Protein AF-A0AAV7JRM7-F1 (afdb_monomer)

Secondary structure (DSSP, 8-state):
--STTHHHHHHHHHHTT-SS-----S--HHHHHHHHHHSTT--EE-TTTSSB--HHHHHSSSSSS-TT--SS-----GGG-EEE-TTGGGT---EEEGGGHHHHHTT-TTSEEE-TTTTTT---EEEGGGHHHHHHHTHHHHHHHHHHHHHHHHHHHHHHHHHHHHHHHHHHHHHHHHHHHHHHHHHHHHHHHHHHHHHHT-EEEEEE-HHHHHHTT-EEEEEEEEETTEEEEEEEEETSSSTTEEEEEEEEE--TTGGGS-SS---SSEEEEEEEE-TTS-EEEEEEEE--GGGGGGSSPPSSSBPPPPEEEEEEEHHHIIIII-BTTEEEEEEEEEESS-HHHHHHHHHHHHHH----BSS-EEEEEE-HHHHHHHT--EE---EEETTEEEEEEEEEEESSSEEEEEEEEEE--TTTTSS-SS---TTEEEEEEEE-TTS-EEEEEEE---TTTGGGGSPPSSSB---EEEEEEEEHHHHHHTT-EETTEEEEEEEEEE-

pLDDT: mean 78.5, std 16.43, range [30.19, 96.25]

Sequence (503 aa):
MCTNISAYELLYEHVGKNNEQPVLGGYRKDLLIKELTELEEKMLICRVCGGVMREECFKQHDDSHSEGVDPGVVGETVAELRIQCPLHTHGCIWVDVIPKVQQHFEHCVYRAKSCVYSEYGCKTLIQRGKIDSHLKESCNEHMLQLLEQVKKCTLKLDSSNIKIEALTVRNLELESSLKQQTRLLAAQIEAVKLSNRIRADGVSWVVTGVAQQIEERAKIWGPYFYVDGYKFQIMLAFGYEDTSYVALFLCLVRGERDQDMIWPFRLDREKFVFTLRKTCGTEVTLLTVSTSESNTDNFKRPESSRNKAPGTAELVSISSLLSDYCSGDCITVTTCVRNRTDPIEDLNREVQILLRSQDIRGVGVVWKIENISKMMEEKKEKWGPSFYVGRYLFHPSVRFFCNSIPNMGLFITLFKGPYDNEIAWPFRMGNDRFIFAILDKQGNEAVTNSIILSEKNIHFFVRPEGPRNSAYGCANLISHDYIFNRDLLIGNCLNIKIMIRNK

Structure (mmCIF, N/CA/C/O backbone):
data_AF-A0AAV7JRM7-F1
#
_entry.id   AF-A0AAV7JRM7-F1
#
loop_
_atom_site.group_PDB
_atom_site.id
_atom_site.type_symbol
_atom_site.label_atom_id
_atom_site.label_alt_id
_atom_site.label_comp_id
_atom_site.label_asym_id
_atom_site.label_entity_id
_atom_site.label_seq_id
_atom_site.pdbx_PDB_ins_code
_atom_site.Cartn_x
_atom_site.Cartn_y
_atom_site.Cartn_z
_atom_site.occupancy
_atom_site.B_iso_or_equiv
_atom_site.auth_seq_id
_atom_site.auth_comp_id
_atom_site.auth_asym_id
_atom_site.auth_atom_id
_atom_site.pdbx_PDB_model_num
ATOM 1 N N . MET A 1 1 ? -33.321 2.020 65.229 1.00 30.92 1 MET A N 1
ATOM 2 C CA . MET A 1 1 ? -33.878 0.840 65.931 1.00 30.92 1 MET A CA 1
ATOM 3 C C . MET A 1 1 ? -33.296 -0.469 65.368 1.00 30.92 1 MET A C 1
ATOM 5 O O . MET A 1 1 ? -34.044 -1.391 65.082 1.00 30.92 1 MET A O 1
ATOM 9 N N . CYS A 1 2 ? -31.971 -0.572 65.195 1.00 30.61 2 CYS A N 1
ATOM 10 C CA . CYS A 1 2 ? -31.309 -1.787 64.676 1.00 30.61 2 CYS A CA 1
ATOM 11 C C . CYS A 1 2 ? -30.081 -2.172 65.517 1.00 30.61 2 CYS A C 1
ATOM 13 O O . CYS A 1 2 ? -29.108 -2.688 64.987 1.00 30.61 2 CYS A O 1
ATOM 15 N N . THR A 1 3 ? -30.094 -1.885 66.818 1.00 36.28 3 THR A N 1
ATOM 16 C CA . THR A 1 3 ? -28.989 -2.235 67.726 1.00 36.28 3 THR A CA 1
ATOM 17 C C . THR A 1 3 ? -29.085 -3.675 68.235 1.00 36.28 3 THR A C 1
ATOM 19 O O . THR A 1 3 ? -28.061 -4.285 68.498 1.00 36.28 3 THR A O 1
ATOM 22 N N . ASN A 1 4 ? -30.284 -4.270 68.284 1.00 46.41 4 ASN A N 1
ATOM 23 C CA . ASN A 1 4 ? -30.485 -5.561 68.966 1.00 46.41 4 ASN A CA 1
ATOM 24 C C . ASN A 1 4 ? -30.326 -6.787 68.041 1.00 46.41 4 ASN A C 1
ATOM 26 O O . ASN A 1 4 ? -30.424 -7.920 68.502 1.00 46.41 4 ASN A O 1
ATOM 30 N N . ILE A 1 5 ? -30.069 -6.584 66.740 1.00 47.69 5 ILE A N 1
ATOM 31 C CA . ILE A 1 5 ? -29.772 -7.673 65.787 1.00 47.69 5 ILE A CA 1
ATOM 32 C C . ILE A 1 5 ? -28.310 -8.144 65.928 1.00 47.69 5 ILE A C 1
ATOM 34 O O . ILE A 1 5 ? -28.046 -9.331 65.740 1.00 47.69 5 ILE A O 1
ATOM 38 N N . SER A 1 6 ? -27.379 -7.274 66.349 1.00 50.22 6 SER A N 1
ATOM 39 C CA . SER A 1 6 ? -25.947 -7.617 66.364 1.00 50.22 6 SER A CA 1
ATOM 40 C C . SER A 1 6 ? -25.574 -8.668 67.416 1.00 50.22 6 SER A C 1
ATOM 42 O O . SER A 1 6 ? -24.717 -9.503 67.155 1.00 50.22 6 SER A O 1
ATOM 44 N N . ALA A 1 7 ? -26.251 -8.708 68.570 1.00 49.91 7 ALA A N 1
ATOM 45 C CA . ALA A 1 7 ? -26.010 -9.723 69.603 1.00 49.91 7 ALA A CA 1
ATOM 46 C C . ALA A 1 7 ? -26.415 -11.143 69.154 1.00 49.91 7 ALA A C 1
ATOM 48 O O . ALA A 1 7 ? -25.801 -12.132 69.549 1.00 49.91 7 ALA A O 1
ATOM 49 N N . TYR A 1 8 ? -27.424 -11.250 68.285 1.00 55.22 8 TYR A N 1
ATOM 50 C CA . TYR A 1 8 ? -27.843 -12.521 67.697 1.00 55.22 8 TYR A CA 1
ATOM 51 C C . TYR A 1 8 ? -26.992 -12.914 66.482 1.00 55.22 8 TYR A C 1
ATOM 53 O O . TYR A 1 8 ? -26.700 -14.092 66.307 1.00 55.22 8 TYR A O 1
ATOM 61 N N . GLU A 1 9 ? -26.549 -11.951 65.667 1.00 53.00 9 GLU A N 1
ATOM 62 C CA . GLU A 1 9 ? -25.556 -12.199 64.609 1.00 53.00 9 GLU A CA 1
ATOM 63 C C . GLU A 1 9 ? -24.225 -12.706 65.197 1.00 53.00 9 GLU A C 1
ATOM 65 O O . GLU A 1 9 ? -23.627 -13.626 64.641 1.00 53.00 9 GLU A O 1
ATOM 70 N N . LEU A 1 10 ? -23.835 -12.218 66.383 1.00 51.03 10 LEU A N 1
ATOM 71 C CA . LEU A 1 10 ? -22.708 -12.749 67.158 1.00 51.03 10 LEU A CA 1
ATOM 72 C C . LEU A 1 10 ? -22.936 -14.208 67.602 1.00 51.03 10 LEU A C 1
ATOM 74 O O . LEU A 1 10 ? -22.048 -15.038 67.420 1.00 51.03 10 LEU A O 1
ATOM 78 N N . LEU A 1 11 ? -24.126 -14.575 68.095 1.00 50.66 11 LEU A N 1
ATOM 79 C CA . LEU A 1 11 ? -24.468 -15.981 68.393 1.00 50.66 11 LEU A CA 1
ATOM 80 C C . LEU A 1 11 ? -24.495 -16.869 67.138 1.00 50.66 11 LEU A C 1
ATOM 82 O O . LEU A 1 11 ? -24.088 -18.030 67.189 1.00 50.66 11 LEU A O 1
ATOM 86 N N . TYR A 1 12 ? -24.972 -16.330 66.015 1.00 50.44 12 TYR A N 1
ATOM 87 C CA . TYR A 1 12 ? -25.073 -17.020 64.730 1.00 50.44 12 TYR A CA 1
ATOM 88 C C . TYR A 1 12 ? -23.694 -17.393 64.168 1.00 50.44 12 TYR A C 1
ATOM 90 O O . TYR A 1 12 ? -23.509 -18.523 63.715 1.00 50.44 12 TYR A O 1
ATOM 98 N N . GLU A 1 13 ? -22.702 -16.500 64.260 1.00 49.00 13 GLU A N 1
ATOM 99 C CA . GLU A 1 13 ? -21.319 -16.807 63.866 1.00 49.00 13 GLU A CA 1
ATOM 100 C C . GLU A 1 13 ? -20.665 -17.889 64.741 1.00 49.00 13 GLU A C 1
ATOM 102 O O . GLU A 1 13 ? -19.853 -18.665 64.236 1.00 49.00 13 GLU A O 1
ATOM 107 N N . HIS A 1 14 ? -21.040 -17.975 66.023 1.00 47.66 14 HIS A N 1
ATOM 108 C CA . HIS A 1 14 ? -20.395 -18.862 66.998 1.00 47.66 14 HIS A CA 1
ATOM 109 C C . HIS A 1 14 ? -21.051 -20.246 67.123 1.00 47.66 14 HIS A C 1
ATOM 111 O O . HIS A 1 14 ? -20.359 -21.218 67.419 1.00 47.66 14 HIS A O 1
ATOM 117 N N . VAL A 1 15 ? -22.362 -20.365 66.885 1.00 46.75 15 VAL A N 1
ATOM 118 C CA . VAL A 1 15 ? -23.105 -21.638 67.000 1.00 46.75 15 VAL A CA 1
ATOM 119 C C . VAL A 1 15 ? -23.436 -22.244 65.625 1.00 46.75 15 VAL A C 1
ATOM 121 O O . VAL A 1 15 ? -23.560 -23.459 65.498 1.00 46.75 15 VAL A O 1
ATOM 124 N N . GLY A 1 16 ? -23.552 -21.429 64.571 1.00 41.06 16 GLY A N 1
ATOM 125 C CA . GLY A 1 16 ? -24.215 -21.804 63.315 1.00 41.06 16 GLY A CA 1
ATOM 126 C C . GLY A 1 16 ? -23.361 -22.404 62.193 1.00 41.06 16 GLY A C 1
ATOM 127 O O . GLY A 1 16 ? -23.903 -22.628 61.113 1.00 41.06 16 GLY A O 1
ATOM 128 N N . LYS A 1 17 ? -22.056 -22.665 62.372 1.00 39.72 17 LYS A N 1
ATOM 129 C CA . LYS A 1 17 ? -21.228 -23.228 61.277 1.00 39.72 17 LYS A CA 1
ATOM 130 C C . LYS A 1 17 ? -21.037 -24.743 61.286 1.00 39.72 17 LYS A C 1
ATOM 132 O O . LYS A 1 17 ? -20.718 -25.284 60.233 1.00 39.72 17 LYS A O 1
ATOM 137 N N . ASN A 1 18 ? -21.296 -25.438 62.393 1.00 36.28 18 ASN A N 1
ATOM 138 C CA . ASN A 1 18 ? -21.036 -26.876 62.474 1.00 36.28 18 ASN A CA 1
ATOM 139 C C . ASN A 1 18 ? -22.329 -27.655 62.734 1.00 36.28 18 ASN A C 1
ATOM 141 O O . ASN A 1 18 ? -22.671 -27.968 63.869 1.00 36.28 18 ASN A O 1
ATOM 145 N N . ASN A 1 19 ? -23.009 -28.041 61.651 1.00 37.97 19 ASN A N 1
ATOM 146 C CA . ASN A 1 19 ? -24.036 -29.096 61.653 1.00 37.97 19 ASN A CA 1
ATOM 147 C C . ASN A 1 19 ? -23.446 -30.509 61.897 1.00 37.97 19 ASN A C 1
ATOM 149 O O . ASN A 1 19 ? -24.096 -31.516 61.631 1.00 37.97 19 ASN A O 1
ATOM 153 N N . GLU A 1 20 ? -22.228 -30.598 62.430 1.00 33.56 20 GLU A N 1
ATOM 154 C CA . GLU A 1 20 ? -21.531 -31.831 62.782 1.00 33.56 20 GLU A CA 1
ATOM 155 C C . GLU A 1 20 ? -20.948 -31.667 64.190 1.00 33.56 20 GLU A C 1
ATOM 157 O O . GLU A 1 20 ? -19.907 -31.045 64.354 1.00 33.56 20 GLU A O 1
ATOM 162 N N . GLN A 1 21 ? -21.646 -32.216 65.193 1.00 30.67 21 GLN A N 1
ATOM 163 C CA . GLN A 1 21 ? -21.267 -32.289 66.616 1.00 30.67 21 GLN A CA 1
ATOM 164 C C . GLN A 1 21 ? -21.008 -30.938 67.335 1.00 30.67 21 GLN A C 1
ATOM 166 O O . GLN A 1 21 ? -20.298 -30.070 66.836 1.00 30.67 21 GLN A O 1
ATOM 171 N N . PRO A 1 22 ? -21.513 -30.732 68.571 1.00 31.72 22 PRO A N 1
ATOM 172 C CA . PRO A 1 22 ? -21.258 -29.513 69.333 1.00 31.72 22 PRO A CA 1
ATOM 173 C C . PRO A 1 22 ? -19.847 -29.561 69.935 1.00 31.72 22 PRO A C 1
ATOM 175 O O . PRO A 1 22 ? -19.673 -29.627 71.148 1.00 31.72 22 PRO A O 1
ATOM 178 N N . VAL A 1 23 ? -18.811 -29.536 69.099 1.00 34.53 23 VAL A N 1
ATOM 179 C CA . VAL A 1 23 ? -17.476 -29.183 69.570 1.00 34.53 23 VAL A CA 1
ATOM 180 C C . VAL A 1 23 ? -17.446 -27.663 69.607 1.00 34.53 23 VAL A C 1
ATOM 182 O O . VAL A 1 23 ? -17.144 -27.001 68.615 1.00 34.53 23 VAL A O 1
ATOM 185 N N . LEU A 1 24 ? -17.783 -27.105 70.773 1.00 40.69 24 LEU A N 1
ATOM 186 C CA . LEU A 1 24 ? -17.315 -25.784 71.191 1.00 40.69 24 LEU A CA 1
ATOM 187 C C . LEU A 1 24 ? -15.785 -25.842 71.216 1.00 40.69 24 LEU A C 1
ATOM 189 O O . LEU A 1 24 ? -15.160 -26.037 72.255 1.00 40.69 24 LEU A O 1
ATOM 193 N N . GLY A 1 25 ? -15.175 -25.741 70.039 1.00 36.62 25 GLY A N 1
ATOM 194 C CA . GLY A 1 25 ? -13.740 -25.633 69.866 1.00 36.62 25 GLY A CA 1
ATOM 195 C C . GLY A 1 25 ? -13.285 -24.272 70.372 1.00 36.62 25 GLY A C 1
ATOM 196 O O . GLY A 1 25 ? -13.067 -23.361 69.586 1.00 36.62 25 GLY A O 1
ATOM 197 N N . GLY A 1 26 ? -13.181 -24.131 71.694 1.00 42.75 26 GLY A N 1
ATOM 198 C CA . GLY A 1 26 ? -12.439 -23.056 72.348 1.00 42.75 26 GLY A CA 1
ATOM 199 C C . GLY A 1 26 ? -13.237 -21.889 72.936 1.00 42.75 26 GLY A C 1
ATOM 200 O O . GLY A 1 26 ? -12.632 -21.081 73.636 1.00 42.75 26 GLY A O 1
ATOM 201 N N . TYR A 1 27 ? -14.558 -21.787 72.743 1.00 42.75 27 TYR A N 1
ATOM 202 C CA . TYR A 1 27 ? -15.350 -20.760 73.440 1.00 42.75 27 TYR A CA 1
ATOM 203 C C . TYR A 1 27 ? -15.758 -21.263 74.829 1.00 42.75 27 TYR A C 1
ATOM 205 O O . TYR A 1 27 ? -16.521 -22.222 74.950 1.00 42.75 27 TYR A O 1
ATOM 213 N N . ARG A 1 28 ? -15.225 -20.645 75.893 1.00 52.03 28 ARG A N 1
ATOM 214 C CA . ARG A 1 28 ? -15.576 -21.013 77.275 1.00 52.03 28 ARG A CA 1
ATOM 215 C C . ARG A 1 28 ? -17.080 -20.813 77.483 1.00 52.03 28 ARG A C 1
ATOM 217 O O . ARG A 1 28 ? -17.574 -19.702 77.310 1.00 52.03 28 ARG A O 1
ATOM 224 N N . LYS A 1 29 ? -17.780 -21.876 77.897 1.00 54.03 29 LYS A N 1
ATOM 225 C CA . LYS A 1 29 ? -19.194 -21.876 78.325 1.00 54.03 29 LYS A CA 1
ATOM 226 C C . LYS A 1 29 ? -19.517 -20.663 79.213 1.00 54.03 29 LYS A C 1
ATOM 228 O O . LYS A 1 29 ? -20.535 -20.007 79.020 1.00 54.03 29 LYS A O 1
ATOM 233 N N . ASP A 1 30 ? -18.590 -20.319 80.100 1.00 56.38 30 ASP A N 1
ATOM 234 C CA . ASP A 1 30 ? -18.684 -19.211 81.055 1.00 56.38 30 ASP A CA 1
ATOM 235 C C . ASP A 1 30 ? -18.748 -17.828 80.383 1.00 56.38 30 ASP A C 1
ATOM 237 O O . ASP A 1 30 ? -19.446 -16.944 80.868 1.00 56.38 30 ASP A O 1
ATOM 241 N N . LEU A 1 31 ? -18.050 -17.636 79.256 1.00 57.47 31 LEU A N 1
ATOM 242 C CA . LEU A 1 31 ? -18.037 -16.381 78.492 1.00 57.47 31 LEU A CA 1
ATOM 243 C C . LEU A 1 31 ? -19.356 -16.170 77.743 1.00 57.47 31 LEU A C 1
ATOM 245 O O . LEU A 1 31 ? -19.928 -15.091 77.831 1.00 57.47 31 LEU A O 1
ATOM 249 N N . LEU A 1 32 ? -19.875 -17.214 77.089 1.00 59.25 32 LEU A N 1
ATOM 250 C CA . LEU A 1 32 ? -21.159 -17.150 76.383 1.00 59.25 32 LEU A CA 1
ATOM 251 C C . LEU A 1 32 ? -22.324 -16.924 77.357 1.00 59.25 32 LEU A C 1
ATOM 253 O O . LEU A 1 32 ? -23.216 -16.123 77.096 1.00 59.25 32 LEU A O 1
ATOM 257 N N . ILE A 1 33 ? -22.312 -17.625 78.494 1.00 61.81 33 ILE A N 1
ATOM 258 C CA . ILE A 1 33 ? -23.298 -17.427 79.559 1.00 61.81 33 ILE A CA 1
ATOM 259 C C . ILE A 1 33 ? -23.243 -15.983 80.050 1.00 61.81 33 ILE A C 1
ATOM 261 O O . ILE A 1 33 ? -24.283 -15.331 80.089 1.00 61.81 33 ILE A O 1
ATOM 265 N N . LYS A 1 34 ? -22.040 -15.483 80.362 1.00 61.62 34 LYS A N 1
ATOM 266 C CA . LYS A 1 34 ? -21.824 -14.116 80.831 1.00 61.62 34 LYS A CA 1
ATOM 267 C C . LYS A 1 34 ? -22.356 -13.094 79.827 1.00 61.62 34 LYS A C 1
ATOM 269 O O . LYS A 1 34 ? -23.213 -12.302 80.201 1.00 61.62 34 LYS A O 1
ATOM 274 N N . GLU A 1 35 ? -21.963 -13.186 78.559 1.00 63.81 35 GLU A N 1
ATOM 275 C CA . GLU A 1 35 ? -22.444 -12.305 77.488 1.00 63.81 35 GLU A CA 1
ATOM 276 C C . GLU A 1 35 ? -23.974 -12.334 77.367 1.00 63.81 35 GLU A C 1
ATOM 278 O O . GLU A 1 35 ? -24.609 -11.285 77.363 1.00 63.81 35 GLU A O 1
ATOM 283 N N . LEU A 1 36 ? -24.596 -13.518 77.359 1.00 61.72 36 LEU A N 1
ATOM 284 C CA . LEU A 1 36 ? -26.052 -13.666 77.235 1.00 61.72 36 LEU A CA 1
ATOM 285 C C . LEU A 1 36 ? -26.841 -13.174 78.458 1.00 61.72 36 LEU A C 1
ATOM 287 O O . LEU A 1 36 ? -27.992 -12.748 78.314 1.00 61.72 36 LEU A O 1
ATOM 291 N N . THR A 1 37 ? -26.251 -13.246 79.653 1.00 61.41 37 THR A N 1
ATOM 292 C CA . THR A 1 37 ? -26.833 -12.696 80.888 1.00 61.41 37 THR A CA 1
ATOM 293 C C . THR A 1 37 ? -26.585 -11.197 81.065 1.00 61.41 37 THR A C 1
ATOM 295 O O . THR A 1 37 ? -27.393 -10.539 81.719 1.00 61.41 37 THR A O 1
ATOM 298 N N . GLU A 1 38 ? -25.504 -10.663 80.487 1.00 60.50 38 GLU A N 1
ATOM 299 C CA . GLU A 1 38 ? -25.128 -9.241 80.524 1.00 60.50 38 GLU A CA 1
ATOM 300 C C . GLU A 1 38 ? -25.814 -8.412 79.425 1.00 60.50 38 GLU A C 1
ATOM 302 O O . GLU A 1 38 ? -25.857 -7.185 79.528 1.00 60.50 38 GLU A O 1
ATOM 307 N N . LEU A 1 39 ? -26.409 -9.051 78.408 1.00 60.66 39 LEU A N 1
ATOM 308 C CA . LEU A 1 39 ? -27.309 -8.375 77.471 1.00 60.66 39 LEU A CA 1
ATOM 309 C C . LEU A 1 39 ? -28.470 -7.716 78.230 1.00 60.66 39 LEU A C 1
ATOM 311 O O . LEU A 1 39 ? -29.124 -8.347 79.064 1.00 60.66 39 LEU A O 1
ATOM 315 N N . GLU A 1 40 ? -28.778 -6.464 77.875 1.00 51.91 40 GLU A N 1
ATOM 316 C CA . GLU A 1 40 ? -29.798 -5.633 78.540 1.00 51.91 40 GLU A CA 1
ATOM 317 C C . GLU A 1 40 ? -31.176 -6.316 78.653 1.00 51.91 40 GLU A C 1
ATOM 319 O O . GLU A 1 40 ? -31.940 -6.032 79.574 1.00 51.91 40 GLU A O 1
ATOM 324 N N . GLU A 1 41 ? -31.484 -7.259 77.757 1.00 58.97 41 GLU A N 1
ATOM 325 C CA . GLU A 1 41 ? -32.775 -7.951 77.682 1.00 58.97 41 GLU A CA 1
ATOM 326 C C . GLU A 1 41 ? -32.815 -9.336 78.369 1.00 58.97 41 GLU A C 1
ATOM 328 O O . GLU A 1 41 ? -33.855 -9.991 78.331 1.00 58.97 41 GLU A O 1
ATOM 333 N N . LYS A 1 42 ? -31.712 -9.800 78.986 1.00 66.81 42 LYS A N 1
ATOM 334 C CA . LYS A 1 42 ? -31.593 -11.064 79.751 1.00 66.81 42 LYS A CA 1
ATOM 335 C C . LYS A 1 42 ? -32.354 -12.256 79.131 1.00 66.81 42 LYS A C 1
ATOM 337 O O . LYS A 1 42 ? -33.419 -12.670 79.590 1.00 66.81 42 LYS A O 1
ATOM 342 N N . MET A 1 43 ? -31.802 -12.819 78.057 1.00 70.88 43 MET A N 1
ATOM 343 C CA . MET A 1 43 ? -32.527 -13.741 77.165 1.00 70.88 43 MET A CA 1
ATOM 344 C C . MET A 1 43 ? -32.530 -15.212 77.613 1.00 70.88 43 MET A C 1
ATOM 346 O O . MET A 1 43 ? -33.300 -16.013 77.084 1.00 70.88 43 MET A O 1
ATOM 350 N N . LEU A 1 44 ? -31.680 -15.599 78.563 1.00 77.62 44 LEU A N 1
ATOM 351 C CA . LEU A 1 44 ? -31.630 -16.974 79.059 1.00 77.62 44 LEU A CA 1
ATOM 352 C C . LEU A 1 44 ? -32.738 -17.231 80.081 1.00 77.62 44 LEU A C 1
ATOM 354 O O . LEU A 1 44 ? -32.964 -16.429 80.986 1.00 77.62 44 LEU A O 1
ATOM 358 N N . ILE A 1 45 ? -33.396 -18.379 79.960 1.00 77.81 45 ILE A N 1
ATOM 359 C CA . ILE A 1 45 ? -34.460 -18.817 80.862 1.00 77.81 45 ILE A CA 1
ATOM 360 C C . ILE A 1 45 ? -33.957 -20.006 81.670 1.00 77.81 45 ILE A C 1
ATOM 362 O O . ILE A 1 45 ? -33.479 -20.999 81.123 1.00 77.81 45 ILE A O 1
ATOM 366 N N . CYS A 1 46 ? -34.075 -19.908 82.990 1.00 75.88 46 CYS A N 1
ATOM 367 C CA . CYS A 1 46 ? -33.667 -20.968 83.892 1.00 75.88 46 CYS A CA 1
ATOM 368 C C . CYS A 1 46 ? -34.631 -22.143 83.736 1.00 75.88 46 CYS A C 1
ATOM 370 O O . CYS A 1 46 ? -35.849 -21.992 83.860 1.00 75.88 46 CYS A O 1
ATOM 372 N N . ARG A 1 47 ? -34.085 -23.335 83.494 1.00 69.44 47 ARG A N 1
ATOM 373 C CA . ARG A 1 47 ? -34.882 -24.557 83.363 1.00 69.44 47 ARG A CA 1
ATOM 374 C C . ARG A 1 47 ? -35.602 -24.927 84.663 1.00 69.44 47 ARG A C 1
ATOM 376 O O . ARG A 1 47 ? -36.675 -25.517 84.592 1.00 69.44 47 ARG A O 1
ATOM 383 N N . VAL A 1 48 ? -35.026 -24.566 85.813 1.00 67.81 48 VAL A N 1
ATOM 384 C CA . VAL A 1 48 ? -35.516 -24.955 87.142 1.00 67.81 48 VAL A CA 1
ATOM 385 C C . VAL A 1 48 ? -36.569 -23.981 87.672 1.00 67.81 48 VAL A C 1
ATOM 387 O O . VAL A 1 48 ? -37.652 -24.412 88.053 1.00 67.81 48 VAL A O 1
ATOM 390 N N . CYS A 1 49 ? -36.303 -22.669 87.666 1.00 73.56 49 CYS A N 1
ATOM 391 C CA . CYS A 1 49 ? -37.257 -21.684 88.193 1.00 73.56 49 CYS A CA 1
ATOM 392 C C . CYS A 1 49 ? -38.216 -21.110 87.135 1.00 73.56 49 CYS A C 1
ATOM 394 O O . CYS A 1 49 ? -39.165 -20.412 87.485 1.00 73.56 49 CYS A O 1
ATOM 396 N N . GLY A 1 50 ? -37.969 -21.360 85.842 1.00 69.62 50 GLY A N 1
ATOM 397 C CA . GLY A 1 50 ? -38.785 -20.862 84.728 1.00 69.62 50 GLY A CA 1
ATOM 398 C C . GLY A 1 50 ? -38.685 -19.353 84.472 1.00 69.62 50 GLY A C 1
ATOM 399 O O . GLY A 1 50 ? -39.271 -18.859 83.511 1.00 69.62 50 GLY A O 1
ATOM 400 N N . GLY A 1 51 ? -37.948 -18.620 85.311 1.00 74.50 51 GLY A N 1
ATOM 401 C CA . GLY A 1 51 ? -37.681 -17.194 85.161 1.00 74.50 51 GLY A CA 1
ATOM 402 C C . GLY A 1 51 ? -36.401 -16.903 84.381 1.00 74.50 51 GLY A C 1
ATOM 403 O O . GLY A 1 51 ? -35.627 -17.798 84.045 1.00 74.50 51 GLY A O 1
ATOM 404 N N . VAL A 1 52 ? -36.164 -15.619 84.125 1.00 76.31 52 VAL A N 1
ATOM 405 C CA . VAL A 1 52 ? -34.905 -15.118 83.562 1.00 76.31 52 VAL A CA 1
ATOM 406 C C . VAL A 1 52 ? -33.724 -15.576 84.425 1.00 76.31 52 VAL A C 1
ATOM 408 O O . VAL A 1 52 ? -33.740 -15.390 85.643 1.00 76.31 52 VAL A O 1
ATOM 411 N N . MET A 1 53 ? -32.704 -16.160 83.795 1.00 70.62 53 MET A N 1
ATOM 412 C CA . MET A 1 53 ? -31.475 -16.607 84.456 1.00 70.62 53 MET A CA 1
ATOM 413 C C . MET A 1 53 ? -30.784 -15.449 85.183 1.00 70.62 53 MET A C 1
ATOM 415 O O . MET A 1 53 ? -30.506 -14.402 84.597 1.00 70.62 53 MET A O 1
ATOM 419 N N . ARG A 1 54 ? -30.500 -15.650 86.473 1.00 68.06 54 ARG A N 1
ATOM 420 C CA . ARG A 1 54 ? -29.730 -14.744 87.342 1.00 68.06 54 ARG A CA 1
ATOM 421 C C . ARG A 1 54 ? -28.497 -15.476 87.872 1.00 68.06 54 ARG A C 1
ATOM 423 O O . ARG A 1 54 ? -28.477 -16.701 87.857 1.00 68.06 54 ARG A O 1
ATOM 430 N N . GLU A 1 55 ? -27.504 -14.756 88.396 1.00 61.94 55 GLU A N 1
ATOM 431 C CA . GLU A 1 55 ? -26.294 -15.366 88.988 1.00 61.94 55 GLU A CA 1
ATOM 432 C C . GLU A 1 55 ? -26.603 -16.453 90.033 1.00 61.94 55 GLU A C 1
ATOM 434 O O . GLU A 1 55 ? -25.919 -17.469 90.110 1.00 61.94 55 GLU A O 1
ATOM 439 N N . GLU A 1 56 ? -27.669 -16.266 90.812 1.00 61.31 56 GLU A N 1
ATOM 440 C CA . GLU A 1 56 ? -28.144 -17.223 91.818 1.00 61.31 56 GLU A CA 1
ATOM 441 C C . GLU A 1 56 ? -28.636 -18.540 91.199 1.00 61.31 56 GLU A C 1
ATOM 443 O O . GLU A 1 56 ? -28.460 -19.594 91.803 1.00 61.31 56 GLU A O 1
ATOM 448 N N . CYS A 1 57 ? -29.174 -18.509 89.973 1.00 62.28 57 CYS A N 1
ATOM 449 C CA . CYS A 1 57 ? -29.618 -19.703 89.250 1.00 62.28 57 CYS A CA 1
ATOM 450 C C . CYS A 1 57 ? -28.450 -20.625 88.873 1.00 62.28 57 CYS A C 1
ATOM 452 O O . CYS A 1 57 ? -28.659 -21.826 88.753 1.00 62.28 57 CYS A O 1
ATOM 454 N N . PHE A 1 58 ? -27.236 -20.084 88.717 1.00 61.75 58 PHE A N 1
ATOM 455 C CA . PHE A 1 58 ? -26.030 -20.884 88.473 1.00 61.75 58 PHE A CA 1
ATOM 456 C C . PHE A 1 58 ? -25.459 -21.492 89.755 1.00 61.75 58 PHE A C 1
ATOM 458 O O . PHE A 1 58 ? -24.772 -22.499 89.689 1.00 61.75 58 PHE A O 1
ATOM 465 N N . LYS A 1 59 ? -25.731 -20.882 90.916 1.00 55.84 59 LYS A N 1
ATOM 466 C CA . LYS A 1 59 ? -25.176 -21.301 92.213 1.00 55.84 59 LYS A CA 1
ATOM 467 C C . LYS A 1 59 ? -26.101 -22.230 93.003 1.00 55.84 59 LYS A C 1
ATOM 469 O O . LYS A 1 59 ? -25.616 -23.038 93.775 1.00 55.84 59 LYS A O 1
ATOM 474 N N . GLN A 1 60 ? -27.423 -22.090 92.866 1.00 52.56 60 GLN A N 1
ATOM 475 C CA . GLN A 1 60 ? -28.408 -22.780 93.721 1.00 52.56 60 GLN A CA 1
ATOM 476 C C . GLN A 1 60 ? -28.976 -24.079 93.132 1.00 52.56 60 GLN A C 1
ATOM 478 O O . GLN A 1 60 ? -29.727 -24.774 93.811 1.00 52.56 60 GLN A O 1
ATOM 483 N N . HIS A 1 61 ? -28.657 -24.410 91.881 1.00 54.06 61 HIS A N 1
ATOM 484 C CA . HIS A 1 61 ? -29.170 -25.608 91.204 1.00 54.06 61 HIS A CA 1
ATOM 485 C C . HIS A 1 61 ? -28.091 -26.671 90.933 1.00 54.06 61 HIS A C 1
ATOM 487 O O . HIS A 1 61 ? -28.418 -27.718 90.384 1.00 54.06 61 HIS A O 1
ATOM 493 N N . ASP A 1 62 ? -26.845 -26.420 91.356 1.00 46.75 62 ASP A N 1
ATOM 494 C CA . ASP A 1 62 ? -25.685 -27.313 91.181 1.00 46.75 62 ASP A CA 1
ATOM 495 C C . ASP A 1 62 ? -25.659 -28.472 92.209 1.00 46.75 62 ASP A C 1
ATOM 497 O O . ASP A 1 62 ? -25.071 -29.520 91.966 1.00 46.75 62 ASP A O 1
ATOM 501 N N . ASP A 1 63 ? -26.363 -28.331 93.341 1.00 43.41 63 ASP A N 1
ATOM 502 C CA . ASP A 1 63 ? -26.154 -29.180 94.531 1.00 43.41 63 ASP A CA 1
ATOM 503 C C . ASP A 1 63 ? -27.275 -30.193 94.836 1.00 43.41 63 ASP A C 1
ATOM 505 O O . ASP A 1 63 ? -27.287 -30.822 95.895 1.00 43.41 63 ASP A O 1
ATOM 509 N N . SER A 1 64 ? -28.229 -30.409 93.930 1.00 39.50 64 SER A N 1
ATOM 510 C CA . SER A 1 64 ? -29.276 -31.418 94.142 1.00 39.50 64 SER A CA 1
ATOM 511 C C . SER A 1 64 ? -29.396 -32.364 92.956 1.00 39.50 64 SER A C 1
ATOM 513 O O . SER A 1 64 ? -30.324 -32.219 92.167 1.00 39.50 64 SER A O 1
ATOM 515 N N . HIS A 1 65 ? -28.440 -33.293 92.822 1.00 35.47 65 HIS A N 1
ATOM 516 C CA . HIS A 1 65 ? -28.633 -34.721 92.495 1.00 35.47 65 HIS A CA 1
ATOM 517 C C . HIS A 1 65 ? -27.390 -35.339 91.825 1.00 35.47 65 HIS A C 1
ATOM 519 O O . HIS A 1 65 ? -27.299 -35.343 90.605 1.00 35.47 65 HIS A O 1
ATOM 525 N N . SER A 1 66 ? -26.510 -35.973 92.611 1.00 34.94 66 SER A N 1
ATOM 526 C CA . SER A 1 66 ? -25.929 -37.290 92.280 1.00 34.94 66 SER A CA 1
ATOM 527 C C . SER A 1 66 ? -24.986 -37.759 93.393 1.00 34.94 66 SER A C 1
ATOM 529 O O . SER A 1 66 ? -23.809 -37.401 93.419 1.00 34.94 66 SER A O 1
ATOM 531 N N . GLU A 1 67 ? -25.478 -38.611 94.295 1.00 36.81 67 GLU A N 1
ATOM 532 C CA . GLU A 1 67 ? -24.588 -39.574 94.944 1.00 36.81 67 GLU A CA 1
ATOM 533 C C . GLU A 1 67 ? -24.023 -40.486 93.842 1.00 36.81 67 GLU A C 1
ATOM 535 O O . GLU A 1 67 ? -24.775 -41.210 93.189 1.00 36.81 67 GLU A O 1
ATOM 540 N N . GLY A 1 68 ? -22.706 -40.436 93.620 1.00 39.78 68 GLY A N 1
ATOM 541 C CA . GLY A 1 68 ? -21.980 -41.506 92.929 1.00 39.78 68 GLY A CA 1
ATOM 542 C C . GLY A 1 68 ? -21.523 -41.279 91.482 1.00 39.78 68 GLY A C 1
ATOM 543 O O . GLY A 1 68 ? -21.527 -42.244 90.722 1.00 39.78 68 GLY A O 1
ATOM 544 N N . VAL A 1 69 ? -21.065 -40.080 91.095 1.00 31.56 69 VAL A N 1
ATOM 545 C CA . VAL A 1 69 ? -20.273 -39.891 89.856 1.00 31.56 69 VAL A CA 1
ATOM 546 C C . VAL A 1 69 ? -19.043 -39.006 90.124 1.00 31.56 69 VAL A C 1
ATOM 548 O O . VAL A 1 69 ? -19.108 -38.068 90.913 1.00 31.56 69 VAL A O 1
ATOM 551 N N . ASP A 1 70 ? -17.921 -39.378 89.499 1.00 30.19 70 ASP A N 1
ATOM 552 C CA . ASP A 1 70 ? -16.585 -38.752 89.500 1.00 30.19 70 ASP A CA 1
ATOM 553 C C . ASP A 1 70 ? -16.610 -37.202 89.374 1.00 30.19 70 ASP A C 1
ATOM 555 O O . ASP A 1 70 ? -17.464 -36.682 88.656 1.00 30.19 70 ASP A O 1
ATOM 559 N N . PRO A 1 71 ? -15.656 -36.431 89.952 1.00 32.44 71 PRO A N 1
ATOM 560 C CA . PRO A 1 71 ? -15.658 -34.953 89.961 1.00 32.44 71 PRO A CA 1
ATOM 561 C C . PRO A 1 71 ? -15.371 -34.272 88.605 1.00 32.44 71 PRO A C 1
ATOM 563 O O . PRO A 1 71 ? -14.948 -33.116 88.557 1.00 32.44 71 PRO A O 1
ATOM 566 N N . GLY A 1 72 ? -15.564 -34.966 87.488 1.00 35.94 72 GLY A N 1
ATOM 567 C CA . GLY A 1 72 ? -15.417 -34.425 86.144 1.00 35.94 72 GLY A CA 1
ATOM 568 C C . GLY A 1 72 ? -16.701 -34.643 85.358 1.00 35.94 72 GLY A C 1
ATOM 569 O O . GLY A 1 72 ? -17.150 -35.774 85.238 1.00 35.94 72 GLY A O 1
ATOM 570 N N . VAL A 1 73 ? -17.221 -33.570 84.754 1.00 36.50 73 VAL A N 1
ATOM 571 C CA . VAL A 1 73 ? -18.443 -33.496 83.921 1.00 36.50 73 VAL A CA 1
ATOM 572 C C . VAL A 1 73 ? -19.724 -33.097 84.681 1.00 36.50 73 VAL A C 1
ATOM 574 O O . VAL A 1 73 ? -20.756 -33.750 84.591 1.00 36.50 73 VAL A O 1
ATOM 577 N N . VAL A 1 74 ? -19.712 -31.919 85.318 1.00 41.69 74 VAL A N 1
ATOM 578 C CA . VAL A 1 74 ? -20.930 -31.085 85.417 1.00 41.69 74 VAL A CA 1
ATOM 579 C C . VAL A 1 74 ? -21.015 -30.258 84.135 1.00 41.69 74 VAL A C 1
ATOM 581 O O . VAL A 1 74 ? -20.538 -29.128 84.026 1.00 41.69 74 VAL A O 1
ATOM 584 N N . GLY A 1 75 ? -21.508 -30.903 83.084 1.00 44.00 75 GLY A N 1
ATOM 585 C CA . GLY A 1 75 ? -21.482 -30.378 81.728 1.00 44.00 75 GLY A CA 1
ATOM 586 C C . GLY A 1 75 ? -22.872 -30.210 81.146 1.00 44.00 75 GLY A C 1
ATOM 587 O O . GLY A 1 75 ? -23.153 -30.870 80.155 1.00 44.00 75 GLY A O 1
ATOM 588 N N . GLU A 1 76 ? -23.719 -29.311 81.676 1.00 51.38 76 GLU A N 1
ATOM 589 C CA . GLU A 1 76 ? -24.791 -28.766 80.823 1.00 51.38 76 GLU A CA 1
ATOM 590 C C . GLU A 1 76 ? -24.097 -28.184 79.587 1.00 51.38 76 GLU A C 1
ATOM 592 O O . GLU A 1 76 ? -23.331 -27.216 79.685 1.00 51.38 76 GLU A O 1
ATOM 597 N N . THR A 1 77 ? -24.259 -28.817 78.433 1.00 57.62 77 THR A N 1
ATOM 598 C CA . THR A 1 77 ? -23.698 -28.267 77.201 1.00 57.62 77 THR A CA 1
ATOM 599 C C . THR A 1 77 ? -24.499 -27.015 76.846 1.00 57.62 77 THR A C 1
ATOM 601 O O . THR A 1 77 ? -25.683 -26.916 77.162 1.00 57.62 77 THR A O 1
ATOM 604 N N . VAL A 1 78 ? -23.893 -26.030 76.176 1.00 58.97 78 VAL A N 1
ATOM 605 C CA . VAL A 1 78 ? -24.607 -24.808 75.732 1.00 58.97 78 VAL A CA 1
ATOM 606 C C . VAL A 1 78 ? -25.901 -25.143 74.964 1.00 58.97 78 VAL A C 1
ATOM 608 O O . VAL A 1 78 ? -26.860 -24.378 74.998 1.00 58.97 78 VAL A O 1
ATOM 611 N N . ALA A 1 79 ? -25.958 -26.311 74.319 1.00 60.78 79 ALA A N 1
ATOM 612 C CA . ALA A 1 79 ? -27.122 -26.809 73.598 1.00 60.78 79 ALA A CA 1
ATOM 613 C C . ALA A 1 79 ? -28.361 -27.085 74.478 1.00 60.78 79 ALA A C 1
ATOM 615 O O . ALA A 1 79 ? -29.465 -27.148 73.941 1.00 60.78 79 ALA A O 1
ATOM 616 N N . GLU A 1 80 ? -28.209 -27.235 75.795 1.00 67.00 80 GLU A N 1
ATOM 617 C CA . GLU A 1 80 ? -29.296 -27.559 76.734 1.00 67.00 80 GLU A CA 1
ATOM 618 C C . GLU A 1 80 ? -29.905 -26.320 77.408 1.00 67.00 80 GLU A C 1
ATOM 620 O O . GLU A 1 80 ? -30.995 -26.391 77.985 1.00 67.00 80 GLU A O 1
ATOM 625 N N . LEU A 1 81 ? -29.238 -25.168 77.294 1.00 70.44 81 LEU A N 1
ATOM 626 C CA . LEU A 1 81 ? -29.718 -23.903 77.838 1.00 70.44 81 LEU A CA 1
ATOM 627 C C . LEU A 1 81 ? -30.982 -23.448 77.103 1.00 70.44 81 LEU A C 1
ATOM 629 O O . LEU A 1 81 ? -31.042 -23.450 75.869 1.00 70.44 81 LEU A O 1
ATOM 633 N N . ARG A 1 82 ? -31.995 -23.017 77.866 1.00 79.69 82 ARG A N 1
ATOM 634 C CA . ARG A 1 82 ? -33.216 -22.423 77.310 1.00 79.69 82 ARG A CA 1
ATOM 635 C C . ARG A 1 82 ? -33.040 -20.925 77.118 1.00 79.69 82 ARG A C 1
ATOM 637 O O . ARG A 1 82 ? -32.492 -20.230 77.969 1.00 79.69 82 ARG A O 1
ATOM 644 N N . ILE A 1 83 ? -33.563 -20.425 76.011 1.00 80.38 83 ILE A N 1
ATOM 645 C CA . ILE A 1 83 ? -33.500 -19.024 75.621 1.00 80.38 83 ILE A CA 1
ATOM 646 C C . ILE A 1 83 ? -34.873 -18.582 75.112 1.00 80.38 83 ILE A C 1
ATOM 648 O O . ILE A 1 83 ? -35.568 -19.327 74.416 1.00 80.38 83 ILE A O 1
ATOM 652 N N . GLN A 1 84 ? -35.280 -17.373 75.484 1.00 83.62 84 GLN A N 1
ATOM 653 C CA . GLN A 1 84 ? -36.459 -16.724 74.921 1.00 83.62 84 GLN A CA 1
ATOM 654 C C . GLN A 1 84 ? -36.100 -15.967 73.641 1.00 83.62 84 GLN A C 1
ATOM 656 O O . GLN A 1 84 ? -34.963 -15.537 73.451 1.00 83.62 84 GLN A O 1
ATOM 661 N N . CYS A 1 85 ? -37.069 -15.788 72.746 1.00 82.56 85 CYS A N 1
ATOM 662 C CA . CYS A 1 85 ? -36.855 -15.024 71.522 1.00 82.56 85 CYS A CA 1
ATOM 663 C C . CYS A 1 85 ? -36.328 -13.607 71.853 1.00 82.56 85 CYS A C 1
ATOM 665 O O . CYS A 1 85 ? -36.916 -12.928 72.689 1.00 82.56 85 CYS A O 1
ATOM 667 N N . PRO A 1 86 ? -35.304 -13.079 71.164 1.00 73.38 86 PRO A N 1
ATOM 668 C CA . PRO A 1 86 ? -34.864 -11.683 71.290 1.00 73.38 86 PRO A CA 1
ATOM 669 C C . PRO A 1 86 ? -35.970 -10.667 70.972 1.00 73.38 86 PRO A C 1
ATOM 671 O O . PRO A 1 86 ? -35.920 -9.519 71.381 1.00 73.38 86 PRO A O 1
ATOM 674 N N . LEU A 1 87 ? -37.022 -11.091 70.266 1.00 76.50 87 LEU A N 1
ATOM 675 C CA . LEU A 1 87 ? -38.206 -10.273 70.007 1.00 76.50 87 LEU A CA 1
ATOM 676 C C . LEU A 1 87 ? -39.312 -10.480 71.058 1.00 76.50 87 LEU A C 1
ATOM 678 O O . LEU A 1 87 ? -40.463 -10.124 70.807 1.00 76.50 87 LEU A O 1
ATOM 682 N N . HIS A 1 88 ? -39.002 -11.049 72.228 1.00 77.94 88 HIS A N 1
ATOM 683 C CA . HIS A 1 88 ? -39.956 -11.191 73.335 1.00 77.94 88 HIS A CA 1
ATOM 684 C C . HIS A 1 88 ? -40.440 -9.838 73.858 1.00 77.94 88 HIS A C 1
ATOM 686 O O . HIS A 1 88 ? -41.628 -9.682 74.132 1.00 77.94 88 HIS A O 1
ATOM 692 N N . THR A 1 89 ? -39.567 -8.826 73.865 1.00 74.94 89 THR A N 1
ATOM 693 C CA . THR A 1 89 ? -39.914 -7.421 74.145 1.00 74.94 89 THR A CA 1
ATOM 694 C C . THR A 1 89 ? -40.939 -6.856 73.158 1.00 74.94 89 THR A C 1
ATOM 696 O O . THR A 1 89 ? -41.672 -5.926 73.479 1.00 74.94 89 THR A O 1
ATOM 699 N N . HIS A 1 90 ? -41.037 -7.453 71.967 1.00 74.81 90 HIS A N 1
ATOM 700 C CA . HIS A 1 90 ? -41.996 -7.102 70.922 1.00 74.81 90 HIS A CA 1
ATOM 701 C C . HIS A 1 90 ? -43.218 -8.038 70.893 1.00 74.81 90 HIS A C 1
ATOM 703 O O . HIS A 1 90 ? -44.051 -7.918 69.994 1.00 74.81 90 HIS A O 1
ATOM 709 N N . GLY A 1 91 ? -43.345 -8.946 71.870 1.00 79.56 91 GLY A N 1
ATOM 710 C CA . GLY A 1 91 ? -44.490 -9.842 72.050 1.00 79.56 91 GLY A CA 1
ATOM 711 C C . GLY A 1 91 ? -44.249 -11.306 71.671 1.00 79.56 91 GLY A C 1
ATOM 712 O O . GLY A 1 91 ? -45.177 -12.108 71.762 1.00 79.56 91 GLY A O 1
ATOM 713 N N . CYS A 1 92 ? -43.036 -11.694 71.256 1.00 83.81 92 CYS A N 1
ATOM 714 C CA . CYS A 1 92 ? -42.746 -13.097 70.955 1.00 83.81 92 CYS A CA 1
ATOM 715 C C . CYS A 1 92 ? -42.599 -13.944 72.231 1.00 83.81 92 CYS A C 1
ATOM 717 O O . CYS A 1 92 ? -41.609 -13.842 72.944 1.00 83.81 92 CYS A O 1
ATOM 719 N N . ILE A 1 93 ? -43.538 -14.854 72.479 1.00 87.75 93 ILE A N 1
ATOM 720 C CA . ILE A 1 93 ? -43.521 -15.734 73.663 1.00 87.75 93 ILE A CA 1
ATOM 721 C C . ILE A 1 93 ? -42.711 -17.030 73.474 1.00 87.75 93 ILE A C 1
ATOM 723 O O . ILE A 1 93 ? -42.820 -17.954 74.278 1.00 87.75 93 ILE A O 1
ATOM 727 N N . TRP A 1 94 ? -41.951 -17.156 72.383 1.00 88.19 94 TRP A N 1
ATOM 728 C CA . TRP A 1 94 ? -41.217 -18.385 72.084 1.00 88.19 94 TRP A CA 1
ATOM 729 C C . TRP A 1 94 ? -40.030 -18.571 73.037 1.00 88.19 94 TRP A C 1
ATOM 731 O O . TRP A 1 94 ? -39.214 -17.661 73.191 1.00 88.19 94 TRP A O 1
ATOM 741 N N . VAL A 1 95 ? -39.933 -19.763 73.639 1.00 86.06 95 VAL A N 1
ATOM 742 C CA . VAL A 1 95 ? -38.845 -20.177 74.538 1.00 86.06 95 VAL A CA 1
ATOM 743 C C . VAL A 1 95 ? -38.511 -21.651 74.310 1.00 86.06 95 VAL A C 1
ATOM 745 O O . VAL A 1 95 ? -39.320 -22.532 74.612 1.00 86.06 95 VAL A O 1
ATOM 748 N N . ASP A 1 96 ? -37.300 -21.951 73.858 1.00 85.56 96 ASP A N 1
ATOM 749 C CA . ASP A 1 96 ? -36.810 -23.327 73.679 1.00 85.56 96 ASP A CA 1
ATOM 750 C C . ASP A 1 96 ? -35.285 -23.363 73.874 1.00 85.56 96 ASP A C 1
ATOM 752 O O . ASP A 1 96 ? -34.693 -22.395 74.345 1.00 85.56 96 ASP A O 1
ATOM 756 N N . VAL A 1 97 ? -34.645 -24.485 73.564 1.00 80.44 97 VAL A N 1
ATOM 757 C CA . VAL A 1 97 ? -33.187 -24.623 73.606 1.00 80.44 97 VAL A CA 1
ATOM 758 C C . VAL A 1 97 ? -32.492 -23.780 72.529 1.00 80.44 97 VAL A C 1
ATOM 760 O O . VAL A 1 97 ? -33.020 -23.613 71.424 1.00 80.44 97 VAL A O 1
ATOM 763 N N . ILE A 1 98 ? -31.285 -23.286 72.832 1.00 72.12 98 ILE A N 1
ATOM 764 C CA . ILE A 1 98 ? -30.473 -22.431 71.939 1.00 72.12 98 ILE A CA 1
ATOM 765 C C . ILE A 1 98 ? -30.392 -22.947 70.482 1.00 72.12 98 ILE A C 1
ATOM 767 O O . ILE A 1 98 ? -30.593 -22.142 69.568 1.00 72.12 98 ILE A O 1
ATOM 771 N N . PRO A 1 99 ? -30.192 -24.252 70.199 1.00 76.56 99 PRO A N 1
ATOM 772 C CA . PRO A 1 99 ? -30.098 -24.740 68.818 1.00 76.56 99 PRO A CA 1
ATOM 773 C C . PRO A 1 99 ? -31.359 -24.523 67.963 1.00 76.56 99 PRO A C 1
ATOM 775 O O . PRO A 1 99 ? -31.271 -24.415 66.743 1.00 76.56 99 PRO A O 1
ATOM 778 N N . LYS A 1 100 ? -32.549 -24.427 68.571 1.00 79.56 100 LYS A N 1
ATOM 779 C CA . LYS A 1 100 ? -33.821 -24.274 67.837 1.00 79.56 100 LYS A CA 1
ATOM 780 C C . LYS A 1 100 ? -34.181 -22.822 67.516 1.00 79.56 100 LYS A C 1
ATOM 782 O O . LYS A 1 100 ? -35.160 -22.568 66.811 1.00 79.56 100 LYS A O 1
ATOM 787 N N . VAL A 1 101 ? -33.401 -21.860 68.009 1.00 75.50 101 VAL A N 1
ATOM 788 C CA . VAL A 1 101 ? -33.683 -20.428 67.837 1.00 75.50 101 VAL A CA 1
ATOM 789 C C . VAL A 1 101 ? -33.702 -20.037 66.365 1.00 75.50 101 VAL A C 1
ATOM 791 O O . VAL A 1 101 ? -34.575 -19.276 65.959 1.00 75.50 101 VAL A O 1
ATOM 794 N N . GLN A 1 102 ? -32.793 -20.577 65.548 1.00 75.31 102 GLN A N 1
ATOM 795 C CA . GLN A 1 102 ? -32.714 -20.257 64.120 1.00 75.31 102 GLN A CA 1
ATOM 796 C C . GLN A 1 102 ? -33.982 -20.669 63.366 1.00 75.31 102 GLN A C 1
ATOM 798 O O . GLN A 1 102 ? -34.583 -19.850 62.668 1.00 75.31 102 GLN A O 1
ATOM 803 N N . GLN A 1 103 ? -34.430 -21.911 63.567 1.00 82.38 103 GLN A N 1
ATOM 804 C CA . GLN A 1 103 ? -35.648 -22.432 62.946 1.00 82.38 103 GLN A CA 1
ATOM 805 C C . GLN A 1 103 ? -36.870 -21.572 63.307 1.00 82.38 103 GLN A C 1
ATOM 807 O O . GLN A 1 103 ? -37.720 -21.285 62.458 1.00 82.38 103 GLN A O 1
ATOM 812 N N . HIS A 1 104 ? -36.940 -21.106 64.557 1.00 83.88 104 HIS A N 1
ATOM 813 C CA . HIS A 1 104 ? -37.956 -20.151 64.982 1.00 83.88 104 HIS A CA 1
ATOM 814 C C . HIS A 1 104 ? -37.777 -18.774 64.321 1.00 83.88 104 HIS A C 1
ATOM 816 O O . HIS A 1 104 ? -38.743 -18.219 63.801 1.00 83.88 104 HIS A O 1
ATOM 822 N N . PHE A 1 105 ? -36.566 -18.212 64.291 1.00 77.69 105 PHE A N 1
ATOM 823 C CA . PHE A 1 105 ? -36.270 -16.896 63.705 1.00 77.69 105 PHE A CA 1
ATOM 824 C C . PHE A 1 105 ? -36.601 -16.798 62.218 1.00 77.69 105 PHE A C 1
ATOM 826 O O . PHE A 1 105 ? -36.938 -15.716 61.724 1.00 77.69 105 PHE A O 1
ATOM 833 N N . GLU A 1 106 ? -36.493 -17.906 61.491 1.00 79.44 106 GLU A N 1
ATOM 834 C CA . GLU A 1 106 ? -36.909 -18.010 60.095 1.00 79.44 106 GLU A CA 1
ATOM 835 C C . GLU A 1 106 ? -38.416 -17.874 59.909 1.00 79.44 106 GLU A C 1
ATOM 837 O O . GLU A 1 106 ? -38.834 -17.553 58.801 1.00 79.44 106 GLU A O 1
ATOM 842 N N . HIS A 1 107 ? -39.219 -18.052 60.962 1.00 82.94 107 HIS A N 1
ATOM 843 C CA . HIS A 1 107 ? -40.685 -18.027 60.932 1.00 82.94 107 HIS A CA 1
ATOM 844 C C . HIS A 1 107 ? -41.308 -17.033 61.926 1.00 82.94 107 HIS A C 1
ATOM 846 O O . HIS A 1 107 ? -42.521 -16.834 61.912 1.00 82.94 107 HIS A O 1
ATOM 852 N N . CYS A 1 108 ? -40.498 -16.366 62.753 1.00 83.88 108 CYS A N 1
ATOM 853 C CA . CYS A 1 108 ? -40.967 -15.452 63.787 1.00 83.88 108 CYS A CA 1
ATOM 854 C C . CYS A 1 108 ? -41.761 -14.287 63.182 1.00 83.88 108 CYS A C 1
ATOM 856 O O . CYS A 1 108 ? -41.243 -13.488 62.396 1.00 83.88 108 CYS A O 1
ATOM 858 N N . VAL A 1 109 ? -43.030 -14.177 63.580 1.00 84.38 109 VAL A N 1
ATOM 859 C CA . VAL A 1 109 ? -43.974 -13.172 63.066 1.00 84.38 109 VAL A CA 1
ATOM 860 C C . VAL A 1 109 ? -43.589 -11.739 63.451 1.00 84.38 109 VAL A C 1
ATOM 862 O O . VAL A 1 109 ? -43.965 -10.795 62.762 1.00 84.38 109 VAL A O 1
ATOM 865 N N . TYR A 1 110 ? -42.792 -11.562 64.504 1.00 82.19 110 TYR A N 1
ATOM 866 C CA . TYR A 1 110 ? -42.335 -10.250 64.969 1.00 82.19 110 TYR A CA 1
ATOM 867 C C . TYR A 1 110 ? -41.068 -9.767 64.257 1.00 82.19 110 TYR A C 1
ATOM 869 O O . TYR A 1 110 ? -40.709 -8.595 64.367 1.00 82.19 110 TYR A O 1
ATOM 877 N N . ARG A 1 111 ? -40.389 -10.642 63.503 1.00 82.19 111 ARG A N 1
ATOM 878 C CA . ARG A 1 111 ? -39.150 -10.294 62.804 1.00 82.19 111 ARG A CA 1
ATOM 879 C C . ARG A 1 111 ? -39.438 -9.346 61.647 1.00 82.19 111 ARG A C 1
ATOM 881 O O . ARG A 1 111 ? -40.303 -9.625 60.817 1.00 82.19 111 ARG A O 1
ATOM 888 N N . ALA A 1 112 ? -38.691 -8.248 61.575 1.00 83.00 112 ALA A N 1
ATOM 889 C CA . ALA A 1 112 ? -38.771 -7.319 60.458 1.00 83.00 112 ALA A CA 1
ATOM 890 C C . ALA A 1 112 ? -38.155 -7.927 59.185 1.00 83.00 112 ALA A C 1
ATOM 892 O O . ALA A 1 112 ? -37.093 -8.550 59.233 1.00 83.00 112 ALA A O 1
ATOM 893 N N . LYS A 1 113 ? -38.817 -7.734 58.044 1.00 84.75 113 LYS A N 1
ATOM 894 C CA . LYS A 1 113 ? -38.348 -8.090 56.702 1.00 84.75 113 LYS A CA 1
ATOM 895 C C . LYS A 1 113 ? -38.639 -6.930 55.748 1.00 84.75 113 LYS A C 1
ATOM 897 O O . LYS A 1 113 ? -39.596 -6.185 55.954 1.00 84.75 113 LYS A O 1
ATOM 902 N N . SER A 1 114 ? -37.815 -6.760 54.718 1.00 87.69 114 SER A N 1
ATOM 903 C CA . SER A 1 114 ? -38.092 -5.798 53.651 1.00 87.69 114 SER A CA 1
ATOM 904 C C . SER A 1 114 ? -39.357 -6.174 52.877 1.00 87.69 114 SER A C 1
ATOM 906 O O . SER A 1 114 ? -39.679 -7.357 52.715 1.00 87.69 114 SER A O 1
ATOM 908 N N . CYS A 1 115 ? -40.073 -5.159 52.392 1.00 91.06 115 CYS A N 1
ATOM 909 C CA . CYS A 1 115 ? -41.168 -5.352 51.447 1.00 91.06 115 CYS A CA 1
ATOM 910 C C . CYS A 1 115 ? -40.674 -6.060 50.175 1.00 91.06 115 CYS A C 1
ATOM 912 O O . CYS A 1 115 ? -39.579 -5.784 49.694 1.00 91.06 115 CYS A O 1
ATOM 914 N N . VAL A 1 116 ? -41.502 -6.923 49.580 1.00 89.75 116 VAL A N 1
ATOM 915 C CA . VAL A 1 116 ? -41.190 -7.602 48.305 1.00 89.75 116 VAL A CA 1
ATOM 916 C C . VAL A 1 116 ? -41.004 -6.628 47.135 1.00 89.75 116 VAL A C 1
ATOM 918 O O . VAL A 1 116 ? -40.325 -6.954 46.170 1.00 89.75 116 VAL A O 1
ATOM 921 N N . TYR A 1 117 ? -41.554 -5.414 47.235 1.00 90.81 117 TYR A N 1
ATOM 922 C CA . TYR A 1 117 ? -41.378 -4.346 46.248 1.00 90.81 117 TYR A CA 1
ATOM 923 C C . TYR A 1 117 ? -40.141 -3.470 46.509 1.00 90.81 117 TYR A C 1
ATOM 925 O O . TYR A 1 117 ? -40.011 -2.392 45.924 1.00 90.81 117 TYR A O 1
ATOM 933 N N . SER A 1 118 ? -39.218 -3.896 47.379 1.00 89.69 118 SER A N 1
ATOM 934 C CA . SER A 1 118 ? -38.046 -3.089 47.731 1.00 89.69 118 SER A CA 1
ATOM 935 C C . SER A 1 118 ? -37.118 -2.799 46.560 1.00 89.69 118 SER A C 1
ATOM 937 O O . SER A 1 118 ? -36.571 -1.702 46.475 1.00 89.69 118 SER A O 1
ATOM 939 N N . GLU A 1 119 ? -36.998 -3.732 45.617 1.00 84.88 119 GLU A N 1
ATOM 940 C CA . GLU A 1 119 ? -36.208 -3.547 44.392 1.00 84.88 119 GLU A CA 1
ATOM 941 C C . GLU A 1 119 ? -36.835 -2.532 43.422 1.00 84.88 119 GLU A C 1
ATOM 943 O O . GLU A 1 119 ? -36.151 -1.992 42.554 1.00 84.88 119 GLU A O 1
ATOM 948 N N . TYR A 1 120 ? -38.123 -2.222 43.598 1.00 87.19 120 TYR A N 1
ATOM 949 C CA . TYR A 1 120 ? -38.873 -1.300 42.745 1.00 87.19 120 TYR A CA 1
ATOM 950 C C . TYR A 1 120 ? -39.094 0.078 43.384 1.00 87.19 120 TYR A C 1
ATOM 952 O O . TYR A 1 120 ? -39.477 1.009 42.674 1.00 87.19 120 TYR A O 1
ATOM 960 N N . GLY A 1 121 ? -38.787 0.242 44.679 1.00 84.69 121 GLY A N 1
ATOM 961 C CA . GLY A 1 121 ? -38.797 1.544 45.358 1.00 84.69 121 GLY A CA 1
ATOM 962 C C . GLY A 1 121 ? -39.262 1.539 46.817 1.00 84.69 121 GLY A C 1
ATOM 963 O O . GLY A 1 121 ? -39.036 2.529 47.515 1.00 84.69 121 GLY A O 1
ATOM 964 N N . CYS A 1 122 ? -39.869 0.454 47.310 1.00 91.50 122 CYS A N 1
ATOM 965 C CA . CYS A 1 122 ? -40.424 0.421 48.665 1.00 91.50 122 CYS A CA 1
ATOM 966 C C . CYS A 1 122 ? -39.341 0.213 49.739 1.00 91.50 122 CYS A C 1
ATOM 968 O O . CYS A 1 122 ? -38.727 -0.844 49.843 1.00 91.50 122 CYS A O 1
ATOM 970 N N . LYS A 1 123 ? -39.115 1.213 50.596 1.00 89.00 123 LYS A N 1
ATOM 971 C CA . LYS A 1 123 ? -38.052 1.173 51.623 1.00 89.00 123 LYS A CA 1
ATOM 972 C C . LYS A 1 123 ? -38.510 0.623 52.978 1.00 89.00 123 LYS A C 1
ATOM 974 O O . LYS A 1 123 ? -37.745 0.643 53.940 1.00 89.00 123 LYS A O 1
ATOM 979 N N . THR A 1 124 ? -39.753 0.166 53.079 1.00 85.62 124 THR A N 1
ATOM 980 C CA . THR A 1 124 ? -40.371 -0.184 54.359 1.00 85.62 124 THR A CA 1
ATOM 981 C C . THR A 1 124 ? -39.857 -1.530 54.877 1.00 85.62 124 THR A C 1
ATOM 983 O O . THR A 1 124 ? -39.931 -2.552 54.191 1.00 85.62 124 THR A O 1
ATOM 986 N N . LEU A 1 125 ? -39.359 -1.529 56.117 1.00 85.62 125 LEU A N 1
ATOM 987 C CA . LEU A 1 125 ? -39.078 -2.728 56.909 1.00 85.62 125 LEU A CA 1
ATOM 988 C C . LEU A 1 125 ? -40.307 -3.050 57.762 1.00 85.62 125 LEU A C 1
ATOM 990 O O . LEU A 1 125 ? -40.756 -2.218 58.547 1.00 85.62 125 LEU A O 1
ATOM 994 N N . ILE A 1 126 ? -40.865 -4.246 57.593 1.00 86.12 126 ILE A N 1
ATOM 995 C CA . ILE A 1 126 ? -42.190 -4.609 58.108 1.00 86.12 126 ILE A CA 1
ATOM 996 C C . ILE A 1 126 ? -42.068 -5.877 58.942 1.00 86.12 126 ILE A C 1
ATOM 998 O O . ILE A 1 126 ? -41.403 -6.829 58.539 1.00 86.12 126 ILE A O 1
ATOM 1002 N N . GLN A 1 127 ? -42.727 -5.922 60.099 1.00 84.62 127 GLN A N 1
ATOM 1003 C CA . GLN A 1 127 ? -42.840 -7.156 60.880 1.00 84.62 127 GLN A CA 1
ATOM 1004 C C . GLN A 1 127 ? -43.556 -8.231 60.059 1.00 84.62 127 GLN A C 1
ATOM 1006 O O . GLN A 1 127 ? -44.596 -7.953 59.466 1.00 84.62 127 GLN A O 1
ATOM 1011 N N . ARG A 1 128 ? -43.041 -9.463 60.045 1.00 81.81 128 ARG A N 1
ATOM 1012 C CA . ARG A 1 128 ? -43.551 -10.550 59.198 1.00 81.81 128 ARG A CA 1
ATOM 1013 C C . ARG A 1 128 ? -45.066 -10.767 59.318 1.00 81.81 128 ARG A C 1
ATOM 1015 O O . ARG A 1 128 ? -45.725 -10.934 58.300 1.00 81.81 128 ARG A O 1
ATOM 1022 N N . GLY A 1 129 ? -45.625 -10.696 60.524 1.00 81.38 129 GLY A N 1
ATOM 1023 C CA . GLY A 1 129 ? -47.064 -10.832 60.773 1.00 81.38 129 GLY A CA 1
ATOM 1024 C C . GLY A 1 129 ? -47.923 -9.659 60.278 1.00 81.38 129 GLY A C 1
ATOM 1025 O O . GLY A 1 129 ? -49.139 -9.783 60.229 1.00 81.38 129 GLY A O 1
ATOM 1026 N N . LYS A 1 130 ? -47.311 -8.529 59.900 1.00 87.00 130 LYS A N 1
ATOM 1027 C CA . LYS A 1 130 ? -47.969 -7.322 59.362 1.00 87.00 130 LYS A CA 1
ATOM 1028 C C . LYS A 1 130 ? -47.686 -7.094 57.871 1.00 87.00 130 LYS A C 1
ATOM 1030 O O . LYS A 1 130 ? -48.030 -6.046 57.330 1.00 87.00 130 LYS A O 1
ATOM 1035 N N . ILE A 1 131 ? -47.044 -8.049 57.194 1.00 86.94 131 ILE A N 1
ATOM 1036 C CA . ILE A 1 131 ? -46.752 -7.931 55.759 1.00 86.94 131 ILE A CA 1
ATOM 1037 C C . ILE A 1 131 ? -48.054 -7.857 54.957 1.00 86.94 131 ILE A C 1
ATOM 1039 O O . ILE A 1 131 ? -48.190 -6.969 54.122 1.00 86.94 131 ILE A O 1
ATOM 1043 N N . ASP A 1 132 ? -49.035 -8.711 55.250 1.00 89.19 132 ASP A N 1
ATOM 1044 C CA . ASP A 1 132 ? -50.290 -8.748 54.489 1.00 89.19 132 ASP A CA 1
ATOM 1045 C C . ASP A 1 132 ? -51.104 -7.454 54.610 1.00 89.19 132 ASP A C 1
ATOM 1047 O O . ASP A 1 132 ? -51.723 -7.023 53.636 1.00 89.19 132 ASP A O 1
ATOM 1051 N N . SER A 1 133 ? -51.094 -6.805 55.781 1.00 89.06 133 SER A N 1
ATOM 1052 C CA . SER A 1 133 ? -51.752 -5.506 55.961 1.00 89.06 133 SER A CA 1
ATOM 1053 C C . SER A 1 133 ? -51.022 -4.411 55.187 1.00 89.06 133 SER A C 1
ATOM 1055 O O . SER A 1 133 ? -51.661 -3.685 54.432 1.00 89.06 133 SER A O 1
ATOM 1057 N N . HIS A 1 134 ? -49.686 -4.360 55.263 1.00 91.62 134 HIS A N 1
ATOM 1058 C CA . HIS A 1 134 ? -48.895 -3.411 54.476 1.00 91.62 134 HIS A CA 1
ATOM 1059 C C . HIS A 1 134 ? -49.102 -3.592 52.965 1.00 91.62 134 HIS A C 1
ATOM 1061 O O . HIS A 1 134 ? -49.294 -2.613 52.252 1.00 91.62 134 HIS A O 1
ATOM 1067 N N . LEU A 1 135 ? -49.096 -4.829 52.459 1.00 91.00 135 LEU A N 1
ATOM 1068 C CA . LEU A 1 135 ? -49.296 -5.091 51.031 1.00 91.00 135 LEU A CA 1
ATOM 1069 C C . LEU A 1 135 ? -50.673 -4.621 50.547 1.00 91.00 135 LEU A C 1
ATOM 1071 O O . LEU A 1 135 ? -50.777 -4.107 49.435 1.00 91.00 135 LEU A O 1
ATOM 1075 N N . LYS A 1 136 ? -51.713 -4.761 51.379 1.00 91.50 136 LYS A N 1
ATOM 1076 C CA . LYS A 1 136 ? -53.060 -4.259 51.075 1.00 91.50 136 LYS A CA 1
ATOM 1077 C C . LYS A 1 136 ? -53.129 -2.733 51.129 1.00 91.50 136 LYS A C 1
ATOM 1079 O O . LYS A 1 136 ? -53.649 -2.123 50.200 1.00 91.50 136 LYS A O 1
ATOM 1084 N N . GLU A 1 137 ? -52.593 -2.124 52.181 1.00 92.00 137 GLU A N 1
ATOM 1085 C CA . GLU A 1 137 ? -52.660 -0.675 52.417 1.00 92.00 137 GLU A CA 1
ATOM 1086 C C . GLU A 1 137 ? -51.785 0.122 51.435 1.00 92.00 137 GLU A C 1
ATOM 1088 O O . GLU A 1 137 ? -52.203 1.163 50.932 1.00 92.00 137 GLU A O 1
ATOM 1093 N N . SER A 1 138 ? -50.601 -0.394 51.095 1.00 92.25 138 SER A N 1
ATOM 1094 C CA . SER A 1 138 ? -49.631 0.249 50.196 1.00 92.25 138 SER A CA 1
ATOM 1095 C C . SER A 1 138 ? -49.739 -0.215 48.735 1.00 92.25 138 SER A C 1
ATOM 1097 O O . SER A 1 138 ? -48.875 0.113 47.923 1.00 92.25 138 SER A O 1
ATOM 1099 N N . CYS A 1 139 ? -50.789 -0.956 48.358 1.00 90.88 139 CYS A N 1
ATOM 1100 C CA . CYS A 1 139 ? -50.959 -1.504 47.003 1.00 90.88 139 CYS A CA 1
ATOM 1101 C C . CYS A 1 139 ? -50.890 -0.423 45.905 1.00 90.88 139 CYS A C 1
ATOM 1103 O O . CYS A 1 139 ? -50.168 -0.575 44.918 1.00 90.88 139 CYS A O 1
ATOM 1105 N N . ASN A 1 140 ? -51.577 0.706 46.108 1.00 92.19 140 ASN A N 1
ATOM 1106 C CA . ASN A 1 140 ? -51.574 1.823 45.157 1.00 92.19 140 ASN A CA 1
ATOM 1107 C C . ASN A 1 140 ? -50.182 2.458 45.017 1.00 92.19 140 ASN A C 1
ATOM 1109 O O . ASN A 1 140 ? -49.766 2.805 43.914 1.00 92.19 140 ASN A O 1
ATOM 1113 N N . GLU A 1 141 ? -49.444 2.580 46.121 1.00 91.06 141 GLU A N 1
ATOM 1114 C CA . GLU A 1 141 ? -48.095 3.148 46.119 1.00 91.06 141 GLU A CA 1
ATOM 1115 C C . GLU A 1 141 ? -47.108 2.227 45.391 1.00 91.06 141 GLU A C 1
ATOM 1117 O O . GLU A 1 141 ? -46.354 2.685 44.531 1.00 91.06 141 GLU A O 1
ATOM 1122 N N . HIS A 1 142 ? -47.177 0.915 45.638 1.00 93.75 142 HIS A N 1
ATOM 1123 C CA . HIS A 1 142 ? -46.394 -0.075 44.896 1.00 93.75 142 HIS A CA 1
ATOM 1124 C C . HIS A 1 142 ? -46.724 -0.060 43.398 1.00 93.75 142 HIS A C 1
ATOM 1126 O O . HIS A 1 142 ? -45.818 -0.124 42.568 1.00 93.75 142 HIS A O 1
ATOM 1132 N N . MET A 1 143 ? -48.002 0.079 43.030 1.00 92.81 143 MET A N 1
ATOM 1133 C CA . MET A 1 143 ? -48.415 0.172 41.628 1.00 92.81 143 MET A CA 1
ATOM 1134 C C . MET A 1 143 ? -47.826 1.411 40.941 1.00 92.81 143 MET A C 1
ATOM 1136 O O . MET A 1 143 ? -47.328 1.311 39.821 1.00 92.81 143 MET A O 1
ATOM 1140 N N . LEU A 1 144 ? -47.814 2.566 41.614 1.00 92.50 144 LEU A N 1
ATOM 1141 C CA . LEU A 1 144 ? -47.192 3.785 41.090 1.00 92.50 144 LEU A CA 1
ATOM 1142 C C . LEU A 1 144 ? -45.672 3.638 40.927 1.00 92.50 144 LEU A C 1
ATOM 1144 O O . LEU A 1 144 ? -45.134 4.037 39.893 1.00 92.50 144 LEU A O 1
ATOM 1148 N N . GLN A 1 145 ? -44.991 3.016 41.894 1.00 92.00 145 GLN A N 1
ATOM 1149 C CA . GLN A 1 145 ? -43.554 2.727 41.808 1.00 92.00 145 GLN A CA 1
ATOM 1150 C C . GLN A 1 145 ? -43.237 1.804 40.621 1.00 92.00 145 GLN A C 1
ATOM 1152 O O . GLN A 1 145 ? -42.324 2.082 39.843 1.00 92.00 145 GLN A O 1
ATOM 1157 N N . LEU A 1 146 ? -44.031 0.748 40.416 1.00 93.12 146 LEU A N 1
ATOM 1158 C CA . LEU A 1 146 ? -43.893 -0.141 39.259 1.00 93.12 146 LEU A CA 1
ATOM 1159 C C . LEU A 1 146 ? -44.109 0.603 37.937 1.00 93.12 146 LEU A C 1
ATOM 1161 O O . LEU A 1 146 ? -43.314 0.444 37.012 1.00 93.12 146 LEU A O 1
ATOM 1165 N N . LEU A 1 147 ? -45.137 1.451 37.847 1.00 93.06 147 LEU A N 1
ATOM 1166 C CA . LEU A 1 147 ? -45.396 2.262 36.653 1.00 93.06 147 LEU A CA 1
ATOM 1167 C C . LEU A 1 147 ? -44.231 3.209 36.336 1.00 93.06 147 LEU A C 1
ATOM 1169 O O . LEU A 1 147 ? -43.898 3.407 35.166 1.00 93.06 147 LEU A O 1
ATOM 1173 N N . GLU A 1 148 ? -43.581 3.777 37.353 1.00 91.44 148 GLU A N 1
ATOM 1174 C CA . GLU A 1 148 ? -42.384 4.599 37.169 1.00 91.44 148 GLU A CA 1
ATOM 1175 C C . GLU A 1 148 ? -41.212 3.781 36.605 1.00 91.44 148 GLU A C 1
ATOM 1177 O O . GLU A 1 148 ? -40.536 4.227 35.673 1.00 91.44 148 GLU A O 1
ATOM 1182 N N . GLN A 1 149 ? -40.991 2.566 37.116 1.00 90.38 149 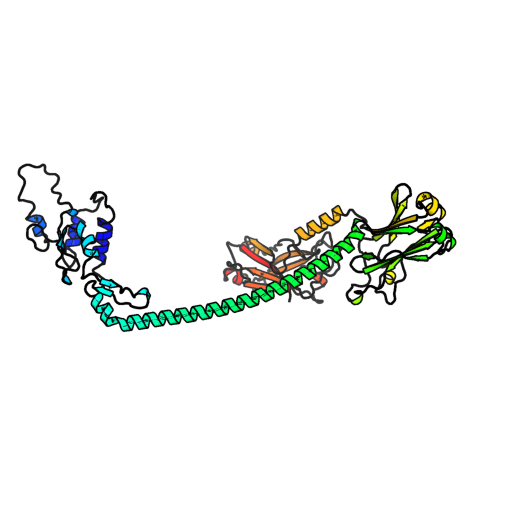GLN A N 1
ATOM 1183 C CA . GLN A 1 149 ? -39.945 1.678 36.601 1.00 90.38 149 GLN A CA 1
ATOM 1184 C C . GLN A 1 149 ? -40.218 1.240 35.160 1.00 90.38 149 GLN A C 1
ATOM 1186 O O . GLN A 1 149 ? -39.296 1.226 34.341 1.00 90.38 149 GLN A O 1
ATOM 1191 N N . VAL A 1 150 ? -41.479 0.958 34.817 1.00 94.06 150 VAL A N 1
ATOM 1192 C CA . VAL A 1 150 ? -41.888 0.642 33.441 1.00 94.06 150 VAL A CA 1
ATOM 1193 C C . VAL A 1 150 ? -41.585 1.817 32.514 1.00 94.06 150 VAL A C 1
ATOM 1195 O O . VAL A 1 150 ? -40.908 1.622 31.509 1.00 94.06 150 VAL A O 1
ATOM 1198 N N . LYS A 1 151 ? -41.962 3.051 32.883 1.00 93.75 151 LYS A N 1
ATOM 1199 C CA . LYS A 1 151 ? -41.642 4.257 32.093 1.00 93.75 151 LYS A CA 1
ATOM 1200 C C . LYS A 1 151 ? -40.137 4.432 31.881 1.00 93.75 151 LYS A C 1
ATOM 1202 O O . LYS A 1 151 ? -39.702 4.714 30.765 1.00 93.75 151 LYS A O 1
ATOM 1207 N N . LYS A 1 152 ? -39.327 4.241 32.930 1.00 92.44 152 LYS A N 1
ATOM 1208 C CA . LYS A 1 152 ? -37.857 4.296 32.829 1.00 92.44 152 LYS A CA 1
ATOM 1209 C C . LYS A 1 152 ? -37.314 3.234 31.871 1.00 92.44 152 LYS A C 1
ATOM 1211 O O . LYS A 1 152 ? -36.385 3.522 31.117 1.00 92.44 152 LYS A O 1
ATOM 1216 N N . CYS A 1 153 ? -37.877 2.028 31.885 1.00 92.19 153 CYS A N 1
ATOM 1217 C CA . CYS A 1 153 ? -37.490 0.966 30.959 1.00 92.19 153 CYS A CA 1
ATOM 1218 C C . CYS A 1 153 ? -37.878 1.293 29.514 1.00 92.19 153 CYS A C 1
ATOM 1220 O O . CYS A 1 153 ? -37.045 1.117 28.629 1.00 92.19 153 CYS A O 1
ATOM 1222 N N . THR A 1 154 ? -39.078 1.831 29.275 1.00 94.88 154 THR A N 1
ATOM 1223 C CA . THR A 1 154 ? -39.524 2.255 27.938 1.00 94.88 154 THR A CA 1
ATOM 1224 C C . THR A 1 154 ? -38.587 3.308 27.348 1.00 94.88 154 THR A C 1
ATOM 1226 O O . THR A 1 154 ? -38.081 3.121 26.250 1.00 94.88 154 THR A O 1
ATOM 1229 N N . LEU A 1 155 ? -38.231 4.343 28.117 1.00 94.19 155 LEU A N 1
ATOM 1230 C CA . LEU A 1 155 ? -37.295 5.378 27.657 1.00 94.19 155 LEU A CA 1
ATOM 1231 C C . LEU A 1 155 ? -35.907 4.816 27.313 1.00 94.19 155 LEU A C 1
ATOM 1233 O O . LEU A 1 155 ? -35.286 5.229 26.333 1.00 94.19 155 LEU A O 1
ATOM 1237 N N . LYS A 1 156 ? -35.407 3.861 28.109 1.00 94.62 156 LYS A N 1
ATOM 1238 C CA . LYS A 1 156 ? -34.143 3.175 27.806 1.00 94.62 156 LYS A CA 1
ATOM 1239 C C . LYS A 1 156 ? -34.251 2.354 26.522 1.00 94.62 156 LYS A C 1
ATOM 1241 O O . LYS A 1 156 ? -33.324 2.414 25.716 1.00 94.62 156 LYS A O 1
ATOM 1246 N N . LEU A 1 157 ? -35.355 1.633 26.323 1.00 95.50 157 LEU A N 1
ATOM 1247 C CA . LEU A 1 157 ? -35.617 0.864 25.104 1.00 95.50 157 LEU A CA 1
ATOM 1248 C C . LEU A 1 157 ? -35.648 1.771 23.872 1.00 95.50 157 LEU A C 1
ATOM 1250 O O . LEU A 1 157 ? -34.911 1.506 22.926 1.00 95.50 157 LEU A O 1
ATOM 1254 N N . ASP A 1 158 ? -36.383 2.881 23.918 1.00 94.19 158 ASP A N 1
ATOM 1255 C CA . ASP A 1 158 ? -36.442 3.852 22.819 1.00 94.19 158 ASP A CA 1
ATOM 1256 C C . ASP A 1 158 ? -35.052 4.426 22.504 1.00 94.19 158 ASP A C 1
ATOM 1258 O O . ASP A 1 158 ? -34.630 4.473 21.348 1.00 94.19 158 ASP A O 1
ATOM 1262 N N . SER A 1 159 ? -34.280 4.780 23.540 1.00 93.38 159 SER A N 1
ATOM 1263 C CA . SER A 1 159 ? -32.910 5.279 23.361 1.00 93.38 159 SER A CA 1
ATOM 1264 C C . SER A 1 159 ? -31.969 4.244 22.734 1.00 93.38 159 SER A C 1
ATOM 1266 O O . SER A 1 159 ? -31.075 4.600 21.965 1.00 93.38 159 SER A O 1
ATOM 1268 N N . SER A 1 160 ? -32.161 2.960 23.047 1.00 93.12 160 SER A N 1
ATOM 1269 C CA . SER A 1 160 ? -31.407 1.862 22.447 1.00 93.12 160 SER A CA 1
ATOM 1270 C C . SER A 1 160 ? -31.827 1.618 21.000 1.00 93.12 160 SER A C 1
ATOM 1272 O O . SER A 1 160 ? -30.955 1.422 20.158 1.00 93.12 160 SER A O 1
ATOM 1274 N N . ASN A 1 161 ? -33.122 1.698 20.689 1.00 95.19 161 ASN A N 1
ATOM 1275 C CA . ASN A 1 161 ? -33.639 1.538 19.328 1.00 95.19 161 ASN A CA 1
ATOM 1276 C C . ASN A 1 161 ? -33.072 2.604 18.381 1.00 95.19 161 ASN A C 1
ATOM 1278 O O . ASN A 1 161 ? -32.556 2.259 17.321 1.00 95.19 161 ASN A O 1
ATOM 1282 N N . ILE A 1 162 ? -33.028 3.872 18.809 1.00 95.81 162 ILE A N 1
ATOM 1283 C CA . ILE A 1 162 ? -32.411 4.962 18.030 1.00 95.81 162 ILE A CA 1
ATOM 1284 C C . ILE A 1 162 ? -30.924 4.678 17.752 1.00 95.81 162 ILE A C 1
ATOM 1286 O O . ILE A 1 162 ? -30.430 4.909 16.647 1.00 95.81 162 ILE A O 1
ATOM 1290 N N . LYS A 1 163 ? -30.184 4.148 18.738 1.00 95.56 163 LYS A N 1
ATOM 1291 C CA . LYS A 1 163 ? -28.771 3.772 18.544 1.00 95.56 163 LYS A CA 1
ATOM 1292 C C . LYS A 1 163 ? -28.618 2.618 17.556 1.00 95.56 163 LYS A C 1
ATOM 1294 O O . LYS A 1 163 ? -27.683 2.637 16.759 1.00 95.56 163 LYS A O 1
ATOM 1299 N N . ILE A 1 164 ? -29.509 1.628 17.605 1.00 95.56 164 ILE A N 1
ATOM 1300 C CA . ILE A 1 164 ? -29.509 0.491 16.677 1.00 95.56 164 ILE A CA 1
ATOM 1301 C C . ILE A 1 164 ? -29.763 0.972 15.246 1.00 95.56 164 ILE A C 1
ATOM 1303 O O . ILE A 1 164 ? -29.026 0.584 14.341 1.00 95.56 164 ILE A O 1
ATOM 1307 N N . GLU A 1 165 ? -30.737 1.856 15.033 1.00 95.62 165 GLU A N 1
ATOM 1308 C CA . GLU A 1 165 ? -31.007 2.443 13.715 1.00 95.62 165 GLU A CA 1
ATOM 1309 C C . GLU A 1 165 ? -29.793 3.215 13.182 1.00 95.62 165 GLU A C 1
ATOM 1311 O O . GLU A 1 165 ? -29.354 2.976 12.055 1.00 95.62 165 GLU A O 1
ATOM 1316 N N . ALA A 1 166 ? -29.175 4.063 14.012 1.00 94.19 166 ALA A N 1
ATOM 1317 C CA . ALA A 1 166 ? -27.974 4.809 13.634 1.00 94.19 166 ALA A CA 1
ATOM 1318 C C . ALA A 1 166 ? -26.795 3.887 13.266 1.00 94.19 166 ALA A C 1
ATOM 1320 O O . ALA A 1 166 ? -26.113 4.112 12.263 1.00 94.19 166 ALA A O 1
ATOM 1321 N N . LEU A 1 167 ? -26.569 2.823 14.044 1.00 94.88 167 LEU A N 1
ATOM 1322 C CA . LEU A 1 167 ? -25.541 1.820 13.746 1.00 94.88 167 LEU A CA 1
ATOM 1323 C C . LEU A 1 167 ? -25.847 1.045 12.459 1.00 94.88 167 LEU A C 1
ATOM 1325 O O . LEU A 1 167 ? -24.930 0.735 11.702 1.00 94.88 167 LEU A O 1
ATOM 1329 N N . THR A 1 168 ? -27.122 0.772 12.179 1.00 95.88 168 THR A N 1
ATOM 1330 C CA . THR A 1 168 ? -27.553 0.073 10.961 1.00 95.88 168 THR A CA 1
ATOM 1331 C C . THR A 1 168 ? -27.263 0.912 9.718 1.00 95.88 168 THR A C 1
ATOM 1333 O O . THR A 1 168 ? -26.672 0.407 8.764 1.00 95.88 168 THR A O 1
ATOM 1336 N N . VAL A 1 169 ? -27.585 2.210 9.748 1.00 96.25 169 VAL A N 1
ATOM 1337 C CA . VAL A 1 169 ? -27.243 3.141 8.659 1.00 96.25 169 VAL A CA 1
ATOM 1338 C C . VAL A 1 169 ? -25.730 3.206 8.461 1.00 96.25 169 VAL A C 1
ATOM 1340 O O . VAL A 1 169 ? -25.246 3.076 7.337 1.00 96.25 169 VAL A O 1
ATOM 1343 N N . ARG A 1 170 ? -24.962 3.320 9.553 1.00 94.12 170 ARG A N 1
ATOM 1344 C CA . ARG A 1 170 ? -23.500 3.384 9.468 1.00 94.12 170 ARG A CA 1
ATOM 1345 C C . ARG A 1 170 ? -22.885 2.115 8.872 1.00 94.12 170 ARG A C 1
ATOM 1347 O O . ARG A 1 170 ? -21.936 2.212 8.096 1.00 94.12 170 ARG A O 1
ATOM 1354 N N . ASN A 1 171 ? -23.423 0.941 9.199 1.00 92.31 171 ASN A N 1
ATOM 1355 C CA . ASN A 1 171 ? -22.974 -0.323 8.615 1.00 92.31 171 ASN A CA 1
ATOM 1356 C C . ASN A 1 171 ? -23.230 -0.376 7.104 1.00 92.31 171 ASN A C 1
ATOM 1358 O O . ASN A 1 171 ? -22.321 -0.732 6.358 1.00 92.31 171 ASN A O 1
ATOM 1362 N N . LEU A 1 172 ? -24.401 0.064 6.635 1.00 95.38 172 LEU A N 1
ATOM 1363 C CA . LEU A 1 172 ? -24.709 0.122 5.199 1.00 95.38 172 LEU A CA 1
ATOM 1364 C C . LEU A 1 172 ? -23.751 1.055 4.435 1.00 95.38 172 LEU A C 1
ATOM 1366 O O . LEU A 1 172 ? -23.287 0.728 3.339 1.00 95.38 172 LEU A O 1
ATOM 1370 N N . GLU A 1 173 ? -23.404 2.206 5.016 1.00 93.44 173 GLU A N 1
ATOM 1371 C CA . GLU A 1 173 ? -22.410 3.121 4.436 1.00 93.44 173 GLU A CA 1
ATOM 1372 C C . GLU A 1 173 ? -21.012 2.492 4.347 1.00 93.44 173 GLU A C 1
ATOM 1374 O O . GLU A 1 173 ? -20.306 2.656 3.343 1.00 93.44 173 GLU A O 1
ATOM 1379 N N . LEU A 1 174 ? -20.602 1.775 5.399 1.00 91.56 174 LEU A N 1
ATOM 1380 C CA . LEU A 1 174 ? -19.318 1.077 5.450 1.00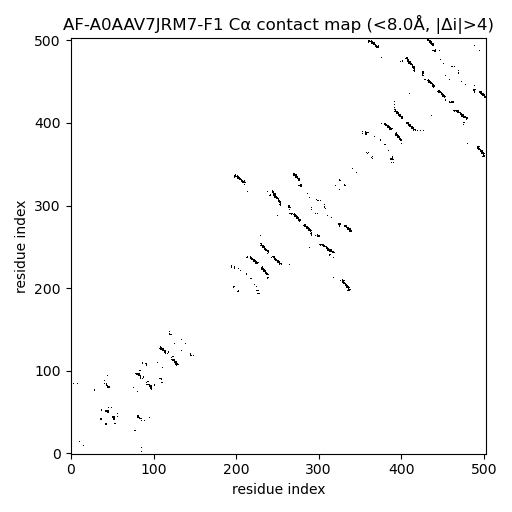 91.56 174 LEU A CA 1
ATOM 1381 C C . LEU A 1 174 ? -19.254 -0.054 4.417 1.00 91.56 174 LEU A C 1
ATOM 1383 O O . LEU A 1 174 ? -18.252 -0.168 3.713 1.00 91.56 174 LEU A O 1
ATOM 1387 N N . GLU A 1 175 ? -20.323 -0.836 4.263 1.00 93.50 175 GLU A N 1
ATOM 1388 C CA . GLU A 1 175 ? -20.421 -1.892 3.248 1.00 93.50 175 GLU A CA 1
ATOM 1389 C C . GLU A 1 175 ? -20.324 -1.331 1.824 1.00 93.50 175 GLU A C 1
ATOM 1391 O O . GLU A 1 175 ? -19.592 -1.866 0.984 1.00 93.50 175 GLU A O 1
ATOM 1396 N N . SER A 1 176 ? -21.007 -0.214 1.553 1.00 90.25 176 SER A N 1
ATOM 1397 C CA . SER A 1 176 ? -20.921 0.487 0.267 1.00 90.25 176 SER A CA 1
ATOM 1398 C C . SER A 1 176 ? -19.490 0.960 -0.028 1.00 90.25 176 SER A C 1
ATOM 1400 O O . SER A 1 176 ? -18.950 0.707 -1.112 1.00 90.25 176 SER A O 1
ATOM 1402 N N . SER A 1 177 ? -18.834 1.564 0.969 1.00 86.38 177 SER A N 1
ATOM 1403 C CA . SER A 1 177 ? -17.447 2.038 0.869 1.00 86.38 177 SER A CA 1
ATOM 1404 C C . SER A 1 177 ? -16.463 0.889 0.629 1.00 86.38 177 SER A C 1
ATOM 1406 O O . SER A 1 177 ? -15.592 0.983 -0.240 1.00 86.38 177 SER A O 1
ATOM 1408 N N . LEU A 1 178 ? -16.631 -0.227 1.345 1.00 87.38 178 LEU A N 1
ATOM 1409 C CA . LEU A 1 178 ? -15.809 -1.426 1.185 1.00 87.38 178 LEU A CA 1
ATOM 1410 C C . LEU A 1 178 ? -15.945 -1.998 -0.231 1.00 87.38 178 LEU A C 1
ATOM 1412 O O . LEU A 1 178 ? -14.944 -2.258 -0.896 1.00 87.38 178 LEU A O 1
ATOM 1416 N N . LYS A 1 179 ? -17.179 -2.111 -0.738 1.00 87.25 179 LYS A N 1
ATOM 1417 C CA . LYS A 1 179 ? -17.457 -2.594 -2.097 1.00 87.25 179 LYS A CA 1
ATOM 1418 C C . LYS A 1 179 ? -16.799 -1.721 -3.168 1.00 87.25 179 LYS A C 1
ATOM 1420 O O . LYS A 1 179 ? -16.301 -2.245 -4.168 1.00 87.25 179 LYS A O 1
ATOM 1425 N N . GLN A 1 180 ? -16.777 -0.401 -2.977 1.00 82.44 180 GLN A N 1
ATOM 1426 C CA . GLN A 1 180 ? -16.070 0.516 -3.871 1.00 82.44 180 GLN A CA 1
ATOM 1427 C C . GLN A 1 180 ? -14.552 0.296 -3.820 1.00 82.44 180 GLN A C 1
ATOM 1429 O O . GLN A 1 180 ? -13.922 0.187 -4.875 1.00 82.44 180 GLN A O 1
ATOM 1434 N N . GLN A 1 181 ? -13.967 0.172 -2.624 1.00 79.81 181 GLN A N 1
ATOM 1435 C CA . GLN A 1 181 ? -12.533 -0.091 -2.466 1.00 79.81 181 GLN A CA 1
ATOM 1436 C C . GLN A 1 181 ? -12.108 -1.415 -3.114 1.00 79.81 181 GLN A C 1
ATOM 1438 O O . GLN A 1 181 ? -11.103 -1.444 -3.823 1.00 79.81 181 GLN A O 1
ATOM 1443 N N . THR A 1 182 ? -12.892 -2.489 -2.964 1.00 78.44 182 THR A N 1
ATOM 1444 C CA . THR A 1 182 ? -12.593 -3.787 -3.593 1.00 78.44 182 THR A CA 1
ATOM 1445 C C . THR A 1 182 ? -12.526 -3.688 -5.119 1.00 78.44 182 THR A C 1
ATOM 1447 O O . THR A 1 182 ? -11.639 -4.275 -5.737 1.00 78.44 182 THR A O 1
ATOM 1450 N N . ARG A 1 183 ? -13.422 -2.911 -5.746 1.00 75.94 183 ARG A N 1
ATOM 1451 C CA . ARG A 1 183 ? -13.403 -2.691 -7.205 1.00 75.94 183 ARG A CA 1
ATOM 1452 C C . ARG A 1 183 ? -12.152 -1.940 -7.659 1.00 75.94 183 ARG A C 1
ATOM 1454 O O . ARG A 1 183 ? -11.553 -2.316 -8.663 1.00 75.94 183 ARG A O 1
ATOM 1461 N N . LEU A 1 184 ? -11.756 -0.900 -6.924 1.00 72.50 184 LEU A N 1
ATOM 1462 C CA . LEU A 1 184 ? -10.549 -0.127 -7.231 1.00 72.50 184 LEU A CA 1
ATOM 1463 C C . LEU A 1 184 ? -9.289 -0.987 -7.100 1.00 72.50 184 LEU A C 1
ATOM 1465 O O . LEU A 1 184 ? -8.441 -0.962 -7.991 1.00 72.50 184 LEU A O 1
ATOM 1469 N N . LEU A 1 185 ? -9.204 -1.797 -6.043 1.00 69.75 185 LEU A N 1
ATOM 1470 C CA . LEU A 1 185 ? -8.086 -2.712 -5.832 1.00 69.75 185 LEU A CA 1
ATOM 1471 C C . LEU A 1 185 ? -7.982 -3.748 -6.961 1.00 69.75 185 LEU A C 1
ATOM 1473 O O . LEU A 1 185 ? -6.893 -3.985 -7.476 1.00 69.75 185 LEU A O 1
ATOM 1477 N N . ALA A 1 186 ? -9.107 -4.316 -7.408 1.00 64.06 186 ALA A N 1
ATOM 1478 C CA . ALA A 1 186 ? -9.125 -5.252 -8.532 1.00 64.06 186 ALA A CA 1
ATOM 1479 C C . ALA A 1 186 ? -8.603 -4.615 -9.836 1.00 64.06 186 ALA A C 1
ATOM 1481 O O . ALA A 1 186 ? -7.798 -5.221 -10.543 1.00 64.06 186 ALA A O 1
ATOM 1482 N N . ALA A 1 187 ? -8.997 -3.370 -10.127 1.00 58.34 187 ALA A N 1
ATOM 1483 C CA . ALA A 1 187 ? -8.508 -2.636 -11.295 1.00 58.34 187 ALA A CA 1
ATOM 1484 C C . ALA A 1 187 ? -7.001 -2.324 -11.208 1.00 58.34 187 ALA A C 1
A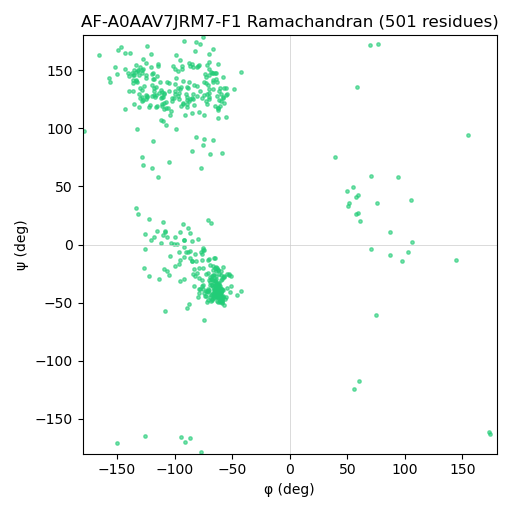TOM 1486 O O . ALA A 1 187 ? -6.287 -2.419 -12.208 1.00 58.34 187 ALA A O 1
ATOM 1487 N N . GLN A 1 188 ? -6.499 -1.987 -10.015 1.00 58.94 188 GLN A N 1
ATOM 1488 C CA . GLN A 1 188 ? -5.068 -1.776 -9.779 1.00 58.94 188 GLN A CA 1
ATOM 1489 C C . GLN A 1 188 ? -4.263 -3.068 -9.964 1.00 58.94 188 GLN A C 1
ATOM 1491 O O . GLN A 1 188 ? -3.217 -3.041 -10.608 1.00 58.94 188 GLN A O 1
ATOM 1496 N N . ILE A 1 189 ? -4.766 -4.203 -9.468 1.00 58.41 189 ILE A N 1
ATOM 1497 C CA . ILE A 1 189 ? -4.127 -5.516 -9.638 1.00 58.41 189 ILE A CA 1
ATOM 1498 C C . ILE A 1 189 ? -3.980 -5.864 -11.123 1.00 58.41 189 ILE A C 1
ATOM 1500 O O . ILE A 1 189 ? -2.907 -6.297 -11.539 1.00 58.41 189 ILE A O 1
ATOM 1504 N N . GLU A 1 190 ? -5.014 -5.652 -11.940 1.00 56.34 190 GLU A N 1
ATOM 1505 C CA . GLU A 1 190 ? -4.927 -5.920 -13.383 1.00 56.34 190 GLU A CA 1
ATOM 1506 C C . GLU A 1 190 ? -3.923 -5.003 -14.097 1.00 56.34 190 GLU A C 1
ATOM 1508 O O . GLU A 1 190 ? -3.142 -5.469 -14.930 1.00 56.34 190 GLU A O 1
ATOM 1513 N N . ALA A 1 191 ? -3.856 -3.723 -13.718 1.00 54.38 191 ALA A N 1
ATOM 1514 C CA . ALA A 1 191 ? -2.846 -2.807 -14.247 1.00 54.38 191 ALA A CA 1
ATOM 1515 C C . ALA A 1 191 ? -1.414 -3.250 -13.887 1.00 54.38 191 ALA A C 1
ATOM 1517 O O . ALA A 1 191 ? -0.526 -3.239 -14.743 1.00 54.38 191 ALA A O 1
ATOM 1518 N N . VAL A 1 192 ? -1.196 -3.700 -12.646 1.00 54.12 192 VAL A N 1
ATOM 1519 C CA . VAL A 1 192 ? 0.097 -4.227 -12.182 1.00 54.12 192 VAL A CA 1
ATOM 1520 C C . VAL A 1 192 ? 0.462 -5.521 -12.909 1.00 54.12 192 VAL A C 1
ATOM 1522 O O . VAL A 1 192 ? 1.595 -5.656 -13.357 1.00 54.12 192 VAL A O 1
ATOM 1525 N N . LYS A 1 193 ? -0.481 -6.452 -13.110 1.00 53.03 193 LYS A N 1
ATOM 1526 C CA . LYS A 1 193 ? -0.238 -7.692 -13.874 1.00 53.03 193 LYS A CA 1
ATOM 1527 C C . LYS A 1 193 ? 0.204 -7.417 -15.311 1.00 53.03 193 LYS A C 1
ATOM 1529 O O . LYS A 1 193 ? 1.045 -8.140 -15.844 1.00 53.03 193 LYS A O 1
ATOM 1534 N N . LEU A 1 194 ? -0.367 -6.402 -15.958 1.00 55.75 194 LEU A N 1
ATOM 1535 C CA . LEU A 1 194 ? 0.010 -6.031 -17.320 1.00 55.75 194 LEU A CA 1
ATOM 1536 C C . LEU A 1 194 ? 1.407 -5.385 -17.369 1.00 55.75 194 LEU A C 1
ATOM 1538 O O . LEU A 1 194 ? 2.198 -5.746 -18.236 1.00 55.75 194 LEU A O 1
ATOM 1542 N N . SER A 1 195 ? 1.733 -4.512 -16.404 1.00 53.97 195 SER A N 1
ATOM 1543 C CA . SER A 1 195 ? 3.074 -3.911 -16.271 1.00 53.97 195 SER A CA 1
ATOM 1544 C C . SER A 1 195 ? 4.145 -4.964 -15.941 1.00 53.97 195 SER A C 1
ATOM 1546 O O . SER A 1 195 ? 5.217 -4.992 -16.547 1.00 53.97 195 SER A O 1
ATOM 1548 N N . ASN A 1 196 ? 3.827 -5.910 -15.048 1.00 51.72 196 ASN A N 1
ATOM 1549 C CA . ASN A 1 196 ? 4.729 -6.993 -14.658 1.00 51.72 196 ASN A CA 1
ATOM 1550 C C . ASN A 1 196 ? 4.998 -7.985 -15.794 1.00 51.72 196 ASN A C 1
ATOM 1552 O O . ASN A 1 196 ? 6.097 -8.522 -15.853 1.00 51.72 196 ASN A O 1
ATOM 1556 N N . ARG A 1 197 ? 4.059 -8.201 -16.727 1.00 53.09 197 ARG A N 1
ATOM 1557 C CA . ARG A 1 197 ? 4.289 -9.082 -17.888 1.00 53.09 197 ARG A CA 1
ATOM 1558 C C . ARG A 1 197 ? 5.459 -8.620 -18.761 1.00 53.09 197 ARG A C 1
ATOM 1560 O O . ARG A 1 197 ? 6.282 -9.441 -19.147 1.00 53.09 197 ARG A O 1
ATOM 1567 N N . ILE A 1 198 ? 5.592 -7.317 -19.016 1.00 60.56 198 ILE A N 1
ATOM 1568 C CA . ILE A 1 198 ? 6.737 -6.779 -19.780 1.00 60.56 198 ILE A CA 1
ATOM 1569 C C . ILE A 1 198 ? 8.042 -6.859 -18.975 1.00 60.56 198 ILE A C 1
ATOM 1571 O O . ILE A 1 198 ? 9.113 -7.000 -19.566 1.00 60.56 198 ILE A O 1
ATOM 1575 N N . ARG A 1 199 ? 7.970 -6.765 -17.643 1.00 65.06 199 ARG A N 1
ATOM 1576 C CA . ARG A 1 199 ? 9.140 -6.818 -16.751 1.00 65.06 199 ARG A CA 1
ATOM 1577 C C . ARG A 1 199 ? 9.654 -8.253 -16.518 1.00 65.06 199 ARG A C 1
ATOM 1579 O O . ARG A 1 199 ? 10.862 -8.453 -16.482 1.00 65.06 199 ARG A O 1
ATOM 1586 N N . ALA A 1 200 ? 8.765 -9.244 -16.401 1.00 54.56 200 ALA A N 1
ATOM 1587 C CA . ALA A 1 200 ? 9.110 -10.642 -16.106 1.00 54.56 200 ALA A CA 1
ATOM 1588 C C . ALA A 1 200 ? 9.380 -11.488 -17.365 1.00 54.56 200 ALA A C 1
ATOM 1590 O O . ALA A 1 200 ? 10.466 -12.049 -17.500 1.00 54.56 200 ALA A O 1
ATOM 1591 N N . ASP A 1 201 ? 8.429 -11.527 -18.305 1.00 64.38 201 ASP A N 1
ATOM 1592 C CA . ASP A 1 201 ? 8.460 -12.450 -19.455 1.00 64.38 201 ASP A CA 1
ATOM 1593 C C . ASP A 1 201 ? 8.736 -11.733 -20.787 1.00 64.38 201 ASP A C 1
ATOM 1595 O O . ASP A 1 201 ? 9.197 -12.335 -21.756 1.00 64.38 201 ASP A O 1
ATOM 1599 N N . GLY A 1 202 ? 8.493 -10.422 -20.835 1.00 73.31 202 GLY A N 1
ATOM 1600 C CA . GLY A 1 202 ? 8.535 -9.642 -22.064 1.00 73.31 202 GLY A CA 1
ATOM 1601 C C . GLY A 1 202 ? 7.295 -9.832 -22.945 1.00 73.31 202 GLY A C 1
ATOM 1602 O O . GLY A 1 202 ? 6.409 -10.640 -22.683 1.00 73.31 202 GLY A O 1
ATOM 1603 N N . VAL A 1 203 ? 7.203 -9.026 -23.998 1.00 82.69 203 VAL A N 1
ATOM 1604 C CA . VAL A 1 203 ? 6.171 -9.099 -25.034 1.00 82.69 203 VAL A CA 1
ATOM 1605 C C . VAL A 1 203 ? 6.833 -9.565 -26.319 1.00 82.69 203 VAL A C 1
ATOM 1607 O O . VAL A 1 203 ? 7.719 -8.883 -26.837 1.00 82.69 203 VAL A O 1
ATOM 1610 N N . SER A 1 204 ? 6.391 -10.713 -26.827 1.00 86.44 204 SER A N 1
ATOM 1611 C CA . SER A 1 204 ? 6.857 -11.280 -28.091 1.00 86.44 204 SER A CA 1
ATOM 1612 C C . SER A 1 204 ? 5.947 -10.883 -29.247 1.00 86.44 204 SER A C 1
ATOM 1614 O O . SER A 1 204 ? 4.721 -10.959 -29.162 1.00 86.44 204 SER A O 1
ATOM 1616 N N . TRP A 1 205 ? 6.566 -10.503 -30.355 1.00 91.75 205 TRP A N 1
ATOM 1617 C CA . TRP A 1 205 ? 5.927 -10.189 -31.619 1.00 91.75 205 TRP A CA 1
ATOM 1618 C C . TRP A 1 205 ? 6.495 -11.095 -32.707 1.00 91.75 205 TRP A C 1
ATOM 1620 O O . TRP A 1 205 ? 7.692 -11.059 -32.990 1.00 91.75 205 TRP A O 1
ATOM 1630 N N . VAL A 1 206 ? 5.624 -11.903 -33.314 1.00 91.94 206 VAL A N 1
ATOM 1631 C CA . VAL A 1 206 ? 5.955 -12.706 -34.493 1.00 91.94 206 VAL A CA 1
ATOM 1632 C C . VAL A 1 206 ? 5.674 -11.874 -35.738 1.00 91.94 206 VAL A C 1
ATOM 1634 O O . VAL A 1 206 ? 4.538 -11.465 -35.982 1.00 91.94 206 VAL A O 1
ATOM 1637 N N . VAL A 1 207 ? 6.720 -11.614 -36.509 1.00 93.50 207 VAL A N 1
ATOM 1638 C CA . VAL A 1 207 ? 6.656 -10.967 -37.817 1.00 93.50 207 VAL A CA 1
ATOM 1639 C C . VAL A 1 207 ? 6.661 -12.063 -38.869 1.00 93.50 207 VAL A C 1
ATOM 1641 O O . VAL A 1 207 ? 7.538 -12.920 -38.843 1.00 93.50 207 VAL A O 1
ATOM 1644 N N . THR A 1 208 ? 5.702 -12.029 -39.785 1.00 93.56 208 THR A N 1
ATOM 1645 C CA . THR A 1 208 ? 5.537 -12.995 -40.882 1.00 93.56 208 THR A CA 1
ATOM 1646 C C . THR A 1 208 ? 5.764 -12.310 -42.227 1.00 93.56 208 THR A C 1
ATOM 1648 O O . THR A 1 208 ? 5.511 -11.108 -42.332 1.00 93.56 208 THR A O 1
ATOM 1651 N N . GLY A 1 209 ? 6.142 -13.050 -43.269 1.00 93.56 209 GLY A N 1
ATOM 1652 C CA . GLY A 1 209 ? 6.335 -12.460 -44.598 1.00 93.56 209 GLY A CA 1
ATOM 1653 C C . GLY A 1 209 ? 7.639 -11.669 -44.691 1.00 93.56 209 GLY A C 1
ATOM 1654 O O . GLY A 1 209 ? 7.665 -10.592 -45.284 1.00 93.56 209 GLY A O 1
ATOM 1655 N N . VAL A 1 210 ? 8.694 -12.126 -44.016 1.00 94.94 210 VAL A N 1
ATOM 1656 C CA . VAL A 1 210 ? 9.953 -11.382 -43.864 1.00 94.94 210 VAL A CA 1
ATOM 1657 C C . VAL A 1 210 ? 10.609 -11.120 -45.220 1.00 94.94 210 VAL A C 1
ATOM 1659 O O . VAL A 1 210 ? 11.084 -10.010 -45.451 1.00 94.94 210 VAL A O 1
ATOM 1662 N N . ALA A 1 211 ? 10.579 -12.088 -46.138 1.00 92.75 211 ALA A N 1
ATOM 1663 C CA . ALA A 1 211 ? 11.090 -11.925 -47.497 1.00 92.75 211 ALA A CA 1
ATOM 1664 C C . ALA A 1 211 ? 10.383 -10.780 -48.243 1.00 92.75 211 ALA A C 1
ATOM 1666 O O . ALA A 1 211 ? 11.046 -9.879 -48.757 1.00 92.75 211 ALA A O 1
ATOM 1667 N N . GLN A 1 212 ? 9.046 -10.754 -48.214 1.00 92.88 212 GLN A N 1
ATOM 1668 C CA . GLN A 1 212 ? 8.260 -9.684 -48.835 1.00 92.88 212 GLN A CA 1
ATOM 1669 C C . GLN A 1 212 ? 8.562 -8.321 -48.197 1.00 92.88 212 GLN A C 1
ATOM 1671 O O . GLN A 1 212 ? 8.743 -7.326 -48.894 1.00 92.88 212 GLN A O 1
ATOM 1676 N N . GLN A 1 213 ? 8.666 -8.267 -46.868 1.00 94.06 213 GLN A N 1
ATOM 1677 C CA . GLN A 1 213 ? 8.976 -7.025 -46.159 1.00 94.06 213 GLN A CA 1
ATOM 1678 C C . GLN A 1 213 ? 10.367 -6.477 -46.502 1.00 94.06 213 GLN A C 1
ATOM 1680 O O . GLN A 1 213 ? 10.541 -5.259 -46.546 1.00 94.06 213 GLN A O 1
ATOM 1685 N N . ILE A 1 214 ? 11.346 -7.348 -46.765 1.00 93.81 214 ILE A N 1
ATOM 1686 C CA . ILE A 1 214 ? 12.679 -6.955 -47.240 1.00 93.81 214 ILE A CA 1
ATOM 1687 C C . ILE A 1 214 ? 12.603 -6.382 -48.659 1.00 93.81 214 ILE A C 1
ATOM 1689 O O . ILE A 1 214 ? 13.162 -5.313 -48.907 1.00 93.81 214 ILE A O 1
ATOM 1693 N N . GLU A 1 215 ? 11.906 -7.061 -49.573 1.00 93.25 215 GLU A N 1
ATOM 1694 C CA . GLU A 1 215 ? 11.750 -6.619 -50.967 1.00 93.25 215 GLU A CA 1
ATOM 1695 C C . GLU A 1 215 ? 11.066 -5.251 -51.059 1.00 93.25 215 GLU A C 1
ATOM 1697 O O . GLU A 1 215 ? 11.537 -4.353 -51.759 1.00 93.25 215 GLU A O 1
ATOM 1702 N N . GLU A 1 216 ? 9.991 -5.067 -50.294 1.00 93.12 216 GLU A N 1
ATOM 1703 C CA . GLU A 1 216 ? 9.216 -3.825 -50.253 1.00 93.12 216 GLU A CA 1
ATOM 1704 C C . GLU A 1 216 ? 9.889 -2.717 -49.429 1.00 93.12 216 GLU A C 1
ATOM 1706 O O . GLU A 1 216 ? 9.395 -1.588 -49.401 1.00 93.12 216 GLU A O 1
ATOM 1711 N N . ARG A 1 217 ? 11.001 -3.022 -48.743 1.00 91.88 217 ARG A N 1
ATOM 1712 C CA . ARG A 1 217 ? 11.647 -2.137 -47.757 1.00 91.88 217 ARG A CA 1
ATOM 1713 C C . ARG A 1 217 ? 10.643 -1.600 -46.740 1.00 91.88 217 ARG A C 1
ATOM 1715 O O . ARG A 1 217 ? 10.549 -0.401 -46.459 1.00 91.88 217 ARG A O 1
ATOM 1722 N N . ALA A 1 218 ? 9.822 -2.514 -46.236 1.00 92.25 218 ALA A N 1
ATOM 1723 C CA . ALA A 1 218 ? 8.651 -2.179 -45.461 1.00 92.25 218 ALA A CA 1
ATOM 1724 C C . ALA A 1 218 ? 9.025 -1.539 -44.119 1.00 92.25 218 ALA A C 1
ATOM 1726 O O . ALA A 1 218 ? 10.015 -1.880 -43.466 1.00 92.25 218 ALA A O 1
ATOM 1727 N N . LYS A 1 219 ? 8.154 -0.634 -43.670 1.00 94.31 219 LYS A N 1
ATOM 1728 C CA . LYS A 1 219 ? 8.160 -0.087 -42.315 1.00 94.31 219 LYS A CA 1
ATOM 1729 C C . LYS A 1 219 ? 6.924 -0.584 -41.582 1.00 94.31 219 LYS A C 1
ATOM 1731 O O . LYS A 1 219 ? 5.814 -0.121 -41.846 1.00 94.31 219 LYS A O 1
ATOM 1736 N N . ILE A 1 220 ? 7.123 -1.506 -40.650 1.00 94.12 220 ILE A N 1
ATOM 1737 C CA . ILE A 1 220 ? 6.044 -2.210 -39.956 1.00 94.12 220 ILE A CA 1
ATOM 1738 C C . ILE A 1 220 ? 6.013 -1.871 -38.467 1.00 94.12 220 ILE A C 1
ATOM 1740 O O . ILE A 1 220 ? 7.020 -1.511 -37.855 1.00 94.12 220 ILE A O 1
ATOM 1744 N N . TRP A 1 221 ? 4.826 -1.993 -37.881 1.00 91.81 221 TRP A N 1
ATOM 1745 C CA . TRP A 1 221 ? 4.557 -1.613 -36.500 1.00 91.81 221 TRP A CA 1
ATOM 1746 C C . TRP A 1 221 ? 4.097 -2.819 -35.693 1.00 91.81 221 TRP A C 1
ATOM 1748 O O . TRP A 1 221 ? 3.154 -3.507 -36.079 1.00 91.81 221 TRP A O 1
ATOM 1758 N N . GLY A 1 222 ? 4.755 -3.043 -34.559 1.00 87.00 222 GLY A N 1
ATOM 1759 C CA . GLY A 1 222 ? 4.421 -4.117 -33.634 1.00 87.00 222 GLY A CA 1
ATOM 1760 C C . GLY A 1 222 ? 3.165 -3.833 -32.808 1.00 87.00 222 GLY A C 1
ATOM 1761 O O . GLY A 1 222 ? 2.564 -2.757 -32.912 1.00 87.00 222 GLY A O 1
ATOM 1762 N N . PRO A 1 223 ? 2.756 -4.779 -31.949 1.00 85.69 223 PRO A N 1
ATOM 1763 C CA . PRO A 1 223 ? 1.642 -4.573 -31.033 1.00 85.69 223 PRO A CA 1
ATOM 1764 C C . PRO A 1 223 ? 1.929 -3.439 -30.036 1.00 85.69 223 PRO A C 1
ATOM 1766 O O . PRO A 1 223 ? 3.082 -3.123 -29.728 1.00 85.69 223 PRO A O 1
ATOM 1769 N N . TYR A 1 224 ? 0.864 -2.829 -29.509 1.00 85.00 224 TYR A N 1
ATOM 1770 C CA . TYR A 1 224 ? 0.986 -1.899 -28.387 1.00 85.00 224 TYR A CA 1
ATOM 1771 C C . TYR A 1 224 ? 1.295 -2.653 -27.093 1.00 85.00 224 TYR A C 1
ATOM 1773 O O . TYR A 1 224 ? 0.746 -3.726 -26.846 1.00 85.00 224 TYR A O 1
ATOM 1781 N N . PHE A 1 225 ? 2.108 -2.047 -26.235 1.00 85.06 225 PHE A N 1
ATOM 1782 C CA . PHE A 1 225 ? 2.381 -2.537 -24.886 1.00 85.06 225 PHE A CA 1
ATOM 1783 C C . PHE A 1 225 ? 2.512 -1.367 -23.905 1.00 85.06 225 PHE A C 1
ATOM 1785 O O . PHE A 1 225 ? 2.618 -0.214 -24.324 1.00 85.06 225 PHE A O 1
ATOM 1792 N N . TYR A 1 226 ? 2.457 -1.648 -22.600 1.00 82.38 226 TYR A N 1
ATOM 1793 C CA . TYR A 1 226 ? 2.350 -0.616 -21.566 1.00 82.38 226 TYR A CA 1
ATOM 1794 C C . TYR A 1 226 ? 3.364 -0.803 -20.445 1.00 82.38 226 TYR A C 1
ATOM 1796 O O . TYR A 1 226 ? 3.274 -1.778 -19.712 1.00 82.38 226 TYR A O 1
ATOM 1804 N N . VAL A 1 227 ? 4.262 0.158 -20.247 1.00 81.31 227 VAL A N 1
ATOM 1805 C CA . VAL A 1 227 ? 5.212 0.150 -19.122 1.00 81.31 227 VAL A CA 1
ATOM 1806 C C . VAL A 1 227 ? 4.808 1.246 -18.156 1.00 81.31 227 VAL A C 1
ATOM 1808 O O . VAL A 1 227 ? 4.698 2.394 -18.569 1.00 81.31 227 VAL A O 1
ATOM 1811 N N . ASP A 1 228 ? 4.526 0.892 -16.902 1.00 77.56 228 ASP A N 1
ATOM 1812 C CA . ASP A 1 228 ? 4.104 1.822 -15.840 1.00 77.56 228 ASP A CA 1
ATOM 1813 C C . ASP A 1 228 ? 2.938 2.745 -16.244 1.00 77.56 228 ASP A C 1
ATOM 1815 O O . ASP A 1 228 ? 2.842 3.896 -15.830 1.00 77.56 228 ASP A O 1
ATOM 1819 N N . GLY A 1 229 ? 2.036 2.230 -17.087 1.00 75.31 229 GLY A N 1
ATOM 1820 C CA . GLY A 1 229 ? 0.875 2.956 -17.607 1.00 75.31 229 GLY A CA 1
ATOM 1821 C C . GLY A 1 229 ? 1.126 3.779 -18.876 1.00 75.31 229 GLY A C 1
ATOM 1822 O O . GLY A 1 229 ? 0.153 4.211 -19.493 1.00 75.31 229 GLY A O 1
ATOM 1823 N N . TYR A 1 230 ? 2.377 3.942 -19.310 1.00 84.19 230 TYR A N 1
ATOM 1824 C CA . TYR A 1 230 ? 2.741 4.621 -20.557 1.00 84.19 230 TYR A CA 1
ATOM 1825 C C . TYR A 1 230 ? 2.633 3.663 -21.739 1.00 84.19 230 TYR A C 1
ATOM 1827 O O . TYR A 1 230 ? 3.059 2.512 -21.654 1.00 84.19 230 TYR A O 1
ATOM 1835 N N . LYS A 1 231 ? 2.072 4.138 -22.853 1.00 87.25 231 LYS A N 1
ATOM 1836 C CA . LYS A 1 231 ? 1.827 3.329 -24.050 1.00 87.25 231 LYS A CA 1
ATOM 1837 C C . LYS A 1 231 ? 3.028 3.374 -24.994 1.00 87.25 231 LYS A C 1
ATOM 1839 O O . LYS A 1 231 ? 3.479 4.447 -25.381 1.00 87.25 231 LYS A O 1
ATOM 1844 N N . PHE A 1 232 ? 3.493 2.209 -25.426 1.00 89.38 232 PHE A N 1
ATOM 1845 C CA . PHE A 1 232 ? 4.624 2.053 -26.334 1.00 89.38 232 PHE A CA 1
ATOM 1846 C C . PHE A 1 232 ? 4.279 1.176 -27.533 1.00 89.38 232 PHE A C 1
ATOM 1848 O O . PHE A 1 232 ? 3.320 0.399 -27.516 1.00 89.38 232 PHE A O 1
ATOM 1855 N N . GLN A 1 233 ? 5.078 1.316 -28.587 1.00 90.31 233 GLN A N 1
ATOM 1856 C CA . GLN A 1 233 ? 5.023 0.489 -29.785 1.00 90.31 233 GLN A CA 1
ATOM 1857 C C . GLN A 1 233 ? 6.417 0.381 -30.406 1.00 90.31 233 GLN A C 1
ATOM 1859 O O . GLN A 1 233 ? 7.189 1.336 -30.352 1.00 90.31 233 GLN A O 1
ATOM 1864 N N . ILE A 1 234 ? 6.732 -0.756 -31.021 1.00 91.94 234 ILE A N 1
ATOM 1865 C CA . ILE A 1 234 ? 7.997 -0.956 -31.744 1.00 91.94 234 ILE A CA 1
ATOM 1866 C C . ILE A 1 234 ? 7.768 -0.759 -33.233 1.00 91.94 234 ILE A C 1
ATOM 1868 O O . ILE A 1 234 ? 6.728 -1.152 -33.763 1.00 91.94 234 ILE A O 1
ATOM 1872 N N . MET A 1 235 ? 8.753 -0.173 -33.900 1.00 93.50 235 MET A N 1
ATOM 1873 C CA . MET A 1 235 ? 8.812 -0.081 -35.349 1.00 93.50 235 MET A CA 1
ATOM 1874 C C . MET A 1 235 ? 10.039 -0.830 -35.859 1.00 93.50 235 MET A C 1
ATOM 1876 O O . MET A 1 235 ? 11.145 -0.581 -35.377 1.00 93.50 235 MET A O 1
ATOM 1880 N N . LEU A 1 236 ? 9.825 -1.724 -36.825 1.00 95.00 236 LEU A N 1
ATOM 1881 C CA . LEU A 1 236 ? 10.889 -2.306 -37.638 1.00 95.00 236 LEU A CA 1
ATOM 1882 C C . LEU A 1 236 ? 10.866 -1.668 -39.022 1.00 95.00 236 LEU A C 1
ATOM 1884 O O . LEU A 1 236 ? 9.794 -1.480 -39.603 1.00 95.00 236 LEU A O 1
ATOM 1888 N N . ALA A 1 237 ? 12.044 -1.371 -39.555 1.00 94.69 237 ALA A N 1
ATOM 1889 C CA . ALA A 1 237 ? 12.200 -0.942 -40.936 1.00 94.69 237 ALA A CA 1
ATOM 1890 C C . ALA A 1 237 ? 13.267 -1.791 -41.625 1.00 94.69 237 ALA A C 1
ATOM 1892 O O . ALA A 1 237 ? 14.388 -1.902 -41.130 1.00 94.69 237 ALA A O 1
ATOM 1893 N N . PHE A 1 238 ? 12.913 -2.381 -42.761 1.00 93.62 238 PHE A N 1
ATOM 1894 C CA . PHE A 1 238 ? 13.821 -3.190 -43.566 1.00 93.62 238 PHE A CA 1
ATOM 1895 C C . PHE A 1 238 ? 14.504 -2.287 -44.591 1.00 93.62 238 PHE A C 1
ATOM 1897 O O . PHE A 1 238 ? 13.847 -1.754 -45.479 1.00 93.62 238 PHE A O 1
ATOM 1904 N N . GLY A 1 239 ? 15.812 -2.074 -44.443 1.00 84.12 239 GLY A N 1
ATOM 1905 C CA . GLY A 1 239 ? 16.577 -1.184 -45.311 1.00 84.12 239 GLY A CA 1
ATOM 1906 C C . GLY A 1 239 ? 16.253 0.300 -45.113 1.00 84.12 239 GLY A C 1
ATOM 1907 O O . GLY A 1 239 ? 15.810 0.963 -46.049 1.00 84.12 239 GLY A O 1
ATOM 1908 N N . TYR A 1 240 ? 16.443 0.805 -43.887 1.00 83.69 240 TYR A N 1
ATOM 1909 C CA . TYR A 1 240 ? 16.070 2.169 -43.481 1.00 83.69 240 TYR A CA 1
ATOM 1910 C C . TYR A 1 240 ? 17.009 3.260 -44.029 1.00 83.69 240 TYR A C 1
ATOM 1912 O O . TYR A 1 240 ? 16.580 4.098 -44.818 1.00 83.69 240 TYR A O 1
ATOM 1920 N N . GLU A 1 241 ? 18.275 3.254 -43.604 1.00 84.06 241 GLU A N 1
ATOM 1921 C CA . GLU A 1 241 ? 19.328 4.153 -44.108 1.00 84.06 241 GLU A CA 1
ATOM 1922 C C . GLU A 1 241 ? 20.307 3.351 -44.966 1.00 84.06 241 GLU A C 1
ATOM 1924 O O . GLU A 1 241 ? 20.448 3.613 -46.160 1.00 84.06 241 GLU A O 1
ATOM 1929 N N . ASP A 1 242 ? 20.897 2.304 -44.384 1.00 87.06 242 ASP A N 1
ATOM 1930 C CA . ASP A 1 242 ? 21.574 1.250 -45.131 1.00 87.06 242 ASP A CA 1
ATOM 1931 C C . ASP A 1 242 ? 20.569 0.147 -45.485 1.00 87.06 242 ASP A C 1
ATOM 1933 O O . ASP A 1 242 ? 19.911 -0.447 -44.624 1.00 87.06 242 ASP A O 1
ATOM 1937 N N . THR A 1 243 ? 20.467 -0.147 -46.779 1.00 88.12 243 THR A N 1
ATOM 1938 C CA . THR A 1 243 ? 19.577 -1.176 -47.322 1.00 88.12 243 THR A CA 1
ATOM 1939 C C . THR A 1 243 ? 19.948 -2.594 -46.895 1.00 88.12 243 THR A C 1
ATOM 1941 O O . THR A 1 243 ? 19.168 -3.509 -47.126 1.00 88.12 243 THR A O 1
ATOM 1944 N N . SER A 1 244 ? 21.123 -2.784 -46.298 1.00 92.06 244 SER A N 1
ATOM 1945 C CA . SER A 1 244 ? 21.667 -4.078 -45.878 1.00 92.06 244 SER A CA 1
ATOM 1946 C C . SER A 1 244 ? 21.247 -4.477 -44.463 1.00 92.06 244 SER A C 1
ATOM 1948 O O . SER A 1 244 ? 21.535 -5.599 -44.042 1.00 92.06 244 SER A O 1
ATOM 1950 N N . TYR A 1 245 ? 20.577 -3.587 -43.725 1.00 93.56 245 TYR A N 1
ATOM 1951 C CA . TYR A 1 245 ? 20.230 -3.783 -42.319 1.00 93.56 245 TYR A CA 1
ATOM 1952 C C . TYR A 1 245 ? 18.736 -3.628 -42.049 1.00 93.56 245 TYR A C 1
ATOM 1954 O O . TYR A 1 245 ? 17.998 -2.943 -42.759 1.00 93.56 245 TYR A O 1
ATOM 1962 N N . VAL A 1 246 ? 18.298 -4.257 -40.962 1.00 93.88 246 VAL A N 1
ATOM 1963 C CA . VAL A 1 246 ? 17.013 -3.972 -40.328 1.00 93.88 246 VAL A CA 1
ATOM 1964 C C . VAL A 1 246 ? 17.235 -2.983 -39.194 1.00 93.88 246 VAL A C 1
ATOM 1966 O O . VAL A 1 246 ? 18.131 -3.161 -38.372 1.00 93.88 246 VAL A O 1
ATOM 1969 N N . ALA A 1 247 ? 16.395 -1.959 -39.132 1.00 95.06 247 ALA A N 1
ATOM 1970 C CA . ALA A 1 247 ? 16.373 -0.967 -38.070 1.00 95.06 247 ALA A CA 1
ATOM 1971 C C . ALA A 1 247 ? 15.259 -1.270 -37.059 1.00 95.06 247 ALA A C 1
ATOM 1973 O O . ALA A 1 247 ? 14.210 -1.806 -37.425 1.00 95.06 247 ALA A O 1
ATOM 1974 N N . LEU A 1 248 ? 15.457 -0.876 -35.797 1.00 95.12 248 LEU A N 1
ATOM 1975 C CA . LEU A 1 248 ? 14.449 -0.997 -34.741 1.00 95.12 248 LEU A CA 1
ATOM 1976 C C . LEU A 1 248 ? 14.385 0.269 -33.906 1.00 95.12 248 LEU A C 1
ATOM 1978 O O . LEU A 1 248 ? 15.404 0.747 -33.406 1.00 95.12 248 LEU A O 1
ATOM 1982 N N . PHE A 1 249 ? 13.165 0.758 -33.688 1.00 93.06 249 PHE A N 1
ATOM 1983 C CA . PHE A 1 249 ? 12.912 1.930 -32.861 1.00 93.06 249 PHE A CA 1
ATOM 1984 C C . PHE A 1 249 ? 11.764 1.706 -31.878 1.00 93.06 249 PHE A C 1
ATOM 1986 O O . PHE A 1 249 ? 10.740 1.104 -32.207 1.00 93.06 249 PHE A O 1
ATOM 1993 N N . LEU A 1 250 ? 11.934 2.237 -30.670 1.00 92.81 250 LEU A N 1
ATOM 1994 C CA . LEU A 1 250 ? 10.933 2.253 -29.613 1.00 92.81 250 LEU A CA 1
ATOM 1995 C C . LEU A 1 250 ? 10.169 3.572 -29.652 1.00 92.81 250 LEU A C 1
ATOM 1997 O O . LEU A 1 250 ? 10.747 4.632 -29.445 1.00 92.81 250 LEU A O 1
ATOM 2001 N N . CYS A 1 251 ? 8.862 3.525 -29.854 1.00 90.94 251 CYS A N 1
ATOM 2002 C CA . CYS A 1 251 ? 8.027 4.715 -29.930 1.00 90.94 251 CYS A CA 1
ATOM 2003 C C . CYS A 1 251 ? 7.176 4.842 -28.669 1.00 90.94 251 CYS A C 1
ATOM 2005 O O . CYS A 1 251 ? 6.370 3.959 -28.376 1.00 90.94 251 CYS A O 1
ATOM 2007 N N . LEU A 1 252 ? 7.299 5.967 -27.965 1.00 91.00 252 LEU A N 1
ATOM 2008 C CA . LEU A 1 252 ? 6.301 6.395 -26.988 1.00 91.00 252 LEU A CA 1
ATOM 2009 C C . LEU A 1 252 ? 5.068 6.922 -27.740 1.00 91.00 252 LEU A C 1
ATOM 2011 O O . LEU A 1 252 ? 5.187 7.753 -28.647 1.00 91.00 252 LEU A O 1
ATOM 2015 N N . VAL A 1 253 ? 3.893 6.410 -27.386 1.00 90.44 253 VAL A N 1
ATOM 2016 C CA . VAL A 1 253 ? 2.615 6.646 -28.069 1.00 90.44 253 VAL A CA 1
ATOM 2017 C C . VAL A 1 253 ? 1.674 7.392 -27.133 1.00 90.44 253 VAL A C 1
ATOM 2019 O O . VAL A 1 253 ? 1.664 7.128 -25.933 1.00 90.44 253 VAL A O 1
ATOM 2022 N N . ARG A 1 254 ? 0.841 8.280 -27.686 1.00 87.69 254 ARG A N 1
ATOM 2023 C CA . ARG A 1 254 ? -0.208 8.954 -26.914 1.00 87.69 254 ARG A CA 1
ATOM 2024 C C . ARG A 1 254 ? -1.149 7.935 -26.261 1.00 87.69 254 ARG A C 1
ATOM 2026 O O . ARG A 1 254 ? -1.769 7.115 -26.947 1.00 87.69 254 ARG A O 1
ATOM 2033 N N . GLY A 1 255 ? -1.245 7.992 -24.940 1.00 82.94 255 GLY A N 1
ATOM 2034 C CA . GLY A 1 255 ? -2.140 7.197 -24.111 1.00 82.94 255 GLY A CA 1
ATOM 2035 C C . GLY A 1 255 ? -3.401 7.963 -23.709 1.00 82.94 255 GLY A C 1
ATOM 2036 O O . GLY A 1 255 ? -3.484 9.187 -23.786 1.00 82.94 255 GLY A O 1
ATOM 2037 N N . GLU A 1 256 ? -4.411 7.222 -23.259 1.00 77.56 256 GLU A N 1
ATOM 2038 C CA . GLU A 1 256 ? -5.704 7.784 -22.836 1.00 77.56 256 GLU A CA 1
ATOM 2039 C C . GLU A 1 256 ? -5.609 8.552 -21.512 1.00 77.56 256 GLU A C 1
ATOM 2041 O O . GLU A 1 256 ? -6.403 9.453 -21.261 1.00 77.56 256 GLU A O 1
ATOM 2046 N N . ARG A 1 257 ? -4.613 8.220 -20.680 1.00 73.94 257 ARG A N 1
ATOM 2047 C CA . ARG A 1 257 ? -4.399 8.814 -19.352 1.00 73.94 257 ARG A CA 1
ATOM 2048 C C . ARG A 1 257 ? -3.193 9.745 -19.281 1.00 73.94 257 ARG A C 1
ATOM 2050 O O . ARG A 1 257 ? -2.812 10.139 -18.190 1.00 73.94 257 ARG A O 1
ATOM 2057 N N . ASP A 1 258 ? -2.604 10.132 -20.415 1.00 82.06 258 ASP A N 1
ATOM 2058 C CA . ASP A 1 258 ? -1.361 10.924 -20.459 1.00 82.06 258 ASP A CA 1
ATOM 2059 C C . ASP A 1 258 ? -1.424 12.233 -19.654 1.00 82.06 258 ASP A C 1
ATOM 2061 O O . ASP A 1 258 ? -0.391 12.751 -19.240 1.00 82.06 258 ASP A O 1
ATOM 2065 N N . GLN A 1 259 ? -2.618 12.792 -19.444 1.00 79.88 259 GLN A N 1
ATOM 2066 C CA . GLN A 1 259 ? -2.824 14.014 -18.662 1.00 79.88 259 GLN A CA 1
ATOM 2067 C C . GLN A 1 259 ? -2.520 13.854 -17.164 1.00 79.88 259 GLN A C 1
ATOM 2069 O O . GLN A 1 259 ? -2.144 14.835 -16.530 1.00 79.88 259 GLN A O 1
ATOM 2074 N N . ASP A 1 260 ? -2.650 12.636 -16.638 1.00 78.75 260 ASP A N 1
ATOM 2075 C CA . ASP A 1 260 ? -2.497 12.312 -15.216 1.00 78.75 260 ASP A CA 1
ATOM 2076 C C . ASP A 1 260 ? -1.116 11.694 -14.914 1.00 78.75 260 ASP A C 1
ATOM 2078 O O . ASP A 1 260 ? -0.820 11.331 -13.776 1.00 78.75 260 ASP A O 1
ATOM 2082 N N . MET A 1 261 ? -0.269 11.555 -15.940 1.00 79.00 261 MET A N 1
ATOM 2083 C CA . MET A 1 261 ? 1.040 10.905 -15.858 1.00 79.00 261 MET A CA 1
ATOM 2084 C C . MET A 1 261 ? 2.174 11.909 -15.621 1.00 79.00 261 MET A C 1
ATOM 2086 O O . MET A 1 261 ? 2.069 13.100 -15.925 1.00 79.00 261 MET A O 1
ATOM 2090 N N . ILE A 1 262 ? 3.295 11.404 -15.104 1.00 80.31 262 ILE A N 1
ATOM 2091 C CA . ILE A 1 262 ? 4.499 12.191 -14.827 1.00 80.31 262 ILE A CA 1
ATOM 2092 C C . ILE A 1 262 ? 5.361 12.251 -16.090 1.00 80.31 262 ILE A C 1
ATOM 2094 O O . ILE A 1 262 ? 5.755 11.236 -16.651 1.00 80.31 262 ILE A O 1
ATOM 2098 N N . TRP A 1 263 ? 5.700 13.456 -16.529 1.00 85.56 263 TRP A N 1
ATOM 2099 C CA . TRP A 1 263 ? 6.511 13.656 -17.726 1.00 85.56 263 TRP A CA 1
ATOM 2100 C C . TRP A 1 263 ? 7.805 14.390 -17.393 1.00 85.56 263 TRP A C 1
ATOM 2102 O O . TRP A 1 263 ? 7.789 15.274 -16.535 1.00 85.56 263 TRP A O 1
ATOM 2112 N N . PRO A 1 264 ? 8.908 14.099 -18.099 1.00 86.25 264 PRO A N 1
ATOM 2113 C CA . PRO A 1 264 ? 9.091 13.064 -19.129 1.00 86.25 264 PRO A CA 1
ATOM 2114 C C . PRO A 1 264 ? 9.118 11.643 -18.533 1.00 86.25 264 PRO A C 1
ATOM 2116 O O . PRO A 1 264 ? 9.482 11.467 -17.373 1.00 86.25 264 PRO A O 1
ATOM 2119 N N . PHE A 1 265 ? 8.767 10.630 -19.330 1.00 84.75 265 PHE A N 1
ATOM 2120 C CA . PHE A 1 265 ? 8.878 9.233 -18.912 1.00 84.75 265 PHE A CA 1
ATOM 2121 C C . PHE A 1 265 ? 10.348 8.873 -18.648 1.00 84.75 265 PHE A C 1
ATOM 2123 O O . PHE A 1 265 ? 11.214 9.103 -19.498 1.00 84.75 265 PHE A O 1
ATOM 2130 N N . ARG A 1 266 ? 10.630 8.308 -17.468 1.00 81.19 266 ARG A N 1
ATOM 2131 C CA . ARG A 1 266 ? 11.972 7.891 -17.044 1.00 81.19 266 ARG A CA 1
ATOM 2132 C C . ARG A 1 266 ? 11.925 6.553 -16.301 1.00 81.19 266 ARG A C 1
ATOM 2134 O O . ARG A 1 266 ? 11.136 6.368 -15.382 1.00 81.19 266 ARG A O 1
ATOM 2141 N N . LEU A 1 267 ? 12.819 5.662 -16.701 1.00 77.38 267 LEU A N 1
ATOM 2142 C CA . LEU A 1 267 ? 13.288 4.474 -16.000 1.00 77.38 267 LEU A CA 1
ATOM 2143 C C . LEU A 1 267 ? 14.699 4.771 -15.477 1.00 77.38 267 LEU A C 1
ATOM 2145 O O . LEU A 1 267 ? 15.616 5.021 -16.260 1.00 77.38 267 LEU A O 1
ATOM 2149 N N . ASP A 1 268 ? 14.879 4.747 -14.159 1.00 67.25 268 ASP A N 1
ATOM 2150 C CA . ASP A 1 268 ? 16.151 5.153 -13.542 1.00 67.25 268 ASP A CA 1
ATOM 2151 C C . ASP A 1 268 ? 17.253 4.089 -13.673 1.00 67.25 268 ASP A C 1
ATOM 2153 O O . ASP A 1 268 ? 18.432 4.408 -13.828 1.00 67.25 268 ASP A O 1
ATOM 2157 N N . ARG A 1 269 ? 16.881 2.807 -13.593 1.00 66.81 269 ARG A N 1
ATOM 2158 C CA . ARG A 1 269 ? 17.822 1.665 -13.583 1.00 66.81 269 ARG A CA 1
ATOM 2159 C C . ARG A 1 269 ? 17.524 0.611 -14.630 1.00 66.81 269 ARG A C 1
ATOM 2161 O O . ARG A 1 269 ? 18.393 -0.176 -15.003 1.00 66.81 269 ARG A O 1
ATOM 2168 N N . GLU A 1 270 ? 16.295 0.616 -15.112 1.00 76.19 270 GLU A N 1
ATOM 2169 C CA . GLU A 1 270 ? 15.813 -0.357 -16.066 1.00 76.19 270 GLU A CA 1
ATOM 2170 C C . GLU A 1 270 ? 15.966 0.160 -17.486 1.00 76.19 270 GLU A C 1
ATOM 2172 O O . GLU A 1 270 ? 16.002 1.364 -17.750 1.00 76.19 270 GLU A O 1
ATOM 2177 N N . LYS A 1 271 ? 16.078 -0.776 -18.418 1.00 84.12 271 LYS A N 1
ATOM 2178 C CA . LYS A 1 271 ? 16.216 -0.471 -19.833 1.00 84.12 271 LYS A CA 1
ATOM 2179 C C . LYS A 1 271 ? 15.270 -1.347 -20.622 1.00 84.12 271 LYS A C 1
ATOM 2181 O O . LYS A 1 271 ? 15.030 -2.497 -20.250 1.00 84.12 271 LYS A O 1
ATOM 2186 N N . PHE A 1 272 ? 14.777 -0.820 -21.734 1.00 88.88 272 PHE A N 1
ATOM 2187 C CA . PHE A 1 272 ? 14.118 -1.659 -22.720 1.00 88.88 272 PHE A CA 1
ATOM 2188 C C . PHE A 1 272 ? 15.176 -2.531 -23.374 1.00 88.88 272 PHE A C 1
ATOM 2190 O O . PHE A 1 272 ? 16.163 -2.018 -23.900 1.00 88.88 272 PHE A O 1
ATOM 2197 N N . VAL A 1 273 ? 14.963 -3.834 -23.337 1.00 87.56 273 VAL A N 1
ATOM 2198 C CA . VAL A 1 273 ? 15.822 -4.838 -23.947 1.00 87.56 273 VAL A CA 1
ATOM 2199 C C . VAL A 1 273 ? 15.050 -5.460 -25.100 1.00 87.56 273 VAL A C 1
ATOM 2201 O O . VAL A 1 273 ? 13.927 -5.929 -24.914 1.00 87.56 273 VAL A O 1
ATOM 2204 N N . PHE A 1 274 ? 15.652 -5.445 -26.285 1.00 90.38 274 PHE A N 1
ATOM 2205 C CA . PHE A 1 274 ? 15.106 -6.037 -27.501 1.00 90.38 274 PHE A CA 1
ATOM 2206 C C . PHE A 1 274 ? 15.934 -7.258 -27.867 1.00 90.38 274 PHE A C 1
ATOM 2208 O O . PHE A 1 274 ? 17.162 -7.183 -27.984 1.00 90.38 274 PHE A O 1
ATOM 2215 N N . THR A 1 275 ? 15.247 -8.375 -28.051 1.00 90.62 275 THR A N 1
ATOM 2216 C CA . THR A 1 275 ? 15.852 -9.668 -28.352 1.00 90.62 275 THR A CA 1
ATOM 2217 C C . THR A 1 275 ? 15.260 -10.238 -29.634 1.00 90.62 275 THR A C 1
ATOM 2219 O O . THR A 1 275 ? 14.067 -10.072 -29.895 1.00 90.62 275 THR A O 1
ATOM 2222 N N . LEU A 1 276 ? 16.095 -10.899 -30.434 1.00 90.81 276 LEU A N 1
ATOM 2223 C CA . LEU A 1 276 ? 15.643 -11.766 -31.518 1.00 90.81 276 LEU A CA 1
ATOM 2224 C C . LEU A 1 276 ? 15.869 -13.219 -31.125 1.00 90.81 276 LEU A C 1
ATOM 2226 O O . LEU A 1 276 ? 16.907 -13.573 -30.557 1.00 90.81 276 LEU A O 1
ATOM 2230 N N . ARG A 1 277 ? 14.905 -14.071 -31.463 1.00 87.75 277 ARG A N 1
ATOM 2231 C CA . ARG A 1 277 ? 15.037 -15.515 -31.283 1.00 87.75 277 ARG A CA 1
ATOM 2232 C C . ARG A 1 277 ? 15.701 -16.138 -32.506 1.00 87.75 277 ARG A C 1
ATOM 2234 O O . ARG A 1 277 ? 15.213 -15.979 -33.619 1.00 87.75 277 ARG A O 1
ATOM 2241 N N . LYS A 1 278 ? 16.806 -16.849 -32.294 1.00 86.81 278 LYS A N 1
ATOM 2242 C CA . LYS A 1 278 ? 17.479 -17.639 -33.328 1.00 86.81 278 LYS A CA 1
ATOM 2243 C C . LYS A 1 278 ? 16.650 -18.857 -33.721 1.00 86.81 278 LYS A C 1
ATOM 2245 O O . LYS A 1 278 ? 15.879 -19.378 -32.913 1.00 86.81 278 LYS A O 1
ATOM 2250 N N . THR A 1 279 ? 16.893 -19.380 -34.919 1.00 83.06 279 THR A N 1
ATOM 2251 C CA . THR A 1 279 ? 16.265 -20.612 -35.431 1.00 83.06 279 THR A CA 1
ATOM 2252 C C . THR A 1 279 ? 16.531 -21.832 -34.541 1.00 83.06 279 THR A C 1
ATOM 2254 O O . THR A 1 279 ? 15.672 -22.699 -34.410 1.00 83.06 279 THR A O 1
ATOM 2257 N N . CYS A 1 280 ? 17.674 -21.872 -33.846 1.00 78.94 280 CYS A N 1
ATOM 2258 C CA . CYS A 1 280 ? 18.011 -22.907 -32.861 1.00 78.94 280 CYS A CA 1
ATOM 2259 C C . CYS A 1 280 ? 17.270 -22.777 -31.515 1.00 78.94 280 CYS A C 1
ATOM 2261 O O . CYS A 1 280 ? 17.443 -23.615 -30.634 1.00 78.94 280 CYS A O 1
ATOM 2263 N N . GLY A 1 281 ? 16.459 -21.731 -31.336 1.00 76.06 281 GLY A N 1
ATOM 2264 C CA . GLY A 1 281 ? 15.657 -21.491 -30.140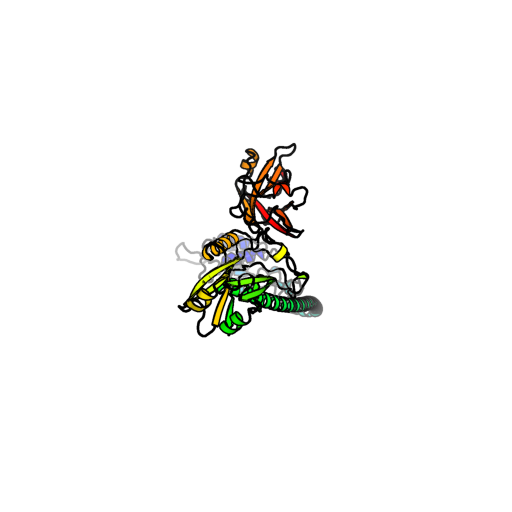 1.00 76.06 281 GLY A CA 1
ATOM 2265 C C . GLY A 1 281 ? 16.272 -20.521 -29.130 1.00 76.06 281 GLY A C 1
ATOM 2266 O O . GLY A 1 281 ? 15.530 -20.043 -28.273 1.00 76.06 281 GLY A O 1
ATOM 2267 N N . THR A 1 282 ? 17.563 -20.191 -29.248 1.00 80.88 282 THR A N 1
ATOM 2268 C CA . THR A 1 282 ? 18.274 -19.248 -28.366 1.00 80.88 282 THR A CA 1
ATOM 2269 C C . THR A 1 282 ? 17.819 -17.807 -28.585 1.00 80.88 282 THR A C 1
ATOM 2271 O O . THR A 1 282 ? 17.771 -17.338 -29.720 1.00 80.88 282 THR A O 1
ATOM 2274 N N . GLU A 1 283 ? 17.552 -17.066 -27.512 1.00 80.69 283 GLU A N 1
ATOM 2275 C CA . GLU A 1 283 ? 17.280 -15.626 -27.582 1.00 80.69 283 GLU A CA 1
ATOM 2276 C C . GLU A 1 283 ? 18.572 -14.810 -27.473 1.00 80.69 283 GLU A C 1
ATOM 2278 O O . GLU A 1 283 ? 19.429 -15.088 -26.632 1.00 80.69 283 GLU A O 1
ATOM 2283 N N . VAL A 1 284 ? 18.718 -13.794 -28.325 1.00 82.12 284 VAL A N 1
ATOM 2284 C CA . VAL A 1 284 ? 19.895 -12.919 -28.363 1.00 82.12 284 VAL A CA 1
ATOM 2285 C C . VAL A 1 284 ? 19.466 -11.467 -28.228 1.00 82.12 284 VAL A C 1
ATOM 2287 O O . VAL A 1 284 ? 18.659 -10.974 -29.013 1.00 82.12 284 VAL A O 1
ATOM 2290 N N . THR A 1 285 ? 20.033 -10.768 -27.246 1.00 84.12 285 THR A N 1
ATOM 2291 C CA . THR A 1 285 ? 19.859 -9.320 -27.075 1.00 84.12 285 THR A CA 1
ATOM 2292 C C . THR A 1 285 ? 20.625 -8.561 -28.146 1.00 84.12 285 THR A C 1
ATOM 2294 O O . THR A 1 285 ? 21.841 -8.704 -28.246 1.00 84.12 285 THR A O 1
ATOM 2297 N N . LEU A 1 286 ? 19.923 -7.715 -28.901 1.00 83.62 286 LEU A N 1
ATOM 2298 C CA . LEU A 1 286 ? 20.510 -6.924 -29.988 1.00 83.62 286 LEU A CA 1
ATOM 2299 C C . LEU A 1 286 ? 20.498 -5.422 -29.713 1.00 83.62 286 LEU A C 1
ATOM 2301 O O . LEU A 1 286 ? 21.385 -4.707 -30.164 1.00 83.62 286 LEU A O 1
ATOM 2305 N N . LEU A 1 287 ? 19.520 -4.933 -28.948 1.00 86.81 287 LEU A N 1
ATOM 2306 C CA . LEU A 1 287 ? 19.436 -3.520 -28.597 1.00 86.81 287 LEU A CA 1
ATOM 2307 C C . LEU A 1 287 ? 19.011 -3.342 -27.149 1.00 86.81 287 LEU A C 1
ATOM 2309 O O . LEU A 1 287 ? 18.187 -4.080 -26.610 1.00 86.81 287 LEU A O 1
ATOM 2313 N N . THR A 1 288 ? 19.557 -2.305 -26.527 1.00 85.25 288 THR A N 1
ATOM 2314 C CA . THR A 1 288 ? 19.087 -1.813 -25.241 1.00 85.25 288 THR A CA 1
ATOM 2315 C C . THR A 1 288 ? 18.864 -0.308 -25.320 1.00 85.25 288 THR A C 1
ATOM 2317 O O . THR A 1 288 ? 19.777 0.436 -25.668 1.00 85.25 288 THR A O 1
ATOM 2320 N N . VAL A 1 289 ? 17.667 0.151 -24.962 1.00 85.62 289 VAL A N 1
ATOM 2321 C CA . VAL A 1 289 ? 17.308 1.574 -24.933 1.00 85.62 289 VAL A CA 1
ATOM 2322 C C . VAL A 1 289 ? 17.129 2.007 -23.483 1.00 85.62 289 VAL A C 1
ATOM 2324 O O . VAL A 1 289 ? 16.304 1.458 -22.755 1.00 85.62 289 VAL A O 1
ATOM 2327 N N . SER A 1 290 ? 17.925 2.989 -23.059 1.00 81.88 290 SER A N 1
ATOM 2328 C CA . SER A 1 290 ? 17.805 3.617 -21.734 1.00 81.88 290 SER A CA 1
ATOM 2329 C C . SER A 1 290 ? 16.994 4.901 -21.853 1.00 81.88 290 SER A C 1
ATOM 2331 O O . SER A 1 290 ? 17.070 5.567 -22.881 1.00 81.88 290 SER A O 1
ATOM 2333 N N . THR A 1 291 ? 16.270 5.279 -20.811 1.00 76.56 291 THR A N 1
ATOM 2334 C CA . THR A 1 291 ? 15.655 6.607 -20.680 1.00 76.56 291 THR A CA 1
ATOM 2335 C C . THR A 1 291 ? 16.559 7.458 -19.795 1.00 76.56 291 THR A C 1
ATOM 2337 O O . THR A 1 291 ? 16.566 7.306 -18.576 1.00 76.56 291 THR A O 1
ATOM 2340 N N . SER A 1 292 ? 17.384 8.302 -20.398 1.00 68.25 292 SER A N 1
ATOM 2341 C CA . SER A 1 292 ? 18.349 9.144 -19.689 1.00 68.25 292 SER A CA 1
ATOM 2342 C C . SER A 1 292 ? 18.137 10.608 -20.038 1.00 68.25 292 SER A C 1
ATOM 2344 O O . SER A 1 292 ? 17.406 10.951 -20.964 1.00 68.25 292 SER A O 1
ATOM 2346 N N . GLU A 1 293 ? 18.815 11.500 -19.321 1.00 58.28 293 GLU A N 1
ATOM 2347 C CA . GLU A 1 293 ? 18.673 12.943 -19.551 1.00 58.28 293 GLU A CA 1
ATOM 2348 C C . GLU A 1 293 ? 19.018 13.348 -20.995 1.00 58.28 293 GLU A C 1
ATOM 2350 O O . GLU A 1 293 ? 18.426 14.276 -21.542 1.00 58.28 293 GLU A O 1
ATOM 2355 N N . SER A 1 294 ? 19.890 12.580 -21.651 1.00 60.88 294 SER A N 1
ATOM 2356 C CA . SER A 1 294 ? 20.311 12.758 -23.043 1.00 60.88 294 SER A CA 1
ATOM 2357 C C . SER A 1 294 ? 19.260 12.429 -24.112 1.00 60.88 294 SER A C 1
ATOM 2359 O O . SER A 1 294 ? 19.469 12.789 -25.266 1.00 60.88 294 SER A O 1
ATOM 2361 N N . ASN A 1 295 ? 18.149 11.759 -23.783 1.00 67.00 295 ASN A N 1
ATOM 2362 C CA . ASN A 1 295 ? 17.076 11.444 -24.741 1.00 67.00 295 ASN A CA 1
ATOM 2363 C C . ASN A 1 295 ? 15.679 11.800 -24.216 1.00 67.00 295 ASN A C 1
ATOM 2365 O O . ASN A 1 295 ? 14.667 11.243 -24.641 1.00 67.00 295 ASN A O 1
ATOM 2369 N N . THR A 1 296 ? 15.627 12.776 -23.312 1.00 69.44 296 THR A N 1
ATOM 2370 C CA . THR A 1 296 ? 14.402 13.252 -22.667 1.00 69.44 296 THR A CA 1
ATOM 2371 C C . THR A 1 296 ? 13.323 13.677 -23.673 1.00 69.44 296 THR A C 1
ATOM 2373 O O . THR A 1 296 ? 12.145 13.383 -23.472 1.00 69.44 296 THR A O 1
ATOM 2376 N N . ASP A 1 297 ? 13.713 14.290 -24.795 1.00 81.00 297 ASP A N 1
ATOM 2377 C CA . ASP A 1 297 ? 12.786 14.736 -25.846 1.00 81.00 297 ASP A CA 1
ATOM 2378 C C . ASP A 1 297 ? 12.041 13.585 -26.529 1.00 81.00 297 ASP A C 1
ATOM 2380 O O . ASP A 1 297 ? 10.917 13.756 -27.000 1.00 81.00 297 ASP A O 1
ATOM 2384 N N . ASN A 1 298 ? 12.632 12.392 -26.563 1.00 86.00 298 ASN A N 1
ATOM 2385 C CA . ASN A 1 298 ? 11.979 11.202 -27.088 1.00 86.00 298 ASN A CA 1
ATOM 2386 C C . ASN A 1 298 ? 10.880 10.675 -26.153 1.00 86.00 298 ASN A C 1
ATOM 2388 O O . ASN A 1 298 ? 9.934 10.025 -26.600 1.00 86.00 298 ASN A O 1
ATOM 2392 N N . PHE A 1 299 ? 10.990 10.974 -24.859 1.00 89.00 299 PHE A N 1
ATOM 2393 C CA . PHE A 1 299 ? 10.130 10.454 -23.798 1.00 89.00 299 PHE A CA 1
ATOM 2394 C C . PHE A 1 299 ? 9.288 11.542 -23.111 1.00 89.00 299 PHE A C 1
ATOM 2396 O O . PHE A 1 299 ? 8.669 11.293 -22.077 1.00 89.00 299 PHE A O 1
ATOM 2403 N N . LYS A 1 300 ? 9.227 12.753 -23.680 1.00 88.69 300 LYS A N 1
ATOM 2404 C CA . LYS A 1 300 ? 8.310 13.811 -23.232 1.00 88.69 300 LYS A CA 1
ATOM 2405 C C . LYS A 1 300 ? 6.848 13.430 -23.487 1.00 88.69 300 LYS A C 1
ATOM 2407 O O . LYS A 1 300 ? 6.563 12.501 -24.239 1.00 88.69 300 LYS A O 1
ATOM 2412 N N . ARG A 1 301 ? 5.908 14.181 -22.915 1.00 89.56 301 ARG A N 1
ATOM 2413 C CA . ARG A 1 301 ? 4.480 13.980 -23.196 1.00 89.56 301 ARG A CA 1
ATOM 2414 C C . ARG A 1 301 ? 4.202 14.063 -24.707 1.00 89.56 301 ARG A C 1
ATOM 2416 O O . ARG A 1 301 ? 4.591 15.064 -25.310 1.00 89.56 301 ARG A O 1
ATOM 2423 N N . PRO A 1 302 ? 3.520 13.078 -25.318 1.00 88.06 302 PRO A N 1
ATOM 2424 C CA . PRO A 1 302 ? 3.180 13.140 -26.733 1.00 88.06 302 PRO A CA 1
ATOM 2425 C C . PRO A 1 302 ? 2.258 14.316 -27.062 1.00 88.06 302 PRO A C 1
ATOM 2427 O O . PRO A 1 302 ? 1.119 14.392 -26.604 1.00 88.06 302 PRO A O 1
ATOM 2430 N N . GLU A 1 303 ? 2.752 15.229 -27.894 1.00 84.19 303 GLU A N 1
ATOM 2431 C CA . GLU A 1 303 ? 1.967 16.334 -28.468 1.00 84.19 303 GLU A CA 1
ATOM 2432 C C . GLU A 1 303 ? 1.184 15.881 -29.715 1.00 84.19 303 GLU A C 1
ATOM 2434 O O . GLU A 1 303 ? 0.170 16.472 -30.081 1.00 84.19 303 GLU A O 1
ATOM 2439 N N . SER A 1 304 ? 1.628 14.789 -30.345 1.00 84.38 304 SER A N 1
ATOM 2440 C CA . SER A 1 304 ? 0.995 14.154 -31.505 1.00 84.38 304 SER A CA 1
ATOM 2441 C C . SER A 1 304 ? 0.724 12.666 -31.231 1.00 84.38 304 SER A C 1
ATOM 2443 O O . SER A 1 304 ? 0.733 12.234 -30.080 1.00 84.38 304 SER A O 1
ATOM 2445 N N . SER A 1 305 ? 0.450 11.860 -32.263 1.00 82.88 305 SER A N 1
ATOM 2446 C CA . SER A 1 305 ? 0.172 10.428 -32.070 1.00 82.88 305 SER A CA 1
ATOM 2447 C C . SER A 1 305 ? 1.351 9.657 -31.454 1.00 82.88 305 SER A C 1
ATOM 2449 O O . SER A 1 305 ? 1.118 8.709 -30.701 1.00 82.88 305 SER A O 1
ATOM 2451 N N . ARG A 1 306 ? 2.602 10.045 -31.756 1.00 85.88 306 ARG A N 1
ATOM 2452 C CA . ARG A 1 306 ? 3.839 9.389 -31.290 1.00 85.88 306 ARG A CA 1
ATOM 2453 C C . ARG A 1 306 ? 4.995 10.385 -31.192 1.00 85.88 306 ARG A C 1
ATOM 2455 O O . ARG A 1 306 ? 5.052 11.341 -31.964 1.00 85.88 306 ARG A O 1
ATOM 2462 N N . ASN A 1 307 ? 5.946 10.118 -30.304 1.00 86.81 307 ASN A N 1
ATOM 2463 C CA . ASN A 1 307 ? 7.202 10.868 -30.243 1.00 86.81 307 ASN A CA 1
ATOM 2464 C C . ASN A 1 307 ? 8.232 10.373 -31.263 1.00 86.81 307 ASN A C 1
ATOM 2466 O O . ASN A 1 307 ? 8.117 9.275 -31.813 1.00 86.81 307 ASN A O 1
ATOM 2470 N N . LYS A 1 308 ? 9.294 11.169 -31.461 1.00 81.44 308 LYS A N 1
ATOM 2471 C CA . LYS A 1 308 ? 10.506 10.707 -32.144 1.00 81.44 308 LYS A CA 1
ATOM 2472 C C . LYS A 1 308 ? 11.089 9.523 -31.366 1.00 81.44 308 LYS A C 1
ATOM 2474 O O . LYS A 1 308 ? 11.269 9.596 -30.153 1.00 81.44 308 LYS A O 1
ATOM 2479 N N . ALA A 1 309 ? 11.375 8.438 -32.068 1.00 78.25 309 ALA A N 1
ATOM 2480 C CA . ALA A 1 309 ? 11.647 7.141 -31.468 1.00 78.25 309 ALA A CA 1
ATOM 2481 C C . ALA A 1 309 ? 13.157 6.884 -31.310 1.00 78.25 309 ALA A C 1
ATOM 2483 O O . ALA A 1 309 ? 13.878 7.002 -32.301 1.00 78.25 309 ALA A O 1
ATOM 2484 N N . PRO A 1 310 ? 13.667 6.560 -30.109 1.00 85.56 310 PRO A N 1
ATOM 2485 C CA . PRO A 1 310 ? 15.038 6.105 -29.929 1.00 85.56 310 PRO A CA 1
ATOM 2486 C C . PRO A 1 310 ? 15.177 4.673 -30.442 1.00 85.56 310 PRO A C 1
ATOM 2488 O O . PRO A 1 310 ? 14.246 3.872 -30.351 1.00 85.56 310 PRO A O 1
ATOM 2491 N N . GLY A 1 311 ? 16.343 4.342 -30.983 1.00 87.31 311 GLY A N 1
ATOM 2492 C CA . GLY A 1 311 ? 16.566 3.057 -31.628 1.00 87.31 311 GLY A CA 1
ATOM 2493 C C . GLY A 1 311 ? 17.922 2.977 -32.308 1.00 87.31 311 GLY A C 1
ATOM 2494 O O . GLY A 1 311 ? 18.811 3.776 -32.017 1.00 87.31 311 GLY A O 1
ATOM 2495 N N . THR A 1 312 ? 18.053 2.027 -33.224 1.00 89.50 312 THR A N 1
ATOM 2496 C CA . THR A 1 312 ? 19.226 1.877 -34.089 1.00 89.50 312 THR A CA 1
ATOM 2497 C C . THR A 1 312 ? 18.787 1.672 -35.537 1.00 89.50 312 THR A C 1
ATOM 2499 O O . THR A 1 312 ? 17.810 0.963 -35.790 1.00 89.50 312 THR A O 1
ATOM 2502 N N . ALA A 1 313 ? 19.509 2.292 -36.475 1.00 91.12 313 ALA A N 1
ATOM 2503 C CA . ALA A 1 313 ? 19.337 2.080 -37.913 1.00 91.12 313 ALA A CA 1
ATOM 2504 C C . ALA A 1 313 ? 19.933 0.736 -38.383 1.00 91.12 313 ALA A C 1
ATOM 2506 O O . ALA A 1 313 ? 19.530 0.209 -39.414 1.00 91.12 313 ALA A O 1
ATOM 2507 N N . GLU A 1 314 ? 20.844 0.162 -37.593 1.00 91.94 314 GLU A N 1
ATOM 2508 C CA . GLU A 1 314 ? 21.617 -1.038 -37.921 1.00 91.94 314 GLU A CA 1
ATOM 2509 C C . GLU A 1 314 ? 21.484 -2.063 -36.781 1.00 91.94 314 GLU A C 1
ATOM 2511 O O . GLU A 1 314 ? 22.413 -2.290 -36.009 1.00 91.94 314 GLU A O 1
ATOM 2516 N N . LEU A 1 315 ? 20.292 -2.643 -36.590 1.00 92.38 315 LEU A N 1
ATOM 2517 C CA . LEU A 1 315 ? 20.061 -3.640 -35.531 1.00 92.38 315 LEU A CA 1
ATOM 2518 C C . LEU A 1 315 ? 20.751 -4.968 -35.863 1.00 92.38 315 LEU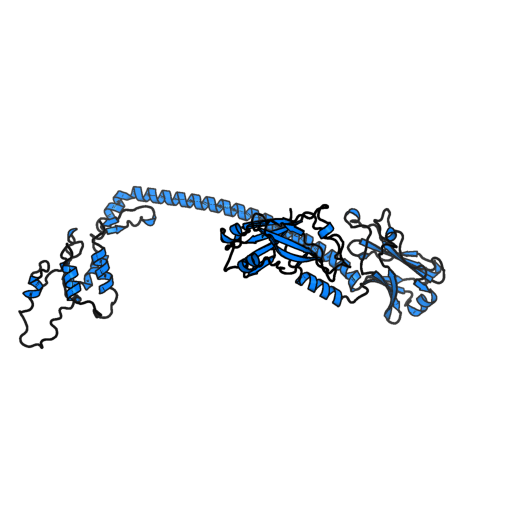 A C 1
ATOM 2520 O O . LEU A 1 315 ? 21.406 -5.572 -35.017 1.00 92.38 315 LEU A O 1
ATOM 2524 N N . VAL A 1 316 ? 20.524 -5.452 -37.083 1.00 93.12 316 VAL A N 1
ATOM 2525 C CA . VAL A 1 316 ? 21.028 -6.728 -37.598 1.00 93.12 316 VAL A CA 1
ATOM 2526 C C . VAL A 1 316 ? 21.065 -6.661 -39.121 1.00 93.12 316 VAL A C 1
ATOM 2528 O O . VAL A 1 316 ? 20.191 -6.044 -39.734 1.00 93.12 316 VAL A O 1
ATOM 2531 N N . SER A 1 317 ? 22.078 -7.266 -39.741 1.00 95.00 317 SER A N 1
ATOM 2532 C CA . SER A 1 317 ? 22.142 -7.352 -41.200 1.00 95.00 317 SER A CA 1
ATOM 2533 C C . SER A 1 317 ? 21.040 -8.271 -41.729 1.00 95.00 317 SER A C 1
ATOM 2535 O O . SER A 1 317 ? 20.659 -9.252 -41.088 1.00 95.00 317 SER A O 1
ATOM 2537 N N . ILE A 1 318 ? 20.536 -7.981 -42.925 1.00 92.88 318 ILE A N 1
ATOM 2538 C CA . ILE A 1 318 ? 19.505 -8.793 -43.579 1.00 92.88 318 ILE A CA 1
ATOM 2539 C C . ILE A 1 318 ? 20.018 -10.213 -43.842 1.00 92.88 318 ILE A C 1
ATOM 2541 O O . ILE A 1 318 ? 19.276 -11.175 -43.657 1.00 92.88 318 ILE A O 1
ATOM 2545 N N . SER A 1 319 ? 21.295 -10.366 -44.202 1.00 92.50 319 SER A N 1
ATOM 2546 C CA . SER A 1 319 ? 21.910 -11.682 -44.395 1.00 92.50 319 SER A CA 1
ATOM 2547 C C . SER A 1 319 ? 21.882 -12.521 -43.116 1.00 92.50 319 SER A C 1
ATOM 2549 O O . SER A 1 319 ? 21.404 -13.653 -43.153 1.00 92.50 319 SER A O 1
ATOM 2551 N N . SER A 1 320 ? 22.314 -11.959 -41.981 1.00 91.38 320 SER A N 1
ATOM 2552 C CA . SER A 1 320 ? 22.270 -12.652 -40.688 1.00 91.38 320 SER A CA 1
ATOM 2553 C C . SER A 1 320 ? 20.842 -12.873 -40.199 1.00 91.38 320 SER A C 1
ATOM 2555 O O . SER A 1 320 ? 20.563 -13.905 -39.598 1.00 91.38 320 SER A O 1
ATOM 2557 N N . LEU A 1 321 ? 19.920 -11.941 -40.465 1.00 92.38 321 LEU A N 1
ATOM 2558 C CA . LEU A 1 321 ? 18.503 -12.111 -40.145 1.00 92.38 321 LEU A CA 1
ATOM 2559 C C . LEU A 1 321 ? 17.927 -13.349 -40.842 1.00 92.38 321 LEU A C 1
ATOM 2561 O O . LEU A 1 321 ? 17.313 -14.187 -40.184 1.00 92.38 321 LEU A O 1
ATOM 2565 N N . LEU A 1 322 ? 18.151 -13.468 -42.153 1.00 91.88 322 LEU A N 1
ATOM 2566 C CA . LEU A 1 322 ? 17.648 -14.572 -42.968 1.00 91.88 322 LEU A CA 1
ATOM 2567 C C . LEU A 1 322 ? 18.293 -15.914 -42.602 1.00 91.88 322 LEU A C 1
ATOM 2569 O O . LEU A 1 322 ? 17.599 -16.926 -42.613 1.00 91.88 322 LEU A O 1
ATOM 2573 N N . SER A 1 323 ? 19.587 -15.937 -42.260 1.00 91.88 323 SER A N 1
ATOM 2574 C CA . SER A 1 323 ? 20.290 -17.183 -41.923 1.00 91.88 323 SER A CA 1
ATOM 2575 C C . SER A 1 323 ? 20.025 -17.673 -40.498 1.00 91.88 323 SER A C 1
ATOM 2577 O O . SER A 1 323 ? 19.786 -18.862 -40.285 1.00 91.88 323 SER A O 1
ATOM 2579 N N . ASP A 1 324 ? 20.075 -16.771 -39.513 1.00 90.19 324 ASP A N 1
ATOM 2580 C CA . ASP A 1 324 ? 20.209 -17.154 -38.103 1.00 90.19 324 ASP A CA 1
ATOM 2581 C C . ASP A 1 324 ? 18.912 -16.981 -37.308 1.00 90.19 324 ASP A C 1
ATOM 2583 O O . ASP A 1 324 ? 18.750 -17.614 -36.261 1.00 90.19 324 ASP A O 1
ATOM 2587 N N . TYR A 1 325 ? 17.994 -16.127 -37.772 1.00 90.94 325 TYR A N 1
ATOM 2588 C CA . TYR A 1 325 ? 16.797 -15.724 -37.020 1.00 90.94 325 TYR A CA 1
ATOM 2589 C C . TYR A 1 325 ? 15.485 -16.027 -37.749 1.00 90.94 325 TYR A C 1
ATOM 2591 O O . TYR A 1 325 ? 14.463 -16.225 -37.094 1.00 90.94 325 TYR A O 1
ATOM 2599 N N . CYS A 1 326 ? 15.494 -16.081 -39.082 1.00 92.44 326 CYS A N 1
ATOM 2600 C CA . CYS A 1 326 ? 14.305 -16.345 -39.879 1.00 92.44 326 CYS A CA 1
ATOM 2601 C C . CYS A 1 326 ? 14.031 -17.850 -39.985 1.00 92.44 326 CYS A C 1
ATOM 2603 O O . CYS A 1 326 ? 14.844 -18.616 -40.496 1.00 92.44 326 CYS A O 1
ATOM 2605 N N . SER A 1 327 ? 12.863 -18.283 -39.511 1.00 90.44 327 SER A N 1
ATOM 2606 C CA . SER A 1 327 ? 12.385 -19.658 -39.659 1.00 90.44 327 SER A CA 1
ATOM 2607 C C . SER A 1 327 ? 10.989 -19.640 -40.262 1.00 90.44 327 SER A C 1
ATOM 2609 O O . SER A 1 327 ? 10.102 -18.980 -39.727 1.00 90.44 327 SER A O 1
ATOM 2611 N N . GLY A 1 328 ? 10.795 -20.337 -41.386 1.00 88.69 328 GLY A N 1
ATOM 2612 C CA . GLY A 1 328 ? 9.496 -20.382 -42.065 1.00 88.69 328 GLY A CA 1
ATOM 2613 C C . GLY A 1 328 ? 8.973 -18.995 -42.459 1.00 88.69 328 GLY A C 1
ATOM 2614 O O . GLY A 1 328 ? 7.797 -18.715 -42.257 1.00 88.69 328 GLY A O 1
ATOM 2615 N N . ASP A 1 329 ? 9.859 -18.122 -42.952 1.00 93.50 329 ASP A N 1
ATOM 2616 C CA . ASP A 1 329 ? 9.558 -16.728 -43.323 1.00 93.50 329 ASP A CA 1
ATOM 2617 C C . ASP A 1 329 ? 9.007 -15.865 -42.169 1.00 93.50 329 ASP A C 1
ATOM 2619 O O . ASP A 1 329 ? 8.264 -14.898 -42.359 1.00 93.50 329 ASP A O 1
ATOM 2623 N N . CYS A 1 330 ? 9.374 -16.237 -40.939 1.00 92.75 330 CYS A N 1
ATOM 2624 C CA . CYS A 1 330 ? 8.976 -15.551 -39.722 1.00 92.75 330 CYS A CA 1
ATOM 2625 C C . CYS A 1 330 ? 10.187 -15.221 -38.842 1.00 92.75 330 CYS A C 1
ATOM 2627 O O . CYS A 1 330 ? 11.144 -15.992 -38.771 1.00 92.75 330 CYS A O 1
ATOM 2629 N N . ILE A 1 331 ? 10.118 -14.100 -38.122 1.00 94.38 331 ILE A N 1
ATOM 2630 C CA . ILE A 1 331 ? 11.044 -13.755 -37.032 1.00 94.38 331 ILE A CA 1
ATOM 2631 C C . ILE A 1 331 ? 10.254 -13.416 -35.770 1.00 94.38 331 ILE A C 1
ATOM 2633 O O . ILE A 1 331 ? 9.141 -12.896 -35.845 1.00 94.38 331 ILE A O 1
ATOM 2637 N N . THR A 1 332 ? 10.846 -13.662 -34.603 1.00 92.12 332 THR A N 1
ATOM 2638 C CA . THR A 1 332 ? 10.245 -13.295 -33.314 1.00 92.12 332 THR A CA 1
ATOM 2639 C C . THR A 1 332 ? 11.102 -12.250 -32.619 1.00 92.12 332 THR A C 1
ATOM 2641 O O . THR A 1 332 ? 12.260 -12.513 -32.288 1.00 92.12 332 THR A O 1
ATOM 2644 N N . VAL A 1 333 ? 10.510 -11.081 -32.379 1.00 91.69 333 VAL A N 1
ATOM 2645 C CA . VAL A 1 333 ? 11.094 -9.984 -31.601 1.00 91.69 333 VAL A CA 1
ATOM 2646 C C . VAL A 1 333 ? 10.470 -9.991 -30.215 1.00 91.69 333 VAL A C 1
ATOM 2648 O O . VAL A 1 333 ? 9.254 -9.861 -30.101 1.00 91.69 333 VAL A O 1
ATOM 2651 N N . THR A 1 334 ? 11.275 -10.086 -29.161 1.00 89.81 334 THR A N 1
ATOM 2652 C CA . THR A 1 334 ? 10.785 -9.976 -27.780 1.00 89.81 334 THR A CA 1
ATOM 2653 C C . THR A 1 334 ? 11.343 -8.723 -27.115 1.00 89.81 334 THR A C 1
ATOM 2655 O O . THR A 1 334 ? 12.553 -8.478 -27.130 1.00 89.81 334 THR A O 1
ATOM 2658 N N . THR A 1 335 ? 10.454 -7.941 -26.502 1.00 89.06 335 THR A N 1
ATOM 2659 C CA . THR A 1 335 ? 10.789 -6.758 -25.703 1.00 89.06 335 THR A CA 1
ATOM 2660 C C . THR A 1 335 ? 10.491 -6.975 -24.239 1.00 89.06 335 THR A C 1
ATOM 2662 O O . THR A 1 335 ? 9.384 -7.359 -23.888 1.00 89.06 335 THR A O 1
ATOM 2665 N N . CYS A 1 336 ? 11.431 -6.624 -23.373 1.00 86.75 336 CYS A N 1
ATOM 2666 C CA . CYS A 1 336 ? 11.211 -6.590 -21.931 1.00 86.75 336 CYS A CA 1
ATOM 2667 C C . CYS A 1 336 ? 11.858 -5.354 -21.306 1.00 86.75 336 CYS A C 1
ATOM 2669 O O . CYS A 1 336 ? 12.686 -4.689 -21.930 1.00 86.75 336 CYS A O 1
ATOM 2671 N N . VAL A 1 337 ? 11.474 -5.043 -20.072 1.00 85.69 337 VAL A N 1
ATOM 2672 C CA . VAL A 1 337 ? 12.138 -4.024 -19.252 1.00 85.69 337 VAL A CA 1
ATOM 2673 C C . VAL A 1 337 ? 12.914 -4.752 -18.165 1.00 85.69 337 VAL A C 1
ATOM 2675 O O . VAL A 1 337 ? 12.318 -5.480 -17.379 1.00 85.69 337 VAL A O 1
ATOM 2678 N N . ARG A 1 338 ? 14.244 -4.610 -18.155 1.00 75.44 338 ARG A N 1
ATOM 2679 C CA . ARG A 1 338 ? 15.123 -5.306 -17.199 1.00 75.44 338 ARG A CA 1
ATOM 2680 C C . ARG A 1 338 ? 16.101 -4.340 -16.543 1.00 75.44 338 ARG A C 1
ATOM 2682 O O . ARG A 1 338 ? 16.575 -3.399 -17.186 1.00 75.44 338 ARG A O 1
ATOM 2689 N N . ASN A 1 339 ? 16.427 -4.599 -15.278 1.00 66.06 339 ASN A N 1
ATOM 2690 C CA . ASN A 1 339 ? 17.522 -3.936 -14.577 1.00 66.06 339 ASN A CA 1
ATOM 2691 C C . ASN A 1 339 ? 18.871 -4.572 -14.973 1.00 66.06 339 ASN A C 1
ATOM 2693 O O . ASN A 1 339 ? 18.933 -5.732 -15.378 1.00 66.06 339 ASN A O 1
ATOM 2697 N N . ARG A 1 340 ? 19.966 -3.813 -14.877 1.00 53.28 340 ARG A N 1
ATOM 2698 C CA . ARG A 1 340 ? 21.329 -4.284 -15.181 1.00 53.28 340 ARG A CA 1
ATOM 2699 C C . ARG A 1 340 ? 21.910 -5.206 -14.087 1.00 53.28 340 ARG A C 1
ATOM 2701 O O . ARG A 1 340 ? 23.008 -5.717 -14.282 1.00 53.28 340 ARG A O 1
ATOM 2708 N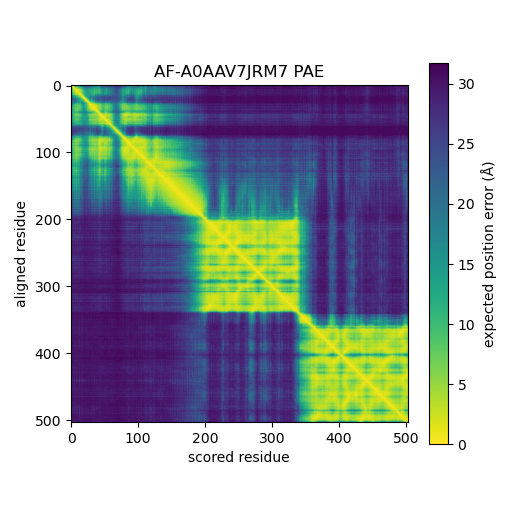 N . THR A 1 341 ? 21.207 -5.402 -12.969 1.00 47.22 341 THR A N 1
ATOM 2709 C CA . THR A 1 341 ? 21.604 -6.203 -11.792 1.00 47.22 341 THR A CA 1
ATOM 2710 C C . THR A 1 341 ? 20.426 -7.053 -11.291 1.00 47.22 341 THR A C 1
ATOM 2712 O O . THR A 1 341 ? 19.278 -6.647 -11.453 1.00 47.22 341 THR A O 1
ATOM 2715 N N . ASP A 1 342 ? 20.710 -8.239 -10.745 1.00 52.25 342 ASP A N 1
ATOM 2716 C CA . ASP A 1 342 ? 19.768 -9.349 -10.518 1.00 52.25 342 ASP A CA 1
ATOM 2717 C C . ASP A 1 342 ? 18.427 -8.977 -9.831 1.00 52.25 342 ASP A C 1
ATOM 2719 O O . ASP A 1 342 ? 18.432 -8.356 -8.764 1.00 52.25 342 ASP A O 1
ATOM 2723 N N . PRO A 1 343 ? 17.269 -9.456 -10.342 1.00 52.25 343 PRO A N 1
ATOM 2724 C CA . PRO A 1 343 ? 15.941 -9.213 -9.754 1.00 52.25 343 PRO A CA 1
ATOM 2725 C C . PRO A 1 343 ? 15.795 -9.661 -8.290 1.00 52.25 343 PRO A C 1
ATOM 2727 O O . PRO A 1 343 ? 14.990 -9.112 -7.538 1.00 52.25 343 PRO A O 1
ATOM 2730 N N . ILE A 1 344 ? 16.569 -10.669 -7.876 1.00 47.78 344 ILE A N 1
ATOM 2731 C CA . ILE A 1 344 ? 16.535 -11.232 -6.520 1.00 47.78 344 ILE A CA 1
ATOM 2732 C C . ILE A 1 344 ? 17.226 -10.299 -5.516 1.00 47.78 344 ILE A C 1
ATOM 2734 O O . ILE A 1 344 ? 16.773 -10.193 -4.376 1.00 47.78 344 ILE A O 1
ATOM 2738 N N . GLU A 1 345 ? 18.290 -9.591 -5.909 1.00 48.81 345 GLU A N 1
ATOM 2739 C CA . GLU A 1 345 ? 18.972 -8.642 -5.020 1.00 48.81 345 GLU A CA 1
ATOM 2740 C C . GLU A 1 345 ? 18.134 -7.390 -4.779 1.00 48.81 345 GLU A C 1
ATOM 2742 O O . GLU A 1 345 ? 18.050 -6.933 -3.639 1.00 48.81 345 GLU A O 1
ATOM 2747 N N . ASP A 1 346 ? 17.464 -6.871 -5.809 1.00 48.19 346 ASP A N 1
ATOM 2748 C CA . ASP A 1 346 ? 16.609 -5.692 -5.673 1.00 48.19 346 ASP A CA 1
ATOM 2749 C C . ASP A 1 346 ? 15.327 -5.994 -4.892 1.00 48.19 346 ASP A C 1
ATOM 2751 O O . ASP A 1 346 ? 14.958 -5.204 -4.025 1.00 48.19 346 ASP A O 1
ATOM 2755 N N . LEU A 1 347 ? 14.691 -7.156 -5.099 1.00 49.56 347 LEU A N 1
ATOM 2756 C CA . LEU A 1 347 ? 13.528 -7.548 -4.298 1.00 49.56 347 LEU A CA 1
ATOM 2757 C C . LEU A 1 347 ? 13.915 -7.804 -2.836 1.00 49.56 347 LEU A C 1
ATOM 2759 O O . LEU A 1 347 ? 13.222 -7.347 -1.931 1.00 49.56 347 LEU A O 1
ATOM 2763 N N . ASN A 1 348 ? 15.049 -8.465 -2.580 1.00 48.81 348 ASN A N 1
ATOM 2764 C CA . ASN A 1 348 ? 15.564 -8.623 -1.219 1.00 48.81 348 ASN A CA 1
ATOM 2765 C C . ASN A 1 348 ? 15.913 -7.269 -0.592 1.00 48.81 348 ASN A C 1
ATOM 2767 O O . ASN A 1 348 ? 15.633 -7.048 0.584 1.00 48.81 348 ASN A O 1
ATOM 2771 N N . ARG A 1 349 ? 16.476 -6.335 -1.361 1.00 52.62 349 ARG A N 1
ATOM 2772 C CA . ARG A 1 349 ? 16.781 -4.976 -0.905 1.00 52.62 349 ARG A CA 1
ATOM 2773 C C . ARG A 1 349 ? 15.503 -4.193 -0.595 1.00 52.62 349 ARG A C 1
ATOM 2775 O O . ARG A 1 349 ? 15.427 -3.579 0.465 1.00 52.62 349 ARG A O 1
ATOM 2782 N N . GLU A 1 350 ? 14.482 -4.259 -1.444 1.00 53.12 350 GLU A N 1
ATOM 2783 C CA . GLU A 1 350 ? 13.201 -3.568 -1.258 1.00 53.12 350 GLU A CA 1
ATOM 2784 C C . GLU A 1 350 ? 12.375 -4.169 -0.113 1.00 53.12 350 GLU A C 1
ATOM 2786 O O . GLU A 1 350 ? 11.850 -3.427 0.715 1.00 53.12 350 GLU A O 1
ATOM 2791 N N . VAL A 1 351 ? 12.366 -5.497 0.038 1.00 49.62 351 VAL A N 1
ATOM 2792 C CA . VAL A 1 351 ? 11.789 -6.188 1.201 1.00 49.62 351 VAL A CA 1
ATOM 2793 C C . VAL A 1 351 ? 12.530 -5.806 2.484 1.00 49.62 351 VAL A C 1
ATOM 2795 O O . VAL A 1 351 ? 11.886 -5.511 3.483 1.00 49.62 351 VAL A O 1
ATOM 2798 N N . GLN A 1 352 ? 13.865 -5.720 2.486 1.00 49.41 352 GLN A N 1
ATOM 2799 C CA . GLN A 1 352 ? 14.623 -5.260 3.659 1.00 49.41 352 GLN A CA 1
ATOM 2800 C C . GLN A 1 352 ? 14.358 -3.787 4.000 1.00 49.41 352 GLN A C 1
ATOM 2802 O O . GLN A 1 352 ? 14.362 -3.431 5.178 1.00 49.41 352 GLN A O 1
ATOM 2807 N N . ILE A 1 353 ? 14.112 -2.930 3.005 1.00 52.97 353 ILE A N 1
ATOM 2808 C CA . ILE A 1 353 ? 13.691 -1.540 3.230 1.00 52.97 353 ILE A CA 1
ATOM 2809 C C . ILE A 1 353 ? 12.284 -1.508 3.815 1.00 52.97 353 ILE A C 1
ATOM 2811 O O . ILE A 1 353 ? 12.100 -0.851 4.828 1.00 52.97 353 ILE A O 1
ATOM 2815 N N . LEU A 1 354 ? 11.323 -2.238 3.242 1.00 53.56 354 LEU A N 1
ATOM 2816 C CA . LEU A 1 354 ? 9.934 -2.276 3.715 1.00 53.56 354 LEU A CA 1
ATOM 2817 C C . LEU A 1 354 ? 9.809 -2.883 5.120 1.00 53.56 354 LEU A C 1
ATOM 2819 O O . LEU A 1 354 ? 9.058 -2.374 5.947 1.00 53.56 354 LEU A O 1
ATOM 2823 N N . LEU A 1 355 ? 10.601 -3.915 5.428 1.00 47.47 355 LEU A N 1
ATOM 2824 C CA . LEU A 1 355 ? 10.700 -4.500 6.770 1.00 47.47 355 LEU A CA 1
ATOM 2825 C C . LEU A 1 355 ? 11.320 -3.532 7.796 1.00 47.47 355 LEU A C 1
ATOM 2827 O O . LEU A 1 355 ? 11.052 -3.657 8.989 1.00 47.47 355 LEU A O 1
ATOM 2831 N N . ARG A 1 356 ? 12.155 -2.575 7.358 1.00 52.50 356 ARG A N 1
ATOM 2832 C CA . ARG A 1 356 ? 12.812 -1.569 8.222 1.00 52.50 356 ARG A CA 1
ATOM 2833 C C . ARG A 1 356 ? 12.124 -0.203 8.209 1.00 52.50 356 ARG A C 1
ATOM 2835 O O . ARG A 1 356 ? 12.359 0.600 9.114 1.00 52.50 356 ARG A O 1
ATOM 2842 N N . SER A 1 357 ? 11.295 0.085 7.210 1.00 56.38 357 SER A N 1
ATOM 2843 C CA . SER A 1 357 ? 10.411 1.241 7.186 1.00 56.38 357 SER A CA 1
ATOM 2844 C C . SER A 1 357 ? 9.268 0.950 8.135 1.00 56.38 357 SER A C 1
ATOM 2846 O O . SER A 1 357 ? 8.260 0.348 7.774 1.00 56.38 357 SER A O 1
ATOM 2848 N N . GLN A 1 358 ? 9.443 1.347 9.389 1.00 57.22 358 GLN A N 1
ATOM 2849 C CA . GLN A 1 358 ? 8.316 1.434 10.298 1.00 57.22 358 GLN A CA 1
ATOM 2850 C C . GLN A 1 358 ? 7.373 2.479 9.706 1.00 57.22 358 GLN A C 1
ATOM 2852 O O . GLN A 1 358 ? 7.769 3.634 9.537 1.00 57.22 358 GLN A O 1
ATOM 2857 N N . ASP A 1 359 ? 6.154 2.077 9.338 1.00 61.81 359 ASP A N 1
ATOM 2858 C CA . ASP A 1 359 ? 5.137 3.047 8.950 1.00 61.81 359 ASP A CA 1
ATOM 2859 C C . ASP A 1 359 ? 4.768 3.857 10.190 1.00 61.81 359 ASP A C 1
ATOM 2861 O O . ASP A 1 359 ? 3.920 3.494 11.003 1.00 61.81 359 ASP A O 1
ATOM 2865 N N . ILE A 1 360 ? 5.493 4.954 10.379 1.00 70.56 360 ILE A N 1
ATOM 2866 C CA . ILE A 1 360 ? 5.296 5.860 11.501 1.00 70.56 360 ILE A CA 1
ATOM 2867 C C . ILE A 1 360 ? 4.109 6.797 11.252 1.00 70.56 360 ILE A C 1
ATOM 2869 O O . ILE A 1 360 ? 3.870 7.695 12.063 1.00 70.56 360 ILE A O 1
ATOM 2873 N N . ARG A 1 361 ? 3.362 6.624 10.149 1.00 74.12 361 ARG A N 1
ATOM 2874 C CA . ARG A 1 361 ? 2.138 7.382 9.885 1.00 74.12 361 ARG A CA 1
ATOM 2875 C C . ARG A 1 361 ? 1.025 6.915 10.818 1.00 74.12 361 ARG A C 1
ATOM 2877 O O . ARG A 1 361 ? 0.662 5.746 10.859 1.00 74.12 361 ARG A O 1
ATOM 2884 N N . GLY A 1 362 ? 0.495 7.842 11.611 1.00 65.88 362 GLY A N 1
ATOM 2885 C CA . GLY A 1 362 ? -0.578 7.577 12.575 1.00 65.88 362 GLY A CA 1
ATOM 2886 C C . GLY A 1 362 ? -0.135 6.834 13.844 1.00 65.88 362 GLY A C 1
ATOM 2887 O O . GLY A 1 362 ? -0.273 7.383 14.938 1.00 65.88 362 GLY A O 1
ATOM 2888 N N . VAL A 1 363 ? 0.394 5.609 13.719 1.00 71.94 363 VAL A N 1
ATOM 2889 C CA . VAL A 1 363 ? 0.716 4.739 14.869 1.00 71.94 363 VAL A CA 1
ATOM 2890 C C . VAL A 1 363 ? 1.964 5.215 15.608 1.00 71.94 363 VAL A C 1
ATOM 2892 O O . VAL A 1 363 ? 1.937 5.280 16.834 1.00 71.94 363 VAL A O 1
ATOM 2895 N N . GLY A 1 364 ? 3.006 5.631 14.881 1.00 77.69 364 GLY A N 1
ATOM 2896 C CA . GLY A 1 364 ? 4.260 6.138 15.443 1.00 77.69 364 GLY A CA 1
ATOM 2897 C C . GLY A 1 364 ? 5.133 5.088 16.137 1.00 77.69 364 GLY A C 1
ATOM 2898 O O . GLY A 1 364 ? 4.726 3.955 16.366 1.00 77.69 364 GLY A O 1
ATOM 2899 N N . VAL A 1 365 ? 6.348 5.489 16.502 1.00 83.31 365 VAL A N 1
ATOM 2900 C CA . VAL A 1 365 ? 7.356 4.656 17.174 1.00 83.31 365 VAL A CA 1
ATOM 2901 C C . VAL A 1 365 ? 7.622 5.224 18.552 1.00 83.31 365 VAL A C 1
ATOM 2903 O O . VAL A 1 365 ? 7.898 6.416 18.681 1.00 83.31 365 VAL A O 1
ATOM 2906 N N . VAL A 1 366 ? 7.544 4.381 19.582 1.00 87.44 366 VAL A N 1
ATOM 2907 C CA . VAL A 1 366 ? 7.843 4.776 20.962 1.00 87.44 366 VAL A CA 1
ATOM 2908 C C . VAL A 1 366 ? 9.304 4.478 21.271 1.00 87.44 366 VAL A C 1
ATOM 2910 O O . VAL A 1 366 ? 9.759 3.339 21.215 1.00 87.44 366 VAL A O 1
ATOM 2913 N N . TRP A 1 367 ? 10.033 5.523 21.628 1.00 91.44 367 TRP A N 1
ATOM 2914 C CA . TRP A 1 367 ? 11.397 5.484 22.114 1.00 91.44 367 TRP A CA 1
ATOM 2915 C C . TRP A 1 367 ? 11.405 5.693 23.630 1.00 91.44 367 TRP A C 1
ATOM 2917 O O . TRP A 1 367 ? 11.109 6.779 24.127 1.00 91.44 367 TRP A O 1
ATOM 2927 N N . LYS A 1 368 ? 11.766 4.638 24.363 1.00 91.19 368 LYS A N 1
ATOM 2928 C CA . LYS A 1 368 ? 11.992 4.683 25.809 1.00 91.19 368 LYS A CA 1
ATOM 2929 C C . LYS A 1 368 ? 13.424 5.132 26.101 1.00 91.19 368 LYS A C 1
ATOM 2931 O O . LYS A 1 368 ? 14.380 4.529 25.610 1.00 91.19 368 LYS A O 1
ATOM 2936 N N . ILE A 1 369 ? 13.571 6.170 26.914 1.00 90.06 369 ILE A N 1
ATOM 2937 C CA . ILE A 1 369 ? 14.857 6.680 27.392 1.00 90.06 369 ILE A CA 1
ATOM 2938 C C . ILE A 1 369 ? 14.971 6.352 28.864 1.00 90.06 369 ILE A C 1
ATOM 2940 O O . ILE A 1 369 ? 14.184 6.841 29.665 1.00 90.06 369 ILE A O 1
ATOM 2944 N N . GLU A 1 370 ? 15.951 5.536 29.215 1.00 89.81 370 GLU A N 1
ATOM 2945 C CA . GLU A 1 370 ? 16.187 5.107 30.590 1.00 89.81 370 GLU A CA 1
ATOM 2946 C C . GLU A 1 370 ? 17.213 6.014 31.275 1.00 89.81 370 GLU A C 1
ATOM 2948 O O . GLU A 1 370 ? 18.110 6.549 30.622 1.00 89.81 370 GLU A O 1
ATOM 2953 N N . ASN A 1 371 ? 17.108 6.147 32.598 1.00 88.12 371 ASN A N 1
ATOM 2954 C CA . ASN A 1 371 ? 18.014 6.942 33.433 1.00 88.12 371 ASN A CA 1
ATOM 2955 C C . ASN A 1 371 ? 18.075 8.429 33.052 1.00 88.12 371 ASN A C 1
ATOM 2957 O O . ASN A 1 371 ? 19.151 9.036 33.034 1.00 88.12 371 ASN A O 1
ATOM 2961 N N . ILE A 1 372 ? 16.916 9.028 32.764 1.00 87.75 372 ILE A N 1
ATOM 2962 C CA . ILE A 1 372 ? 16.847 10.391 32.228 1.00 87.75 372 ILE A CA 1
ATOM 2963 C C . ILE A 1 372 ? 17.433 11.438 33.188 1.00 87.75 372 ILE A C 1
ATOM 2965 O O . ILE A 1 372 ? 18.102 12.359 32.723 1.00 87.75 372 ILE A O 1
ATOM 2969 N N . SER A 1 373 ? 17.278 11.268 34.509 1.00 87.50 373 SER A N 1
ATOM 2970 C CA . SER A 1 373 ? 17.828 12.206 35.501 1.00 87.50 373 SER A CA 1
ATOM 2971 C C . SER A 1 373 ? 19.349 12.337 35.395 1.00 87.50 373 SER A C 1
ATOM 2973 O O . SER A 1 373 ? 19.874 13.443 35.311 1.00 87.50 373 SER A O 1
ATOM 2975 N N . LYS A 1 374 ? 20.061 11.209 35.279 1.00 85.56 374 LYS A N 1
ATOM 2976 C CA . LYS A 1 374 ? 21.523 11.202 35.120 1.00 85.56 374 LYS A CA 1
ATOM 2977 C C . LYS A 1 374 ? 21.945 11.869 33.811 1.00 85.56 374 LYS A C 1
ATOM 2979 O O . LYS A 1 374 ? 22.948 12.569 33.750 1.00 85.56 374 LYS A O 1
ATOM 2984 N N . MET A 1 375 ? 21.176 11.667 32.745 1.00 83.94 375 MET A N 1
ATOM 2985 C CA . MET A 1 375 ? 21.476 12.276 31.450 1.00 83.94 375 MET A CA 1
ATOM 2986 C C . MET A 1 375 ? 21.268 13.793 31.450 1.00 83.94 375 MET A C 1
ATOM 2988 O O . MET A 1 375 ? 22.032 14.500 30.794 1.00 83.94 375 MET A O 1
ATOM 2992 N N . MET A 1 376 ? 20.270 14.285 32.192 1.00 86.00 376 MET A N 1
ATOM 2993 C CA . MET A 1 376 ? 20.053 15.717 32.419 1.00 86.00 376 MET A CA 1
ATOM 2994 C C . MET A 1 376 ? 21.215 16.347 33.190 1.00 86.00 376 MET A C 1
ATOM 2996 O O . MET A 1 376 ? 21.670 17.428 32.817 1.00 86.00 376 MET A O 1
ATOM 3000 N N . GLU A 1 377 ? 21.710 15.668 34.229 1.00 84.56 377 GLU A N 1
ATOM 3001 C CA . GLU A 1 377 ? 22.869 16.106 35.019 1.00 84.56 377 GLU A CA 1
ATOM 3002 C C . GLU A 1 377 ? 24.143 16.158 34.169 1.00 84.56 377 GLU A C 1
ATOM 3004 O O . GLU A 1 377 ? 24.840 17.172 34.134 1.00 84.56 377 GLU A O 1
ATOM 3009 N N . GLU A 1 378 ? 24.416 15.086 33.422 1.00 82.44 378 GLU A N 1
ATOM 3010 C CA . GLU A 1 378 ? 25.596 14.971 32.559 1.00 82.44 378 GLU A CA 1
ATOM 3011 C C . GLU A 1 378 ? 25.469 15.770 31.248 1.00 82.44 378 GLU A C 1
ATOM 3013 O O . GLU A 1 378 ? 26.437 15.863 30.491 1.00 82.44 378 GLU A O 1
ATOM 3018 N N . LYS A 1 379 ? 24.283 16.323 30.954 1.00 82.62 379 LYS A N 1
ATOM 3019 C CA . LYS A 1 379 ? 23.940 17.071 29.728 1.00 82.62 379 LYS A CA 1
ATOM 3020 C C . LYS A 1 379 ? 24.304 16.326 28.437 1.00 82.62 379 LYS A C 1
ATOM 3022 O O . LYS A 1 379 ? 24.706 16.931 27.442 1.00 82.62 379 LYS A O 1
ATOM 3027 N N . LYS A 1 380 ? 24.169 14.998 28.434 1.00 76.19 380 LYS A N 1
ATOM 3028 C CA . LYS A 1 380 ? 24.555 14.159 27.290 1.00 76.19 380 LYS A CA 1
ATOM 3029 C C . LYS A 1 380 ? 23.450 14.087 26.244 1.00 76.19 380 LYS A C 1
ATOM 3031 O O . LYS A 1 380 ? 22.315 13.735 26.554 1.00 76.19 380 LYS A O 1
ATOM 3036 N N . GLU A 1 381 ? 23.802 14.345 24.983 1.00 85.94 381 GLU A N 1
ATOM 3037 C CA . GLU A 1 381 ? 22.926 14.022 23.853 1.00 85.94 381 GLU A CA 1
ATOM 3038 C C . GLU A 1 381 ? 22.719 12.507 23.768 1.00 85.94 381 GLU A C 1
ATOM 3040 O O . GLU A 1 381 ? 23.655 11.717 23.928 1.00 85.94 381 GLU A O 1
ATOM 3045 N N . LYS A 1 382 ? 21.488 12.098 23.459 1.00 86.62 382 LYS A N 1
ATOM 3046 C CA . LYS A 1 382 ? 21.159 10.700 23.200 1.00 86.62 382 LYS A CA 1
ATOM 3047 C C . LYS A 1 382 ? 20.431 10.552 21.885 1.00 86.62 382 LYS A C 1
ATOM 3049 O O . LYS A 1 382 ? 19.466 11.256 21.608 1.00 86.62 382 LYS A O 1
ATOM 3054 N N . TRP A 1 383 ? 20.896 9.580 21.117 1.00 86.94 383 TRP A N 1
ATOM 3055 C CA . TRP A 1 383 ? 20.282 9.150 19.873 1.00 86.94 383 TRP A CA 1
ATOM 3056 C C . TRP A 1 383 ? 19.241 8.074 20.158 1.00 86.94 383 TRP A C 1
ATOM 3058 O O . TRP A 1 383 ? 19.491 7.155 20.948 1.00 86.94 383 TRP A O 1
ATOM 3068 N N . GLY A 1 384 ? 18.082 8.221 19.527 1.00 84.00 384 GLY A N 1
ATOM 3069 C CA . GLY A 1 384 ? 17.026 7.222 19.536 1.00 84.00 384 GLY A CA 1
ATOM 3070 C C . GLY A 1 384 ? 17.141 6.244 18.364 1.00 84.00 384 GLY A C 1
ATOM 3071 O O . GLY A 1 384 ? 18.166 6.214 17.676 1.00 84.00 384 GLY A O 1
ATOM 3072 N N . PRO A 1 385 ? 16.106 5.416 18.149 1.00 81.44 385 PRO A N 1
ATOM 3073 C CA . PRO A 1 385 ? 16.123 4.383 17.122 1.00 81.44 385 PRO A CA 1
ATOM 3074 C C . PRO A 1 385 ? 16.156 4.983 15.713 1.00 81.44 385 PRO A C 1
ATOM 3076 O O . PRO A 1 385 ? 15.476 5.969 15.431 1.00 81.44 385 PRO A O 1
ATOM 3079 N N . SER A 1 386 ? 16.922 4.353 14.824 1.00 83.44 386 SER A N 1
ATOM 3080 C CA . SER A 1 386 ? 16.879 4.632 13.389 1.00 83.44 386 SER A CA 1
ATOM 3081 C C . SER A 1 386 ? 15.540 4.203 12.805 1.00 83.44 386 SER A C 1
ATOM 3083 O O . SER A 1 386 ? 15.055 3.115 13.115 1.00 83.44 386 SER A O 1
ATOM 3085 N N . PHE A 1 387 ? 14.983 5.003 11.905 1.00 81.50 387 PHE A N 1
ATOM 3086 C CA . PHE A 1 387 ? 13.798 4.623 11.144 1.00 81.50 387 PHE A CA 1
ATOM 3087 C C . PHE A 1 387 ? 13.884 5.148 9.714 1.00 81.50 387 PHE A C 1
ATOM 3089 O O . PHE A 1 387 ? 14.513 6.173 9.445 1.00 81.50 387 PHE A O 1
ATOM 3096 N N . TYR A 1 388 ? 13.244 4.435 8.791 1.00 81.62 388 TYR A N 1
ATOM 3097 C CA . TYR A 1 388 ? 13.110 4.880 7.410 1.00 81.62 388 TYR A CA 1
ATOM 3098 C C . TYR A 1 388 ? 11.759 5.553 7.191 1.00 81.62 388 TYR A C 1
ATOM 3100 O O . TYR A 1 388 ? 10.722 5.017 7.577 1.00 81.62 388 TYR A O 1
ATOM 3108 N N . VAL A 1 389 ? 11.770 6.701 6.518 1.00 81.06 389 VAL A N 1
ATOM 3109 C CA . VAL A 1 389 ? 10.567 7.300 5.928 1.00 81.06 389 VAL A CA 1
ATOM 3110 C C . VAL A 1 389 ? 10.683 7.106 4.427 1.00 81.06 389 VAL A C 1
ATOM 3112 O O . VAL A 1 389 ? 11.485 7.769 3.774 1.00 81.06 389 VAL A O 1
ATOM 3115 N N . GLY A 1 390 ? 9.953 6.134 3.878 1.00 78.06 390 GLY A N 1
ATOM 3116 C CA . GLY A 1 390 ? 10.242 5.634 2.534 1.00 78.06 390 GLY A CA 1
ATOM 3117 C C . GLY A 1 390 ? 11.664 5.067 2.477 1.00 78.06 390 GLY A C 1
ATOM 3118 O O . GLY A 1 390 ? 11.980 4.128 3.199 1.00 78.06 390 GLY A O 1
ATOM 3119 N N . ARG A 1 391 ? 12.531 5.659 1.651 1.00 79.75 391 ARG A N 1
ATOM 3120 C CA . ARG A 1 391 ? 13.943 5.258 1.495 1.00 79.75 391 ARG A CA 1
ATOM 3121 C C . ARG A 1 391 ? 14.938 6.191 2.210 1.00 79.75 391 ARG A C 1
ATOM 3123 O O . ARG A 1 391 ? 16.140 5.952 2.157 1.00 79.75 391 ARG A O 1
ATOM 3130 N N . TYR A 1 392 ? 14.448 7.219 2.907 1.00 85.50 392 TYR A N 1
ATOM 3131 C CA . TYR A 1 392 ? 15.269 8.190 3.638 1.00 85.50 392 TYR A CA 1
ATOM 3132 C C . TYR A 1 392 ? 15.514 7.716 5.074 1.00 85.50 392 TYR A C 1
ATOM 3134 O O . TYR A 1 392 ? 14.559 7.417 5.795 1.00 85.50 392 TYR A O 1
ATOM 3142 N N . LEU A 1 393 ? 16.780 7.655 5.492 1.00 86.81 393 LEU A N 1
ATOM 3143 C CA . LEU A 1 393 ? 17.179 7.187 6.821 1.00 86.81 393 LEU A CA 1
ATOM 3144 C C . LEU A 1 393 ? 17.212 8.339 7.831 1.00 86.81 393 LEU A C 1
ATOM 3146 O O . LEU A 1 393 ? 17.988 9.284 7.688 1.00 86.81 393 LEU A O 1
ATOM 3150 N N . PHE A 1 394 ? 16.421 8.228 8.895 1.00 87.94 394 PHE A N 1
ATOM 3151 C CA . PHE A 1 394 ? 16.329 9.229 9.953 1.00 87.94 394 PHE A CA 1
ATOM 3152 C C . PHE A 1 394 ? 16.737 8.684 11.315 1.00 87.94 394 PHE A C 1
ATOM 3154 O O . PHE A 1 394 ? 16.518 7.517 11.638 1.00 87.94 394 PHE A O 1
ATOM 3161 N N . HIS A 1 395 ? 17.309 9.568 12.130 1.00 88.06 395 HIS A N 1
ATOM 3162 C CA . HIS A 1 395 ? 17.587 9.326 13.540 1.00 88.06 395 HIS A CA 1
ATOM 3163 C C . HIS A 1 395 ? 17.068 10.502 14.382 1.00 88.06 395 HIS A C 1
ATOM 3165 O O . HIS A 1 395 ? 17.400 11.658 14.089 1.00 88.06 395 HIS A O 1
ATOM 3171 N N . PRO A 1 396 ? 16.297 10.240 15.447 1.00 88.94 396 PRO A N 1
ATOM 3172 C CA . PRO A 1 396 ? 15.913 11.248 16.420 1.00 88.94 396 PRO A CA 1
ATOM 3173 C C . PRO A 1 396 ? 17.019 11.430 17.471 1.00 88.94 396 PRO A C 1
ATOM 3175 O O . PRO A 1 396 ? 17.756 10.488 17.785 1.00 88.94 396 PRO A O 1
ATOM 3178 N N . SER A 1 397 ? 17.114 12.619 18.061 1.00 90.56 397 SER A N 1
ATOM 3179 C CA . SER A 1 397 ? 17.946 12.844 19.243 1.00 90.56 397 SER A CA 1
ATOM 3180 C C . SER A 1 397 ? 17.308 13.773 20.267 1.00 90.56 397 SER A C 1
ATOM 3182 O O . SER A 1 397 ? 16.564 14.699 19.936 1.00 90.56 397 SER A O 1
ATOM 3184 N N . VAL A 1 398 ? 17.624 13.501 21.532 1.00 88.19 398 VAL A N 1
ATOM 3185 C CA . VAL A 1 398 ? 17.356 14.378 22.673 1.00 88.19 398 VAL A CA 1
ATOM 3186 C C . VAL A 1 398 ? 18.631 15.132 23.010 1.00 88.19 398 VAL A C 1
ATOM 3188 O O . VAL A 1 398 ? 19.690 14.519 23.161 1.00 88.19 398 VAL A O 1
ATOM 3191 N N . ARG A 1 399 ? 18.513 16.449 23.183 1.00 89.44 399 ARG A N 1
ATOM 3192 C CA . ARG A 1 399 ? 19.585 17.322 23.677 1.00 89.44 399 ARG A CA 1
ATOM 3193 C C . ARG A 1 399 ? 19.112 18.093 24.898 1.00 89.44 399 ARG A C 1
ATOM 3195 O O . ARG A 1 399 ? 17.953 18.490 24.962 1.00 89.44 399 ARG A O 1
ATOM 3202 N N . PHE A 1 400 ? 20.023 18.337 25.832 1.00 84.25 400 PHE A N 1
ATOM 3203 C CA . PHE A 1 400 ? 19.758 19.108 27.044 1.00 84.25 400 PHE A CA 1
ATOM 3204 C C . PHE A 1 400 ? 20.473 20.452 26.962 1.00 84.25 400 PHE A C 1
ATOM 3206 O O . PHE A 1 400 ? 21.665 20.512 26.661 1.00 84.25 400 PHE A O 1
ATOM 3213 N N . PHE A 1 401 ? 19.744 21.528 27.234 1.00 79.12 401 PHE A N 1
ATOM 3214 C CA . PHE A 1 401 ? 20.230 22.899 27.175 1.00 79.12 401 PHE A CA 1
ATOM 3215 C C . PHE A 1 401 ? 20.149 23.529 28.558 1.00 79.12 401 PHE A C 1
ATOM 3217 O O . PHE A 1 401 ? 19.126 23.470 29.237 1.00 79.12 401 PHE A O 1
ATOM 3224 N N . CYS A 1 402 ? 21.238 24.169 28.968 1.00 63.91 402 CYS A N 1
ATOM 3225 C CA . CYS A 1 402 ? 21.325 24.876 30.239 1.00 63.91 402 CYS A CA 1
ATOM 3226 C C . CYS A 1 402 ? 21.248 26.383 29.977 1.00 63.91 402 CYS A C 1
ATOM 3228 O O . CYS A 1 402 ? 22.256 27.080 30.052 1.00 63.91 402 CYS A O 1
ATOM 3230 N N . ASN A 1 403 ? 20.058 26.852 29.602 1.00 66.00 403 ASN A N 1
ATOM 3231 C CA . ASN A 1 403 ? 19.760 28.281 29.480 1.00 66.00 403 ASN A CA 1
ATOM 3232 C C . ASN A 1 403 ? 19.308 28.822 30.854 1.00 66.00 403 ASN A C 1
ATOM 3234 O O . ASN A 1 403 ? 19.450 28.130 31.861 1.00 66.00 403 ASN A O 1
ATOM 3238 N N . SER A 1 404 ? 18.722 30.025 30.922 1.00 72.38 404 SER A N 1
ATOM 3239 C CA . SER A 1 404 ? 18.147 30.581 32.167 1.00 72.38 404 SER A CA 1
ATOM 3240 C C . SER A 1 404 ? 17.152 29.632 32.853 1.00 72.38 404 SER A C 1
ATOM 3242 O O . SER A 1 404 ? 16.984 29.687 34.065 1.00 72.38 404 SER A O 1
ATOM 3244 N N . ILE A 1 405 ? 16.525 28.746 32.073 1.00 77.81 405 ILE A N 1
ATOM 3245 C CA . ILE A 1 405 ? 15.752 27.594 32.540 1.00 77.81 405 ILE A CA 1
ATOM 3246 C C . ILE A 1 405 ? 16.354 26.346 31.866 1.00 77.81 405 ILE A C 1
ATOM 3248 O O . ILE A 1 405 ? 16.487 26.344 30.633 1.00 77.81 405 ILE A O 1
ATOM 3252 N N . PRO A 1 406 ? 16.736 25.298 32.621 1.00 83.12 406 PRO A N 1
ATOM 3253 C CA . PRO A 1 406 ? 17.171 24.027 32.048 1.00 83.12 406 PRO A CA 1
ATOM 3254 C C . PRO A 1 406 ? 16.051 23.374 31.231 1.00 83.12 406 PRO A C 1
ATOM 3256 O O . PRO A 1 406 ? 14.949 23.152 31.737 1.00 83.12 406 PRO A O 1
ATOM 3259 N N . ASN A 1 407 ? 16.327 23.078 29.961 1.00 88.12 407 ASN A N 1
ATOM 3260 C CA . ASN A 1 407 ? 15.349 22.547 29.017 1.00 88.12 407 ASN A CA 1
ATOM 3261 C C . ASN A 1 407 ? 15.882 21.331 28.260 1.00 88.12 407 ASN A C 1
ATOM 3263 O O . ASN A 1 407 ? 17.069 21.221 27.954 1.00 88.12 407 ASN A O 1
ATOM 3267 N N . MET A 1 408 ? 14.962 20.454 27.883 1.00 90.56 408 MET A N 1
ATOM 3268 C CA . MET A 1 408 ? 15.183 19.385 26.924 1.00 90.56 408 MET A CA 1
ATOM 3269 C C . MET A 1 408 ? 14.641 19.812 25.556 1.00 90.56 408 MET A C 1
ATOM 3271 O O . MET A 1 408 ? 13.542 20.360 25.453 1.00 90.56 408 MET A O 1
ATOM 3275 N N . GLY A 1 409 ? 15.399 19.516 24.505 1.00 91.25 409 GLY A N 1
ATOM 3276 C CA . GLY A 1 409 ? 14.994 19.681 23.118 1.00 91.25 409 GLY A CA 1
ATOM 3277 C C . GLY A 1 409 ? 15.013 18.369 22.340 1.00 91.25 409 GLY A C 1
ATOM 3278 O O . GLY A 1 409 ? 15.794 17.462 22.639 1.00 91.25 409 GLY A O 1
ATOM 3279 N N . LEU A 1 410 ? 14.166 18.295 21.315 1.00 93.19 410 LEU A N 1
ATOM 3280 C CA . LEU A 1 410 ? 14.051 17.154 20.406 1.00 93.19 410 LEU A CA 1
ATOM 3281 C C . LEU A 1 410 ? 14.386 17.550 18.979 1.00 93.19 410 LEU A C 1
ATOM 3283 O O . LEU A 1 410 ? 13.892 18.560 18.472 1.00 93.19 410 LEU A O 1
ATOM 3287 N N . PHE A 1 411 ? 15.192 16.714 18.331 1.00 93.25 411 PHE A N 1
ATOM 3288 C CA . PHE A 1 411 ? 15.684 16.927 16.979 1.00 93.25 411 PHE A CA 1
ATOM 3289 C C . PHE A 1 411 ? 15.546 15.665 16.136 1.00 93.25 411 PHE A C 1
ATOM 3291 O O . PHE A 1 411 ? 15.559 14.545 16.645 1.00 93.25 411 PHE A O 1
ATOM 3298 N N . ILE A 1 412 ? 15.453 15.858 14.826 1.00 92.25 412 ILE A N 1
ATOM 3299 C CA . ILE A 1 412 ? 15.577 14.811 13.821 1.00 92.25 412 ILE A CA 1
ATOM 3300 C C . ILE A 1 412 ? 16.777 15.110 12.935 1.00 92.25 412 ILE A C 1
ATOM 3302 O O . ILE A 1 412 ? 17.072 16.264 12.624 1.00 92.25 412 ILE A O 1
ATOM 3306 N N . THR A 1 413 ? 17.488 14.065 12.536 1.00 92.69 413 THR A N 1
ATOM 3307 C CA . THR A 1 413 ? 18.626 14.167 11.631 1.00 92.69 413 THR A CA 1
ATOM 3308 C C . THR A 1 413 ? 18.480 13.164 10.505 1.00 92.69 413 THR A C 1
ATOM 3310 O O . THR A 1 413 ? 18.171 11.997 10.747 1.00 92.69 413 THR A O 1
ATOM 3313 N N . LEU A 1 414 ? 18.736 13.624 9.287 1.00 92.62 414 LEU A N 1
ATOM 3314 C CA . LEU A 1 414 ? 18.843 12.778 8.112 1.00 92.62 414 LEU A CA 1
ATOM 3315 C C . LEU A 1 414 ? 20.264 12.202 8.025 1.00 92.62 414 LEU A C 1
ATOM 3317 O O . LEU A 1 414 ? 21.245 12.948 8.062 1.00 92.62 414 LEU A O 1
ATOM 3321 N N . PHE A 1 415 ? 20.371 10.881 7.942 1.00 89.94 415 PHE A N 1
ATOM 3322 C CA . PHE A 1 415 ? 21.635 10.155 7.853 1.00 89.94 415 PHE A CA 1
ATOM 3323 C C . PHE A 1 415 ? 21.918 9.725 6.422 1.00 89.94 415 PHE A C 1
ATOM 3325 O O . PHE A 1 415 ? 20.987 9.516 5.645 1.00 89.94 415 PHE A O 1
ATOM 3332 N N . LYS A 1 416 ? 23.207 9.558 6.105 1.00 86.94 416 LYS A N 1
ATOM 3333 C CA . LYS A 1 416 ? 23.628 8.993 4.828 1.00 86.94 416 LYS A CA 1
ATOM 3334 C C . LYS A 1 416 ? 23.113 7.570 4.728 1.00 86.94 416 LYS A C 1
ATOM 3336 O O . LYS A 1 416 ? 23.564 6.681 5.454 1.00 86.94 416 LYS A O 1
ATOM 3341 N N . GLY A 1 417 ? 22.132 7.379 3.864 1.00 82.19 417 GLY A N 1
ATOM 3342 C CA . GLY A 1 417 ? 21.540 6.089 3.593 1.00 82.19 417 GLY A CA 1
ATOM 3343 C C . GLY A 1 417 ? 22.318 5.355 2.502 1.00 82.19 417 GLY A C 1
ATOM 3344 O O . GLY A 1 417 ? 22.947 5.975 1.641 1.00 82.19 417 GLY A O 1
ATOM 3345 N N . PRO A 1 418 ? 22.239 4.017 2.461 1.00 71.00 418 PRO A N 1
ATOM 3346 C CA . PRO A 1 418 ? 22.754 3.250 1.327 1.00 71.00 418 PRO A CA 1
ATOM 3347 C C . PRO A 1 418 ? 21.984 3.534 0.019 1.00 71.00 418 PRO A C 1
ATOM 3349 O O . PRO A 1 418 ? 22.454 3.155 -1.049 1.00 71.00 418 PRO A O 1
ATOM 3352 N N . TYR A 1 419 ? 20.834 4.219 0.093 1.00 72.94 419 TYR A N 1
ATOM 3353 C CA . TYR A 1 419 ? 19.927 4.497 -1.028 1.00 72.94 419 TYR A CA 1
ATOM 3354 C C . TYR A 1 419 ? 19.961 5.955 -1.505 1.00 72.94 419 TYR A C 1
ATOM 3356 O O . TYR A 1 419 ? 19.180 6.336 -2.372 1.00 72.94 419 TYR A O 1
ATOM 3364 N N . ASP A 1 420 ? 20.864 6.782 -0.975 1.00 78.69 420 ASP A N 1
ATOM 3365 C CA . ASP A 1 420 ? 20.887 8.224 -1.254 1.00 78.69 420 ASP A CA 1
ATOM 3366 C C . ASP A 1 420 ? 21.126 8.558 -2.736 1.00 78.69 420 ASP A C 1
ATOM 3368 O O . ASP A 1 420 ? 20.773 9.641 -3.194 1.00 78.69 420 ASP A O 1
ATOM 3372 N N . ASN A 1 421 ? 21.716 7.635 -3.501 1.00 79.75 421 ASN A N 1
ATOM 3373 C CA . ASN A 1 421 ? 21.955 7.794 -4.939 1.00 79.75 421 ASN A CA 1
ATOM 3374 C C . ASN A 1 421 ? 20.722 7.447 -5.795 1.00 79.75 421 ASN A C 1
ATOM 3376 O O . ASN A 1 421 ? 20.761 7.626 -7.007 1.00 79.75 421 ASN A O 1
ATOM 3380 N N . GLU A 1 422 ? 19.671 6.896 -5.186 1.00 73.12 422 GLU A N 1
ATOM 3381 C CA . GLU A 1 422 ? 18.509 6.289 -5.854 1.00 73.12 422 GLU A CA 1
ATOM 3382 C C . GLU A 1 422 ? 17.199 7.017 -5.523 1.00 73.12 422 GLU A C 1
ATOM 3384 O O . GLU A 1 422 ? 16.118 6.528 -5.846 1.00 73.12 422 GLU A O 1
ATOM 3389 N N . ILE A 1 423 ? 17.282 8.141 -4.807 1.00 79.69 423 ILE A N 1
ATOM 3390 C CA . ILE A 1 423 ? 16.132 8.873 -4.276 1.00 79.69 423 ILE A CA 1
ATOM 3391 C C . ILE A 1 423 ? 16.251 10.360 -4.591 1.00 79.69 423 ILE A C 1
ATOM 3393 O O . ILE A 1 423 ? 17.349 10.910 -4.693 1.00 79.69 423 ILE A O 1
ATOM 3397 N N . ALA A 1 424 ? 15.103 11.017 -4.750 1.00 84.56 424 ALA A N 1
ATOM 3398 C CA . ALA A 1 424 ? 15.044 12.439 -5.057 1.00 84.56 424 ALA A CA 1
ATOM 3399 C C . ALA A 1 424 ? 15.491 13.292 -3.860 1.00 84.56 424 ALA A C 1
ATOM 3401 O O . ALA A 1 424 ? 15.212 12.973 -2.704 1.00 84.56 424 ALA A O 1
ATOM 3402 N N . TRP A 1 425 ? 16.135 14.419 -4.144 1.00 90.44 425 TRP A N 1
ATOM 3403 C CA . TRP A 1 425 ? 16.588 15.374 -3.136 1.00 90.44 425 TRP A CA 1
ATOM 3404 C C . TRP A 1 425 ? 16.104 16.788 -3.470 1.00 90.44 425 TRP A C 1
ATOM 3406 O O . TRP A 1 425 ? 15.982 17.122 -4.648 1.00 90.44 425 TRP A O 1
ATOM 3416 N N . PRO A 1 426 ? 15.868 17.655 -2.469 1.00 91.88 426 PRO A N 1
ATOM 3417 C CA . PRO A 1 426 ? 15.859 17.375 -1.030 1.00 91.88 426 PRO A CA 1
ATOM 3418 C C . PRO A 1 426 ? 14.659 16.509 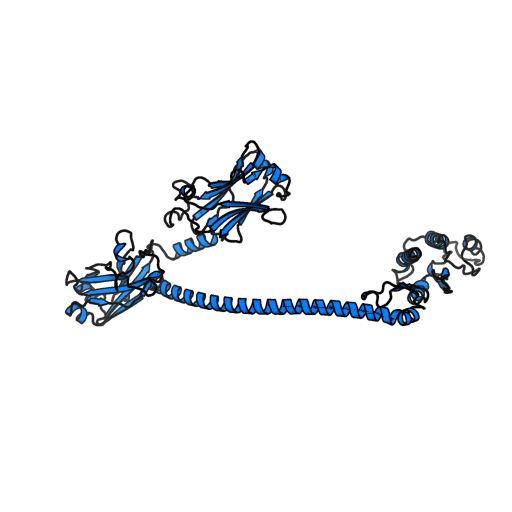-0.611 1.00 91.88 426 PRO A C 1
ATOM 3420 O O . PRO A 1 426 ? 13.682 16.398 -1.351 1.00 91.88 426 PRO A O 1
ATOM 3423 N N . PHE A 1 427 ? 14.716 15.918 0.582 1.00 90.81 427 PHE A N 1
ATOM 3424 C CA . PHE A 1 427 ? 13.587 15.185 1.153 1.00 90.81 427 PHE A CA 1
ATOM 3425 C C . PHE A 1 427 ? 12.379 16.115 1.364 1.00 90.81 427 PHE A C 1
ATOM 3427 O O . PHE A 1 427 ? 12.509 17.219 1.901 1.00 90.81 427 PHE A O 1
ATOM 3434 N N . ARG A 1 428 ? 11.192 15.670 0.930 1.00 86.94 428 ARG A N 1
ATOM 3435 C CA . ARG A 1 428 ? 9.927 16.424 0.979 1.00 86.94 428 ARG A CA 1
ATOM 3436 C C . ARG A 1 428 ? 8.793 15.530 1.477 1.00 86.94 428 ARG A C 1
ATOM 3438 O O . ARG A 1 428 ? 8.760 14.346 1.166 1.00 86.94 428 ARG A O 1
ATOM 3445 N N . MET A 1 429 ? 7.848 16.118 2.213 1.00 81.62 429 MET A N 1
ATOM 3446 C CA . MET A 1 429 ? 6.734 15.390 2.850 1.00 81.62 429 MET A CA 1
ATOM 3447 C C . MET A 1 429 ? 5.347 15.938 2.479 1.00 81.62 429 MET A C 1
ATOM 3449 O O . MET A 1 429 ? 4.350 15.549 3.074 1.00 81.62 429 MET A O 1
ATOM 3453 N N . GLY A 1 430 ? 5.256 16.853 1.507 1.00 83.75 430 GLY A N 1
ATOM 3454 C CA . GLY A 1 430 ? 3.986 17.485 1.134 1.00 83.75 430 GLY A CA 1
ATOM 3455 C C . GLY A 1 430 ? 3.302 18.161 2.330 1.00 83.75 430 GLY A C 1
ATOM 3456 O O . GLY A 1 430 ? 3.910 19.001 2.990 1.00 83.75 430 GLY A O 1
ATOM 3457 N N . ASN A 1 431 ? 2.051 17.770 2.603 1.00 82.19 431 ASN A N 1
ATOM 3458 C CA . ASN A 1 431 ? 1.258 18.251 3.742 1.00 82.19 431 ASN A CA 1
ATOM 3459 C C . ASN A 1 431 ? 1.520 17.481 5.046 1.00 82.19 431 ASN A C 1
ATOM 3461 O O . ASN A 1 431 ? 0.864 17.758 6.044 1.00 82.19 431 ASN A O 1
ATOM 3465 N N . ASP A 1 432 ? 2.440 16.522 5.073 1.00 86.31 432 ASP A N 1
ATOM 3466 C CA . ASP A 1 432 ? 2.744 15.773 6.288 1.00 86.31 432 ASP A CA 1
ATOM 3467 C C . ASP A 1 432 ? 3.774 16.500 7.170 1.00 86.31 432 ASP A C 1
ATOM 3469 O O . ASP A 1 432 ? 4.588 17.307 6.713 1.00 86.31 432 ASP A O 1
ATOM 3473 N N . ARG A 1 433 ? 3.746 16.194 8.469 1.00 89.06 433 ARG A N 1
ATOM 3474 C CA . ARG A 1 433 ? 4.673 16.726 9.476 1.00 89.06 433 ARG A CA 1
ATOM 3475 C C . ARG A 1 433 ? 5.154 15.626 10.406 1.00 89.06 433 ARG A C 1
ATOM 3477 O O . ARG A 1 433 ? 4.381 14.737 10.768 1.00 89.06 433 ARG A O 1
ATOM 3484 N N . PHE A 1 434 ? 6.404 15.728 10.851 1.00 91.19 434 PHE A N 1
ATOM 3485 C CA . PHE A 1 434 ? 6.857 14.932 11.988 1.00 91.19 434 PHE A CA 1
ATOM 3486 C C . PHE A 1 434 ? 6.233 15.481 13.264 1.00 91.19 434 PHE A C 1
ATOM 3488 O O . PHE A 1 434 ? 6.175 16.694 13.456 1.00 91.19 434 PHE A O 1
ATOM 3495 N N . ILE A 1 435 ? 5.807 14.593 14.150 1.00 91.44 435 ILE A N 1
ATOM 3496 C CA . ILE A 1 435 ? 5.331 14.919 15.488 1.00 91.44 435 ILE A CA 1
ATOM 3497 C C . ILE A 1 435 ? 6.167 14.132 16.483 1.00 91.44 435 ILE A C 1
ATOM 3499 O O . ILE A 1 435 ? 6.297 12.912 16.383 1.00 91.44 435 ILE A O 1
ATOM 3503 N N . PHE A 1 436 ? 6.701 14.861 17.451 1.00 92.56 436 PHE A N 1
ATOM 3504 C CA . PHE A 1 436 ? 7.252 14.321 18.678 1.00 92.56 436 PHE A CA 1
ATOM 3505 C C . PHE A 1 436 ? 6.222 14.483 19.780 1.00 92.56 436 PHE A C 1
ATOM 3507 O O . PHE A 1 436 ? 5.731 15.592 19.976 1.00 92.56 436 PHE A O 1
ATOM 3514 N N . ALA A 1 437 ? 5.928 13.413 20.505 1.00 92.38 437 ALA A N 1
ATOM 3515 C CA . ALA A 1 437 ? 5.041 13.437 21.654 1.00 92.38 437 ALA A CA 1
ATOM 3516 C C . ALA A 1 437 ? 5.718 12.782 22.859 1.00 92.38 437 ALA A C 1
ATOM 3518 O O . ALA A 1 437 ? 6.127 11.628 22.788 1.00 92.38 437 ALA A O 1
ATOM 3519 N N . ILE A 1 438 ? 5.833 13.499 23.971 1.00 93.25 438 ILE A N 1
ATOM 3520 C CA . ILE A 1 438 ? 6.207 12.915 25.260 1.00 93.25 438 ILE A CA 1
ATOM 3521 C C . ILE A 1 438 ? 4.951 12.285 25.856 1.00 93.25 438 ILE A C 1
ATOM 3523 O O . ILE A 1 438 ? 3.910 12.944 25.924 1.00 93.25 438 ILE A O 1
ATOM 3527 N N . LEU A 1 439 ? 5.049 11.016 26.247 1.00 92.12 439 LEU A N 1
ATOM 3528 C CA . LEU A 1 439 ? 3.920 10.257 26.775 1.00 92.12 439 LEU A CA 1
ATOM 3529 C C . LEU A 1 439 ? 3.852 10.337 28.303 1.00 92.12 439 LEU A C 1
ATOM 3531 O O . LEU A 1 439 ? 4.887 10.275 28.967 1.00 92.12 439 LEU A O 1
ATOM 3535 N N . ASP A 1 440 ? 2.641 10.438 28.851 1.00 89.75 440 ASP A N 1
ATOM 3536 C CA . ASP A 1 440 ? 2.394 10.258 30.288 1.00 89.75 440 ASP A CA 1
ATOM 3537 C C . ASP A 1 440 ? 2.392 8.765 30.694 1.00 89.75 440 ASP A C 1
ATOM 3539 O O . ASP A 1 440 ? 2.604 7.870 29.867 1.00 89.75 440 ASP A O 1
ATOM 3543 N N . LYS A 1 441 ? 2.147 8.469 31.981 1.00 84.88 441 LYS A N 1
ATOM 3544 C CA . LYS A 1 441 ? 2.101 7.081 32.491 1.00 84.88 441 LYS A CA 1
ATOM 3545 C C . LYS A 1 441 ? 0.968 6.249 31.885 1.00 84.88 441 LYS A C 1
ATOM 3547 O O . LYS A 1 441 ? 1.044 5.023 31.900 1.00 84.88 441 LYS A O 1
ATOM 3552 N N . GLN A 1 442 ? -0.079 6.901 31.388 1.00 84.31 442 GLN A N 1
ATOM 3553 C CA . GLN A 1 442 ? -1.244 6.282 30.763 1.00 84.31 442 GLN A CA 1
ATOM 3554 C C . GLN A 1 442 ? -1.062 6.114 29.244 1.00 84.31 442 GLN A C 1
ATOM 3556 O O . GLN A 1 442 ? -1.886 5.468 28.600 1.00 84.31 442 GLN A O 1
ATOM 3561 N N . GLY A 1 443 ? 0.026 6.643 28.675 1.00 84.38 443 GLY A N 1
ATOM 3562 C CA . GLY A 1 443 ? 0.343 6.571 27.252 1.00 84.38 443 GLY A CA 1
ATOM 3563 C C . GLY A 1 443 ? -0.264 7.695 26.406 1.00 84.38 443 GLY A C 1
ATOM 3564 O O . GLY A 1 443 ? -0.203 7.610 25.178 1.00 84.38 443 GLY A O 1
ATOM 3565 N N . ASN A 1 444 ? -0.826 8.742 27.018 1.00 88.69 444 ASN A N 1
ATOM 3566 C CA . ASN A 1 444 ? -1.368 9.891 26.292 1.00 88.69 444 ASN A CA 1
ATOM 3567 C C . ASN A 1 444 ? -0.263 10.869 25.878 1.00 88.69 444 ASN A C 1
ATOM 3569 O O . ASN A 1 444 ? 0.762 11.000 26.544 1.00 88.69 444 ASN A O 1
ATOM 3573 N N . GLU A 1 445 ? -0.496 11.602 24.788 1.00 90.69 445 GLU A N 1
ATOM 3574 C CA . GLU A 1 445 ? 0.415 12.622 24.253 1.00 90.69 445 GLU A CA 1
ATOM 3575 C C . GLU A 1 445 ? 0.370 13.897 25.115 1.00 90.69 445 GLU A C 1
ATOM 3577 O O . GLU A 1 445 ? -0.377 14.829 24.828 1.00 90.69 445 GLU A O 1
ATOM 3582 N N . ALA A 1 446 ? 1.160 13.935 26.190 1.00 89.81 446 ALA A N 1
ATOM 3583 C CA . ALA A 1 446 ? 1.136 15.018 27.175 1.00 89.81 446 ALA A CA 1
ATOM 3584 C C . ALA A 1 446 ? 1.805 16.310 26.678 1.00 89.81 446 ALA A C 1
ATOM 3586 O O . ALA A 1 446 ? 1.332 17.408 26.967 1.00 89.81 446 ALA A O 1
ATOM 3587 N N . VAL A 1 447 ? 2.907 16.189 25.929 1.00 91.25 447 VAL A N 1
ATOM 3588 C CA . VAL A 1 447 ? 3.607 17.332 25.318 1.00 91.25 447 VAL A CA 1
ATOM 3589 C C . VAL A 1 447 ? 3.955 16.993 23.883 1.00 91.25 447 VAL A C 1
ATOM 3591 O O . VAL A 1 447 ? 4.696 16.044 23.638 1.00 91.25 447 VAL A O 1
ATOM 3594 N N . THR A 1 448 ? 3.455 17.781 22.932 1.00 90.88 448 THR A N 1
ATOM 3595 C CA . THR A 1 448 ? 3.679 17.553 21.501 1.00 90.88 448 THR A CA 1
ATOM 3596 C C . THR A 1 448 ? 4.402 18.712 20.837 1.00 90.88 448 THR A C 1
ATOM 3598 O O . THR A 1 448 ? 4.088 19.871 21.098 1.00 90.88 448 THR A O 1
ATOM 3601 N N . ASN A 1 449 ? 5.293 18.410 19.899 1.00 92.12 449 ASN A N 1
ATOM 3602 C CA . ASN A 1 449 ? 5.869 19.391 18.988 1.00 92.12 449 ASN A CA 1
ATOM 3603 C C . ASN A 1 449 ? 5.911 18.845 17.565 1.00 92.12 449 ASN A C 1
ATOM 3605 O O . ASN A 1 449 ? 6.215 17.672 17.353 1.00 92.12 449 ASN A O 1
ATOM 3609 N N . SER A 1 450 ? 5.644 19.711 16.589 1.00 90.56 450 SER A N 1
ATOM 3610 C CA . SER A 1 450 ? 5.612 19.327 15.184 1.00 90.56 450 SER A CA 1
ATOM 3611 C C . SER A 1 450 ? 6.692 20.014 14.363 1.00 90.56 450 SER A C 1
ATOM 3613 O O . SER A 1 450 ? 6.850 21.231 14.437 1.00 90.56 450 SER A O 1
ATOM 3615 N N . ILE A 1 451 ? 7.364 19.249 13.510 1.00 89.44 451 ILE A N 1
ATOM 3616 C CA . ILE A 1 451 ? 8.297 19.758 12.509 1.00 89.44 451 ILE A CA 1
ATOM 3617 C C . ILE A 1 451 ? 7.609 19.735 11.148 1.00 89.44 451 ILE A C 1
ATOM 3619 O O . ILE A 1 451 ? 7.308 18.670 10.607 1.00 89.44 451 ILE A O 1
ATOM 3623 N N . ILE A 1 452 ? 7.392 20.927 10.595 1.00 87.94 452 ILE A N 1
ATOM 3624 C CA . ILE A 1 452 ? 6.881 21.126 9.237 1.00 87.94 452 ILE A CA 1
ATOM 3625 C C . ILE A 1 452 ? 8.063 21.474 8.336 1.00 87.94 452 ILE A C 1
ATOM 3627 O O . ILE A 1 452 ? 8.811 22.416 8.617 1.00 87.94 452 ILE A O 1
ATOM 3631 N N . LEU A 1 453 ? 8.228 20.724 7.248 1.00 87.44 453 LEU A N 1
ATOM 3632 C CA . LEU A 1 453 ? 9.241 21.032 6.246 1.00 87.44 453 LEU A CA 1
ATOM 3633 C C . LEU A 1 453 ? 8.750 22.184 5.364 1.00 87.44 453 LEU A C 1
ATOM 3635 O O . LEU A 1 453 ? 7.617 22.198 4.893 1.00 87.44 453 LEU A O 1
ATOM 3639 N N . SER A 1 454 ? 9.616 23.169 5.162 1.00 86.50 454 SER A N 1
ATOM 3640 C CA . SER A 1 454 ? 9.367 24.368 4.367 1.00 86.50 454 SER A CA 1
ATOM 3641 C C . SER A 1 454 ? 10.656 24.814 3.684 1.00 86.50 454 SER A C 1
ATOM 3643 O O . SER A 1 454 ? 11.748 24.361 4.028 1.00 86.50 454 SER A O 1
ATOM 3645 N N . GLU A 1 455 ? 10.562 25.762 2.758 1.00 85.62 455 GLU A N 1
ATOM 3646 C CA . GLU A 1 455 ? 11.743 26.309 2.078 1.00 85.62 455 GLU A CA 1
ATOM 3647 C C . GLU A 1 455 ? 12.781 26.891 3.052 1.00 85.62 455 GLU A C 1
ATOM 3649 O O . GLU A 1 455 ? 13.977 26.838 2.788 1.00 85.62 455 GLU A O 1
ATOM 3654 N N . LYS A 1 456 ? 12.352 27.355 4.234 1.00 87.94 456 LYS A N 1
ATOM 3655 C CA . LYS A 1 456 ? 13.246 27.922 5.255 1.00 87.94 456 LYS A CA 1
ATOM 3656 C C . LYS A 1 456 ? 14.162 26.888 5.916 1.00 87.94 456 LYS A C 1
ATOM 3658 O O . LYS A 1 456 ? 15.239 27.244 6.382 1.00 87.94 456 LYS A O 1
ATOM 3663 N N . ASN A 1 457 ? 13.745 25.624 5.993 1.00 90.25 457 ASN A N 1
ATOM 3664 C CA . ASN A 1 457 ? 14.477 24.563 6.699 1.00 90.25 457 ASN A CA 1
ATOM 3665 C C . ASN A 1 457 ? 14.881 23.390 5.793 1.00 90.25 457 ASN A C 1
ATOM 3667 O O . ASN A 1 457 ? 15.492 22.435 6.265 1.00 90.25 457 ASN A O 1
ATOM 3671 N N . ILE A 1 458 ? 14.614 23.479 4.487 1.00 89.62 458 ILE A N 1
ATOM 3672 C CA . ILE A 1 458 ? 14.893 22.412 3.519 1.00 89.62 458 ILE A CA 1
ATOM 3673 C C . ILE A 1 458 ? 16.379 22.028 3.444 1.00 89.62 458 ILE A C 1
ATOM 3675 O O . ILE A 1 458 ? 16.707 20.881 3.153 1.00 89.62 458 ILE A O 1
ATOM 3679 N N . HIS A 1 459 ? 17.282 22.956 3.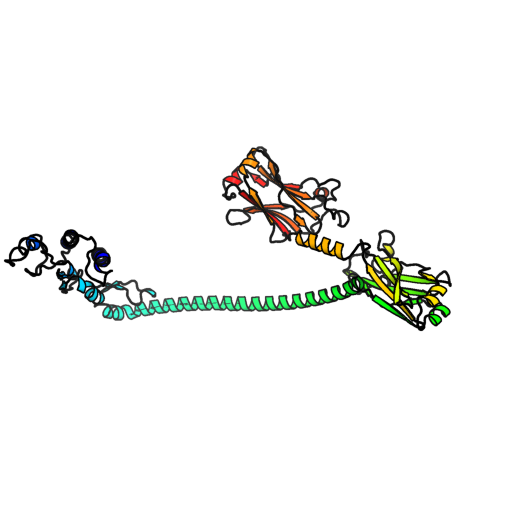774 1.00 91.62 459 HIS A N 1
ATOM 3680 C CA . HIS A 1 459 ? 18.729 22.731 3.780 1.00 91.62 459 HIS A CA 1
ATOM 3681 C C . HIS A 1 459 ? 19.190 21.699 4.828 1.00 91.62 459 HIS A C 1
ATOM 3683 O O . HIS A 1 459 ? 20.248 21.106 4.662 1.00 91.62 459 HIS A O 1
ATOM 3689 N N . PHE A 1 460 ? 18.397 21.415 5.870 1.00 92.38 460 PHE A N 1
ATOM 3690 C CA . PHE A 1 460 ? 18.676 20.320 6.815 1.00 92.38 460 PHE A CA 1
ATOM 3691 C C . PHE A 1 460 ? 18.339 18.932 6.243 1.00 92.38 460 PHE A C 1
ATOM 3693 O O . PHE A 1 460 ? 18.750 17.907 6.787 1.00 92.38 460 PHE A O 1
ATOM 3700 N N . PHE A 1 461 ? 17.611 18.889 5.128 1.00 93.94 461 PHE A N 1
ATOM 3701 C CA . PHE A 1 461 ? 17.027 17.684 4.538 1.00 93.94 461 PHE A CA 1
ATOM 3702 C C . PHE A 1 461 ? 17.499 17.453 3.090 1.00 93.94 461 PHE A C 1
ATOM 3704 O O . PHE A 1 461 ? 16.834 16.776 2.305 1.00 93.94 461 PHE A O 1
ATOM 3711 N N . VAL A 1 462 ? 18.646 18.029 2.723 1.00 93.38 462 VAL A N 1
ATOM 3712 C CA . VAL A 1 462 ? 19.342 17.775 1.449 1.00 93.38 462 VAL A CA 1
ATOM 3713 C C . VAL A 1 462 ? 20.108 16.452 1.495 1.00 93.38 462 VAL A C 1
ATOM 3715 O O . VAL A 1 462 ? 20.217 15.832 2.550 1.00 93.38 462 VAL A O 1
ATOM 3718 N N . ARG A 1 463 ? 20.662 16.022 0.360 1.00 94.62 463 ARG A N 1
ATOM 3719 C CA . ARG A 1 463 ? 21.485 14.811 0.295 1.00 94.62 463 ARG A CA 1
ATOM 3720 C C . ARG A 1 463 ? 22.683 14.908 1.253 1.00 94.62 463 ARG A C 1
ATOM 3722 O O . ARG A 1 463 ? 23.445 15.865 1.127 1.00 94.62 463 ARG A O 1
ATOM 3729 N N . PRO A 1 464 ? 22.891 13.934 2.156 1.00 91.88 464 PRO A N 1
ATOM 3730 C CA . PRO A 1 464 ? 24.055 13.926 3.030 1.00 91.88 464 PRO A CA 1
ATOM 3731 C C . PRO A 1 464 ? 25.360 13.756 2.250 1.00 91.88 464 PRO A C 1
ATOM 3733 O O . PRO A 1 464 ? 25.593 12.745 1.586 1.00 91.88 464 PRO A O 1
ATOM 3736 N N . GLU A 1 465 ? 26.244 14.743 2.358 1.00 88.19 465 GLU A N 1
ATOM 3737 C CA . GLU A 1 465 ? 27.608 14.644 1.826 1.00 88.19 465 GLU A CA 1
ATOM 3738 C C . GLU A 1 465 ? 28.493 13.808 2.770 1.00 88.19 465 GLU A C 1
ATOM 3740 O O . GLU A 1 465 ? 29.232 12.917 2.336 1.00 88.19 465 GLU A O 1
ATOM 3745 N N . GLY A 1 466 ? 28.340 14.039 4.079 1.00 88.31 466 GLY A N 1
ATOM 3746 C CA . GLY A 1 466 ? 28.965 13.283 5.168 1.00 88.31 466 GLY A CA 1
ATOM 3747 C C . GLY A 1 466 ? 28.072 12.162 5.723 1.00 88.31 466 GLY A C 1
ATOM 3748 O O . GLY A 1 466 ? 27.067 11.821 5.111 1.00 88.31 466 GLY A O 1
ATOM 3749 N N . PRO A 1 467 ? 28.389 11.580 6.897 1.00 84.00 467 PRO A N 1
ATOM 3750 C CA . PRO A 1 467 ? 27.596 10.492 7.487 1.00 84.00 467 PRO A CA 1
ATOM 3751 C C . PRO A 1 467 ? 26.158 10.904 7.845 1.00 84.00 467 PRO A C 1
ATOM 3753 O O . PRO A 1 467 ? 25.297 10.042 8.011 1.00 84.00 467 PRO A O 1
ATOM 3756 N N . ARG A 1 468 ? 25.898 12.208 7.992 1.00 91.50 468 ARG A N 1
ATOM 3757 C CA . ARG A 1 468 ? 24.592 12.792 8.309 1.00 91.50 468 ARG A CA 1
ATOM 3758 C C . ARG A 1 468 ? 24.579 14.299 8.065 1.00 91.50 468 ARG A C 1
ATOM 3760 O O . ARG A 1 468 ? 25.638 14.925 8.052 1.00 91.50 468 ARG A O 1
ATOM 3767 N N . ASN A 1 469 ? 23.382 14.867 7.983 1.00 93.44 469 ASN A N 1
ATOM 3768 C CA . ASN A 1 469 ? 23.160 16.310 7.985 1.00 93.44 469 ASN A CA 1
ATOM 3769 C C . ASN A 1 469 ? 23.178 16.901 9.401 1.00 93.44 469 ASN A C 1
ATOM 3771 O O . ASN A 1 469 ? 23.216 16.191 10.409 1.00 93.44 469 ASN A O 1
ATOM 3775 N N . SER A 1 470 ? 23.096 18.229 9.478 1.00 92.12 470 SER A N 1
ATOM 3776 C CA . SER A 1 470 ? 22.782 18.934 10.720 1.00 92.12 470 SER A CA 1
ATOM 3777 C C . SER A 1 470 ? 21.371 18.585 11.210 1.00 92.12 470 SER A C 1
ATOM 3779 O O . SER A 1 470 ? 20.439 18.440 10.421 1.00 92.12 470 SER A O 1
ATOM 3781 N N . ALA A 1 471 ? 21.214 18.458 12.527 1.00 91.25 471 ALA A N 1
ATOM 3782 C CA . ALA A 1 471 ? 19.936 18.124 13.151 1.00 91.25 471 ALA A CA 1
ATOM 3783 C C . ALA A 1 471 ? 18.972 19.321 13.135 1.00 91.25 471 ALA A C 1
ATOM 3785 O O . ALA A 1 471 ? 19.386 20.443 13.430 1.00 91.25 471 ALA A O 1
ATOM 3786 N N . TYR A 1 472 ? 17.686 19.076 12.880 1.00 93.50 472 TYR A N 1
ATOM 3787 C CA . TYR A 1 472 ? 16.629 20.091 12.918 1.00 93.50 472 TYR A CA 1
ATOM 3788 C C . TYR A 1 472 ? 15.561 19.735 13.953 1.00 93.50 472 TYR A C 1
ATOM 3790 O O . TYR A 1 472 ? 15.172 18.575 14.075 1.00 93.50 472 TYR A O 1
ATOM 3798 N N . GLY A 1 473 ? 15.093 20.713 14.730 1.00 91.50 473 GLY A N 1
ATOM 3799 C CA . GLY A 1 473 ? 14.220 20.437 15.868 1.00 91.50 473 GLY A CA 1
ATOM 3800 C C . GLY A 1 473 ? 13.892 21.637 16.739 1.00 91.50 473 GLY A C 1
ATOM 3801 O O . GLY A 1 473 ? 14.070 22.783 16.334 1.00 91.50 473 GLY A O 1
ATOM 3802 N N . CYS A 1 474 ? 13.403 21.355 17.946 1.00 89.31 474 CYS A N 1
ATOM 3803 C CA . CYS A 1 474 ? 13.027 22.353 18.941 1.00 89.31 474 CYS A CA 1
ATOM 3804 C C . CYS A 1 474 ? 13.922 22.223 20.175 1.00 89.31 474 CYS A C 1
ATOM 3806 O O . CYS A 1 474 ? 13.919 21.183 20.828 1.00 89.31 474 CYS A O 1
ATOM 3808 N N . ALA A 1 475 ? 14.679 23.277 20.493 1.00 86.56 475 ALA A N 1
ATOM 3809 C CA . ALA A 1 475 ? 15.619 23.287 21.616 1.00 86.56 475 ALA A CA 1
ATOM 3810 C C . ALA A 1 475 ? 14.943 23.442 22.992 1.00 86.56 475 ALA A C 1
ATOM 3812 O O . ALA A 1 475 ? 15.439 22.904 23.975 1.00 86.56 475 ALA A O 1
ATOM 3813 N N . ASN A 1 476 ? 13.809 24.145 23.056 1.00 85.75 476 ASN A N 1
ATOM 3814 C CA . ASN A 1 476 ? 13.097 24.458 24.300 1.00 85.75 476 ASN A CA 1
ATOM 3815 C C . ASN A 1 476 ? 11.735 23.755 24.323 1.00 85.75 476 ASN A C 1
ATOM 3817 O O . ASN A 1 476 ? 10.697 24.410 24.367 1.00 85.75 476 ASN A O 1
ATOM 3821 N N . LEU A 1 477 ? 11.731 22.425 24.208 1.00 88.38 477 LEU A N 1
ATOM 3822 C CA . LEU A 1 477 ? 10.484 21.663 24.154 1.00 88.38 477 LEU A CA 1
ATOM 3823 C C . LEU A 1 477 ? 9.801 21.594 25.524 1.00 88.38 477 LEU A C 1
ATOM 3825 O O . LEU A 1 477 ? 8.584 21.728 25.615 1.00 88.38 477 LEU A O 1
ATOM 3829 N N . ILE A 1 478 ? 10.582 21.332 26.571 1.00 89.56 478 ILE A N 1
ATOM 3830 C CA . ILE A 1 478 ? 10.079 21.079 27.922 1.00 89.56 478 ILE A CA 1
ATOM 3831 C C . ILE A 1 478 ? 11.173 21.390 28.953 1.00 89.56 478 ILE A C 1
ATOM 3833 O O . ILE A 1 478 ? 12.343 21.062 28.733 1.00 89.56 478 ILE A O 1
ATOM 3837 N N . SER A 1 479 ? 10.809 22.006 30.080 1.00 89.44 479 SER A N 1
ATOM 3838 C CA . SER A 1 479 ? 11.757 22.270 31.168 1.00 89.44 479 SER A CA 1
ATOM 3839 C C . SER A 1 479 ? 12.002 21.027 32.018 1.00 89.44 479 SER A C 1
ATOM 3841 O O . SER A 1 479 ? 11.146 20.144 32.112 1.00 89.44 479 SER A O 1
ATOM 3843 N N . HIS A 1 480 ? 13.165 20.961 32.668 1.00 87.06 480 HIS A N 1
ATOM 3844 C CA . HIS A 1 480 ? 13.487 19.850 33.570 1.00 87.06 480 HIS A CA 1
ATOM 3845 C C . HIS A 1 480 ? 12.443 19.737 34.692 1.00 87.06 480 HIS A C 1
ATOM 3847 O O . HIS A 1 480 ? 11.909 18.654 34.922 1.00 87.06 480 HIS A O 1
ATOM 3853 N N . ASP A 1 481 ? 12.063 20.862 35.304 1.00 85.50 481 ASP A N 1
ATOM 3854 C CA . ASP A 1 481 ? 11.048 20.902 36.364 1.00 85.50 481 ASP A CA 1
ATOM 3855 C C . ASP A 1 481 ? 9.698 20.355 35.894 1.00 85.50 481 ASP A C 1
ATOM 3857 O O . ASP A 1 481 ? 9.024 19.635 36.628 1.00 85.50 481 ASP A O 1
ATOM 3861 N N . TYR A 1 482 ? 9.298 20.653 34.653 1.00 86.69 482 TYR A N 1
ATOM 3862 C CA . TYR A 1 482 ? 8.040 20.147 34.111 1.00 86.69 482 TYR A CA 1
ATOM 3863 C C . TYR A 1 482 ? 8.078 18.626 33.917 1.00 86.69 482 TYR A C 1
ATOM 3865 O O . TYR A 1 482 ? 7.070 17.969 34.157 1.00 86.69 482 TYR A O 1
ATOM 3873 N N . ILE A 1 483 ? 9.229 18.048 33.549 1.00 85.06 483 ILE A N 1
ATOM 3874 C CA . ILE A 1 483 ? 9.387 16.588 33.431 1.00 85.06 483 ILE A CA 1
ATOM 3875 C C . ILE A 1 483 ? 9.156 15.896 34.782 1.00 85.06 483 ILE A C 1
ATOM 3877 O O . ILE A 1 483 ? 8.444 14.892 34.834 1.00 85.06 483 ILE A O 1
ATOM 3881 N N . PHE A 1 484 ? 9.712 16.438 35.869 1.00 81.88 484 PHE A N 1
ATOM 3882 C CA . PHE A 1 484 ? 9.595 15.838 37.203 1.00 81.88 484 PHE A CA 1
ATOM 3883 C C . PHE A 1 484 ? 8.239 16.098 37.870 1.00 81.88 484 PHE A C 1
ATOM 3885 O O . PHE A 1 484 ? 7.687 15.200 38.499 1.00 81.88 484 PHE A O 1
ATOM 3892 N N . ASN A 1 485 ? 7.668 17.292 37.698 1.00 80.38 485 ASN A N 1
ATOM 3893 C CA . ASN A 1 485 ? 6.461 17.703 38.422 1.00 80.38 485 ASN A CA 1
ATOM 3894 C C . ASN A 1 485 ? 5.148 17.174 37.815 1.00 80.38 485 ASN A C 1
ATOM 3896 O O . ASN A 1 485 ? 4.104 17.263 38.457 1.00 80.38 485 ASN A O 1
ATOM 3900 N N . ARG A 1 486 ? 5.162 16.661 36.575 1.00 73.31 486 ARG A N 1
ATOM 3901 C CA . ARG A 1 486 ? 3.951 16.252 35.826 1.00 73.31 486 ARG A CA 1
ATOM 3902 C C . ARG A 1 486 ? 3.802 14.748 35.635 1.00 73.31 486 ARG A C 1
ATOM 3904 O O . ARG A 1 486 ? 3.062 14.326 34.754 1.00 73.31 486 ARG A O 1
ATOM 3911 N N . ASP A 1 487 ? 4.480 13.939 36.447 1.00 74.25 487 ASP A N 1
ATOM 3912 C CA . ASP A 1 487 ? 4.362 12.478 36.382 1.00 74.25 487 ASP A CA 1
ATOM 3913 C C . ASP A 1 487 ? 4.708 11.885 34.996 1.00 74.25 487 ASP A C 1
ATOM 3915 O O . ASP A 1 487 ? 4.279 10.790 34.653 1.00 74.25 487 ASP A O 1
ATOM 3919 N N . LEU A 1 488 ? 5.540 12.562 34.197 1.00 84.19 488 LEU A N 1
ATOM 3920 C CA . LEU A 1 488 ? 5.928 12.107 32.850 1.00 84.19 488 LEU A CA 1
ATOM 3921 C C . LEU A 1 488 ? 6.941 10.949 32.863 1.00 84.19 488 LEU A C 1
ATOM 3923 O O . LEU A 1 488 ? 7.304 10.416 31.816 1.00 84.19 488 LEU A O 1
ATOM 3927 N N . LEU A 1 489 ? 7.418 10.564 34.048 1.00 85.94 489 LEU A N 1
ATOM 3928 C CA . LEU A 1 489 ? 8.412 9.515 34.235 1.00 85.94 489 LEU A CA 1
ATOM 3929 C C . LEU A 1 489 ? 7.777 8.230 34.761 1.00 85.94 489 LEU A C 1
ATOM 3931 O O . LEU A 1 489 ? 7.073 8.232 35.771 1.00 85.94 489 LEU A O 1
ATOM 3935 N N . ILE A 1 490 ? 8.122 7.107 34.133 1.00 83.12 490 ILE A N 1
ATOM 3936 C CA . ILE A 1 490 ? 7.847 5.763 34.654 1.00 83.12 490 ILE A CA 1
ATOM 3937 C C . ILE A 1 490 ? 9.186 5.153 35.064 1.00 83.12 490 ILE A C 1
ATOM 3939 O O . ILE A 1 490 ? 9.991 4.808 34.204 1.00 83.12 490 ILE A O 1
ATOM 3943 N N . GLY A 1 491 ? 9.458 5.047 36.369 1.00 79.88 491 GLY A N 1
ATOM 3944 C CA . GLY A 1 491 ? 10.686 4.413 36.872 1.00 79.88 491 GLY A CA 1
ATOM 3945 C C . GLY A 1 491 ? 11.973 5.024 36.299 1.00 79.88 491 GLY A C 1
ATOM 3946 O O . GLY A 1 491 ? 12.809 4.299 35.768 1.00 79.88 491 GLY A O 1
ATOM 3947 N N . ASN A 1 492 ? 12.102 6.359 36.343 1.00 88.12 492 ASN A N 1
ATOM 3948 C CA . ASN A 1 492 ? 13.223 7.125 35.764 1.00 88.12 492 ASN A CA 1
ATOM 3949 C C . ASN A 1 492 ? 13.390 6.973 34.234 1.00 88.12 492 ASN A C 1
ATOM 3951 O O . ASN A 1 492 ? 14.463 7.227 33.679 1.00 88.12 492 ASN A O 1
ATOM 3955 N N . CYS A 1 493 ? 12.327 6.550 33.547 1.00 88.31 493 CYS A N 1
ATOM 3956 C CA . CYS A 1 493 ? 12.290 6.453 32.097 1.00 88.31 493 CYS A CA 1
ATOM 3957 C C . CYS A 1 493 ? 11.317 7.472 31.504 1.00 88.31 493 CYS A C 1
ATOM 3959 O O . CYS A 1 493 ? 10.215 7.651 32.024 1.00 88.31 493 CYS A O 1
ATOM 3961 N N . LEU A 1 494 ? 11.711 8.089 30.391 1.00 92.38 494 LEU A N 1
ATOM 3962 C CA . LEU A 1 494 ? 10.880 8.991 29.598 1.00 92.38 494 LEU A CA 1
ATOM 3963 C C . LEU A 1 494 ? 10.514 8.312 28.276 1.00 92.38 494 LEU A C 1
ATOM 3965 O O . LEU A 1 494 ? 11.394 7.814 27.576 1.00 92.38 494 LEU A O 1
ATOM 3969 N N . ASN A 1 495 ? 9.231 8.304 27.920 1.00 92.19 495 ASN A N 1
ATOM 3970 C CA . ASN A 1 495 ? 8.759 7.730 26.662 1.00 92.19 495 ASN A CA 1
ATOM 3971 C C . ASN A 1 495 ? 8.460 8.836 25.651 1.00 92.19 495 ASN A C 1
ATOM 3973 O O . ASN A 1 495 ? 7.675 9.743 25.925 1.00 92.19 495 ASN A O 1
ATOM 3977 N N . ILE A 1 496 ? 9.066 8.740 24.470 1.00 92.44 496 ILE A N 1
ATOM 3978 C CA . ILE A 1 496 ? 8.900 9.703 23.382 1.00 92.44 496 ILE A C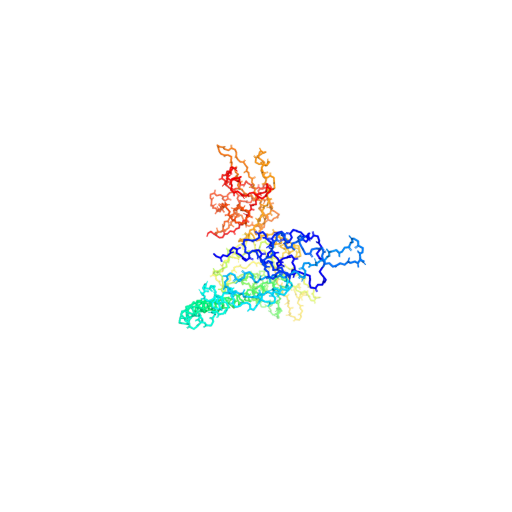A 1
ATOM 3979 C C . ILE A 1 496 ? 8.371 8.973 22.160 1.00 92.44 496 ILE A C 1
ATOM 3981 O O . ILE A 1 496 ? 9.012 8.071 21.634 1.00 92.44 496 ILE A O 1
ATOM 3985 N N . LYS A 1 497 ? 7.202 9.375 21.683 1.00 91.38 497 LYS A N 1
ATOM 3986 C CA . LYS A 1 497 ? 6.572 8.852 20.481 1.00 91.38 497 LYS A CA 1
ATOM 3987 C C . LYS A 1 497 ? 6.883 9.747 19.287 1.00 91.38 497 LYS A C 1
ATOM 3989 O O . LYS A 1 497 ? 6.713 10.961 19.356 1.00 91.38 497 LYS A O 1
ATOM 3994 N N . ILE A 1 498 ? 7.335 9.146 18.193 1.00 90.00 498 ILE A N 1
ATOM 3995 C CA . ILE A 1 498 ? 7.689 9.831 16.946 1.00 90.00 498 ILE A CA 1
ATOM 3996 C C . ILE A 1 498 ? 6.754 9.335 15.858 1.00 90.00 498 ILE A C 1
ATOM 3998 O O . ILE A 1 498 ? 6.627 8.131 15.655 1.00 90.00 498 ILE A O 1
ATOM 4002 N N . MET A 1 499 ? 6.095 10.244 15.153 1.00 89.88 499 MET A N 1
ATOM 4003 C CA . MET A 1 499 ? 5.140 9.873 14.114 1.00 89.88 499 MET A CA 1
ATOM 4004 C C . MET A 1 499 ? 5.070 10.897 12.998 1.00 89.88 499 MET A C 1
ATOM 4006 O O . MET A 1 499 ? 5.539 12.024 13.137 1.00 89.88 499 MET A O 1
ATOM 4010 N N . ILE A 1 500 ? 4.433 10.502 11.905 1.00 88.69 500 ILE A N 1
ATOM 4011 C CA . ILE A 1 500 ? 4.046 11.395 10.824 1.00 88.69 500 ILE A CA 1
ATOM 4012 C C . ILE A 1 500 ? 2.520 11.515 10.838 1.00 88.69 500 ILE A C 1
ATOM 4014 O O . ILE A 1 500 ? 1.807 10.513 10.907 1.00 88.69 500 ILE A O 1
ATOM 4018 N N . ARG A 1 501 ? 2.003 12.743 10.792 1.00 86.50 501 ARG A N 1
ATOM 4019 C CA . ARG A 1 501 ? 0.572 13.009 10.579 1.00 86.50 501 ARG A CA 1
ATOM 4020 C C . ARG A 1 501 ? 0.411 14.035 9.466 1.00 86.50 501 ARG A C 1
ATOM 4022 O O . ARG A 1 501 ? 1.286 14.881 9.282 1.00 86.50 501 ARG A O 1
ATOM 4029 N N . ASN A 1 502 ? -0.722 13.981 8.778 1.00 83.50 502 ASN A N 1
ATOM 4030 C CA . ASN A 1 502 ? -1.126 15.052 7.878 1.00 83.50 502 ASN A CA 1
ATOM 4031 C C . ASN A 1 502 ? -1.383 16.344 8.681 1.00 83.50 502 ASN A C 1
ATOM 4033 O O . ASN A 1 502 ? -1.724 16.284 9.873 1.00 83.50 502 ASN A O 1
ATOM 4037 N N . LYS A 1 503 ? -1.108 17.495 8.065 1.00 65.00 503 LYS A N 1
ATOM 4038 C CA . LYS A 1 503 ? -1.181 18.819 8.692 1.00 65.00 503 LYS A CA 1
ATOM 4039 C C . LYS A 1 503 ? -2.582 19.176 9.171 1.00 65.00 503 LYS A C 1
ATOM 4041 O O . LYS A 1 503 ? -3.540 18.969 8.402 1.00 65.00 503 LYS A O 1
#

InterPro domains:
  IPR002083 MATH/TRAF domain [PF22486] (205-334)
  IPR002083 MATH/TRAF domain [PF22486] (366-498)
  IPR002083 MATH/TRAF domain [PS50144] (200-337)
  IPR002083 MATH/TRAF domain [PS50144] (362-500)
  IPR008974 TRAF-like [G3DSA:2.60.210.10] (135-341)
  IPR008974 TRAF-like [G3DSA:2.60.210.10] (345-502)
  IPR013083 Zinc finger, RING/FYVE/PHD-type [G3DSA:3.30.40.10] (77-134)

Mean predicted aligned error: 20.88 Å

Organism: NCBI:txid111878

Radius of gyration: 48.32 Å; Cα contacts (8 Å, |Δi|>4): 771; chains: 1; bounding box: 82×72×146 Å

Nearest PDB structures (foldseek):
  6myd-assembly2_C  TM=8.380E-01  e=6.978E-09  Danio rerio
  5yc1-assembly1_C  TM=7.851E-01  e=6.978E-09  Homo sapiens
  1rf3-assembly1_A  TM=7.153E-01  e=1.690E-08  Homo sapiens
  1fll-assembly1_A  TM=6.278E-01  e=7.794E-09  Homo sapiens
  1lb6-assembly1_A  TM=7.729E-01  e=5.107E-08  Homo sapiens

Solvent-accessible surface area (backbone atoms only — not comparable to full-atom values): 28462 Å² total; per-residue (Å²): 144,75,73,78,57,54,68,52,54,53,49,44,71,74,64,66,78,55,100,66,67,94,71,70,84,79,67,55,70,69,56,57,52,48,53,46,53,67,39,96,77,40,40,37,33,31,89,84,80,69,43,67,53,50,79,62,61,71,66,73,65,73,82,79,86,73,94,86,70,73,103,72,78,96,63,85,50,76,66,70,43,32,30,42,44,92,49,34,92,75,68,42,85,52,69,48,38,51,78,54,47,59,70,45,62,78,66,40,45,74,45,68,41,71,44,93,52,40,93,56,69,44,84,54,73,34,34,50,71,48,42,69,58,48,55,63,75,41,41,69,59,53,51,52,34,48,54,51,52,50,52,55,49,50,53,52,50,54,57,47,50,55,50,52,52,54,50,51,54,52,48,54,54,50,52,53,50,50,55,51,50,54,54,52,50,54,54,50,51,54,53,47,54,53,30,44,38,31,48,74,78,31,49,76,44,79,47,69,54,48,66,59,35,51,77,68,43,35,74,47,72,56,70,78,47,49,58,89,82,45,33,32,33,40,36,43,24,26,34,65,82,52,71,61,15,30,18,41,28,49,26,41,36,58,47,96,60,58,90,83,54,76,74,54,57,73,41,94,66,38,26,43,37,37,26,42,34,28,64,90,68,53,75,40,80,67,47,73,51,71,49,46,86,91,50,41,79,33,33,38,76,51,90,50,75,53,35,64,51,59,68,42,59,70,54,46,43,48,69,56,40,57,72,47,26,38,48,95,48,24,39,42,42,35,37,29,41,46,58,92,62,63,73,66,60,53,49,52,48,52,50,54,41,57,76,49,28,57,75,27,60,79,76,35,47,79,43,77,40,72,55,45,67,62,37,60,73,69,48,50,69,44,74,53,73,74,40,25,63,75,77,47,33,35,35,38,34,42,42,51,42,84,57,103,61,48,18,36,15,48,31,41,24,39,38,52,41,100,44,63,90,78,55,80,73,53,66,81,60,81,64,36,27,44,34,44,23,37,25,36,81,87,66,48,76,73,46,73,51,72,52,71,82,44,88,91,55,40,82,42,37,44,78,44,89,52,77,42,42,60,69,48,70,43,64,77,69,43,42,55,67,57,48,70,75,64,53,32,50,58,92,52,21,40,40,37,33,40,28,34,44,75,114

Foldseek 3Di:
DPPLVVLVVVVCVQQPPDPDDPPSPDDPPVVNQCSCCPPPVQFWAQPVPRHRDDPVSVVVPLPPDDDDDDPPDPDPDLQQTKTFASCVVVPGRDIDGPVCNVVCQVPPQQDWDFQPLVVLPGPDTDRNVCNVVCCVVCVVVSVVSVVVVVVVVVVVVVVVVVVVVVVVVVVVVVVVVVVVVVVVVVVVVVVVVQQVCQAPPFDKFKDAQLVVCLVVQDWDKTDWGAHPRWIKIKIWGQCDPHNFAIKIWIKGFADPCLVVDDPQDADPFKWKWKWKAWPVGDIDTQDTGHDDPVCRQRRGRDPDGIGDTDIDRHSDTPVCCVHTAADNRMIMMTIHIYGPDDPVVVVVVQVVLVVQADQQAPPFDKWKDAQVVVCLVVQDKDKTDWHDDRQWIKIKIWGWDDDVFTAIKIWMWTFQGPCLVPDDPQDDDVQKWKKKFWAAPVGDRPFIDIGDDDPVCSQRRGHDPDRIGDIDTGRHRDTPCCCVVVRSDDNRMIMMTIHMYGD